Protein AF-A0A2N1SVG9-F1 (afdb_monomer_lite)

Radius of gyration: 37.89 Å; chains: 1; bounding box: 66×55×147 Å

pLDDT: mean 71.0, std 20.17, range [30.38, 98.25]

Secondary structure (DSSP, 8-state):
-HHHHHHHHHHHHHHHHHHTT--HHHHHHHHHHHHHHHHHHHHHGGG--HHHHHHHHHHHHHHHHHHHH-TTSHHHHHHHHHHHHHHHHHHHHHS----------------S-----TT-TTGGGB-------TT-SSTT-S--SSHHHHHHHHHHHHHH-HHHHHHHHHHTTSS-GGG--GGGGB-TTSSBB-HHHHHHHHHHHHHTTT-EEEEEEPPTTEEEEEE-SSSEEEESSSB--S--EEEEEEPTTS-EEEEETTT--EEEES--TTPPEE----PPPPPPPPPPPPPPPP-----S---------------------------PPP-------------HHHHHHHHHHHHHHHHHHHHHHHHHHHHHHHHTT-----TTS-S-------------

Structure (mmCIF, N/CA/C/O backbone):
data_AF-A0A2N1SVG9-F1
#
_entry.id   AF-A0A2N1SVG9-F1
#
loop_
_atom_site.group_PDB
_atom_site.id
_atom_site.type_symbol
_atom_site.label_atom_id
_atom_site.label_alt_id
_atom_site.label_comp_id
_atom_site.label_asym_id
_atom_site.label_entity_id
_atom_site.label_seq_id
_atom_site.pdbx_PDB_ins_code
_atom_site.Cartn_x
_atom_site.Cartn_y
_atom_site.Cartn_z
_atom_site.occupancy
_atom_site.B_iso_or_equiv
_atom_site.auth_seq_id
_atom_site.auth_comp_id
_atom_site.auth_asym_id
_atom_site.auth_atom_id
_atom_site.pdbx_PDB_model_num
ATOM 1 N N . MET A 1 1 ? 24.545 -10.355 -32.274 1.00 50.09 1 MET A N 1
ATOM 2 C CA . MET A 1 1 ? 24.677 -11.115 -33.544 1.00 50.09 1 MET A CA 1
ATOM 3 C C . MET A 1 1 ? 23.426 -11.058 -34.422 1.00 50.09 1 MET A C 1
ATOM 5 O O . MET A 1 1 ? 23.579 -10.793 -35.606 1.00 50.09 1 MET A O 1
ATOM 9 N N . LEU A 1 2 ? 22.213 -11.253 -33.885 1.00 56.06 2 LEU A N 1
ATOM 10 C CA . LEU A 1 2 ? 20.967 -11.294 -34.675 1.00 56.06 2 LEU A CA 1
ATOM 11 C C . LEU A 1 2 ? 20.727 -10.033 -35.535 1.00 56.06 2 LEU A C 1
ATOM 13 O O . LEU A 1 2 ? 20.449 -10.149 -36.726 1.00 56.06 2 LEU A O 1
ATOM 17 N N . ASN A 1 3 ? 20.948 -8.842 -34.971 1.00 55.19 3 ASN A N 1
ATOM 18 C CA . ASN A 1 3 ? 20.759 -7.570 -35.686 1.00 55.19 3 ASN A CA 1
ATOM 19 C C . ASN A 1 3 ? 21.708 -7.412 -36.886 1.00 55.19 3 ASN A C 1
ATOM 21 O O . ASN A 1 3 ? 21.317 -6.874 -37.913 1.00 55.19 3 ASN A O 1
ATOM 25 N N . ILE A 1 4 ? 22.935 -7.937 -36.797 1.00 57.28 4 ILE A N 1
ATOM 26 C CA . ILE A 1 4 ? 23.921 -7.859 -37.888 1.00 57.28 4 ILE A CA 1
ATOM 27 C C . ILE A 1 4 ? 23.495 -8.761 -39.055 1.00 57.28 4 ILE A C 1
ATOM 29 O O . ILE A 1 4 ? 23.554 -8.346 -40.210 1.00 57.28 4 ILE A O 1
ATOM 33 N N . ILE A 1 5 ? 23.008 -9.970 -38.758 1.00 65.44 5 ILE A N 1
ATOM 34 C CA . ILE A 1 5 ? 22.512 -10.914 -39.771 1.00 65.44 5 ILE A CA 1
ATOM 35 C C . ILE A 1 5 ? 21.288 -10.330 -40.496 1.00 65.44 5 ILE A C 1
ATOM 37 O O . ILE A 1 5 ? 21.213 -10.390 -41.722 1.00 65.44 5 ILE A O 1
ATOM 41 N N . LEU A 1 6 ? 20.366 -9.704 -39.759 1.00 59.59 6 LEU A N 1
ATOM 42 C CA . LEU A 1 6 ? 19.180 -9.050 -40.324 1.00 59.59 6 LEU A CA 1
ATOM 43 C C . LEU A 1 6 ? 19.531 -7.871 -41.239 1.00 59.59 6 LEU A C 1
ATOM 45 O O . LEU A 1 6 ? 18.981 -7.771 -42.335 1.00 59.59 6 LEU A O 1
ATOM 49 N N . THR A 1 7 ? 20.489 -7.027 -40.847 1.00 65.50 7 THR A N 1
ATOM 50 C CA . THR A 1 7 ? 20.957 -5.911 -41.683 1.00 65.50 7 THR A CA 1
ATOM 51 C C . THR A 1 7 ? 21.583 -6.400 -42.989 1.00 65.50 7 THR A C 1
ATOM 53 O O . THR A 1 7 ? 21.321 -5.836 -44.050 1.00 65.50 7 THR A O 1
ATOM 56 N N . ILE A 1 8 ? 22.360 -7.488 -42.950 1.00 69.31 8 ILE A N 1
ATOM 57 C CA . ILE A 1 8 ? 22.953 -8.082 -44.158 1.00 69.31 8 ILE A CA 1
ATOM 58 C C . ILE A 1 8 ? 21.861 -8.619 -45.095 1.00 69.31 8 ILE A C 1
ATOM 60 O O . ILE A 1 8 ? 21.910 -8.369 -46.300 1.00 69.31 8 ILE A O 1
ATOM 64 N N . ILE A 1 9 ? 20.842 -9.300 -44.558 1.00 73.94 9 ILE A N 1
ATOM 65 C CA . ILE A 1 9 ? 19.699 -9.785 -45.349 1.00 73.94 9 ILE A CA 1
ATOM 66 C C . ILE A 1 9 ? 18.954 -8.611 -46.000 1.00 73.94 9 ILE A C 1
ATOM 68 O O . ILE A 1 9 ? 18.627 -8.680 -47.186 1.00 73.94 9 ILE A O 1
ATOM 72 N N . LEU A 1 10 ? 18.740 -7.515 -45.266 1.00 68.88 10 LEU A N 1
ATOM 73 C CA . LEU A 1 10 ? 18.085 -6.313 -45.783 1.00 68.88 10 LEU A CA 1
ATOM 74 C C . LEU A 1 10 ? 18.841 -5.725 -46.984 1.00 68.88 10 LEU A C 1
ATOM 76 O O . LEU A 1 10 ? 18.243 -5.453 -48.026 1.00 68.88 10 LEU A O 1
ATOM 80 N N . LEU A 1 11 ? 20.163 -5.579 -46.860 1.00 71.75 11 LEU A N 1
ATOM 81 C CA . LEU A 1 11 ? 21.013 -5.035 -47.920 1.00 71.75 11 LEU A CA 1
ATOM 82 C C . LEU A 1 11 ? 21.014 -5.923 -49.171 1.00 71.75 11 LEU A C 1
ATOM 84 O O . LEU A 1 11 ? 20.956 -5.408 -50.288 1.00 71.75 11 LEU A O 1
ATOM 88 N N . LEU A 1 12 ? 21.004 -7.249 -49.002 1.00 73.56 12 LEU A N 1
ATOM 89 C CA . LEU A 1 12 ? 20.902 -8.191 -50.120 1.00 73.56 12 LEU A CA 1
ATOM 90 C C . LEU A 1 12 ? 19.552 -8.083 -50.840 1.00 73.56 12 LEU A C 1
ATOM 92 O O . LEU A 1 12 ? 19.512 -8.081 -52.071 1.00 73.56 12 LEU A O 1
ATOM 96 N N . VAL A 1 13 ? 18.450 -7.939 -50.099 1.00 72.00 13 VAL A N 1
ATOM 97 C CA . VAL A 1 13 ? 17.110 -7.762 -50.682 1.00 72.00 13 VAL A CA 1
ATOM 98 C C . VAL A 1 13 ? 17.028 -6.457 -51.476 1.00 72.00 13 VAL A C 1
ATOM 100 O O . VAL A 1 13 ? 16.569 -6.470 -52.620 1.00 72.00 13 VAL A O 1
ATOM 103 N N . VAL A 1 14 ? 17.535 -5.347 -50.928 1.00 67.44 14 VAL A N 1
ATOM 104 C CA . VAL A 1 14 ? 17.587 -4.055 -51.634 1.00 67.44 14 VAL A CA 1
ATOM 105 C C . VAL A 1 14 ? 18.453 -4.154 -52.894 1.00 67.44 14 VAL A C 1
ATOM 107 O O . VAL A 1 14 ? 18.024 -3.718 -53.963 1.00 67.44 14 VAL A O 1
ATOM 110 N N . GLY A 1 15 ? 19.620 -4.801 -52.812 1.00 71.19 15 GLY A N 1
ATOM 111 C CA . GLY A 1 15 ? 20.501 -5.027 -53.960 1.00 71.19 15 GLY A CA 1
ATOM 112 C C . GLY A 1 15 ? 19.828 -5.811 -55.093 1.00 71.19 15 GLY A C 1
ATOM 113 O O . GLY A 1 15 ? 19.923 -5.421 -56.256 1.00 71.19 15 GLY A O 1
ATOM 114 N N . VAL A 1 16 ? 19.072 -6.866 -54.767 1.00 71.00 16 VAL A N 1
ATOM 115 C CA . VAL A 1 16 ? 18.315 -7.660 -55.754 1.00 71.00 16 VAL A CA 1
ATOM 116 C C . VAL A 1 16 ? 17.193 -6.844 -56.404 1.00 71.00 16 VAL A C 1
ATOM 118 O O . VAL A 1 16 ? 16.948 -6.989 -57.605 1.00 71.00 16 VAL A O 1
ATOM 121 N N . ILE A 1 17 ? 16.520 -5.974 -55.645 1.00 61.50 17 ILE A N 1
ATOM 122 C CA . ILE A 1 17 ? 15.441 -5.114 -56.154 1.00 61.50 17 ILE A CA 1
ATOM 123 C C . ILE A 1 17 ? 15.992 -4.076 -57.140 1.00 61.50 17 ILE A C 1
ATOM 125 O O . ILE A 1 17 ? 15.436 -3.911 -58.230 1.00 61.50 17 ILE A O 1
ATOM 129 N N . VAL A 1 18 ? 17.105 -3.423 -56.796 1.00 66.75 18 VAL A N 1
ATOM 130 C CA . VAL A 1 18 ? 17.776 -2.459 -57.682 1.00 66.75 18 VAL A CA 1
ATOM 131 C C . VAL A 1 18 ? 18.296 -3.161 -58.940 1.00 66.75 18 VAL A C 1
ATOM 133 O O . VAL A 1 18 ? 18.052 -2.692 -60.050 1.00 66.75 18 VAL A O 1
ATOM 136 N N . TRP A 1 19 ? 18.926 -4.334 -58.795 1.00 71.62 19 TRP A N 1
ATOM 137 C CA . TRP A 1 19 ? 19.473 -5.094 -59.925 1.00 71.62 19 TRP A CA 1
ATOM 138 C C . TRP A 1 19 ? 18.402 -5.575 -60.917 1.00 71.62 19 TRP A C 1
ATOM 140 O O . TRP A 1 19 ? 18.635 -5.603 -62.124 1.00 71.62 19 TRP A O 1
ATOM 150 N N . ARG A 1 20 ? 17.197 -5.911 -60.439 1.00 68.44 20 ARG A N 1
ATOM 151 C CA . ARG A 1 20 ? 16.064 -6.349 -61.277 1.00 68.44 20 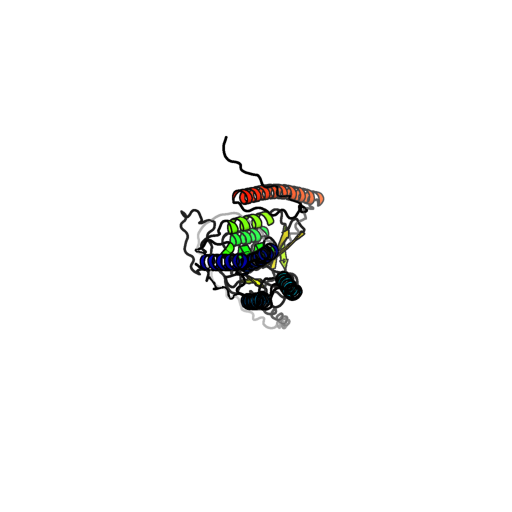ARG A CA 1
ATOM 152 C C . ARG A 1 20 ? 15.312 -5.201 -61.965 1.00 68.44 20 ARG A C 1
ATOM 154 O O . ARG A 1 20 ? 14.343 -5.476 -62.673 1.00 68.44 20 ARG A O 1
ATOM 161 N N . GLY A 1 21 ? 15.729 -3.945 -61.778 1.00 67.19 21 GLY A N 1
ATOM 162 C CA . GLY A 1 21 ? 15.119 -2.788 -62.440 1.00 67.19 21 GLY A CA 1
ATOM 163 C C . GLY A 1 21 ? 13.677 -2.527 -62.002 1.00 67.19 21 GLY A C 1
ATOM 164 O O . GLY A 1 21 ? 12.850 -2.081 -62.803 1.00 67.19 21 GLY A O 1
ATOM 165 N N . TYR A 1 22 ? 13.342 -2.844 -60.746 1.00 66.38 22 TYR A N 1
ATOM 166 C CA . TYR A 1 22 ? 12.038 -2.476 -60.208 1.00 66.38 22 TYR A CA 1
ATOM 167 C C . TYR A 1 22 ? 11.906 -0.945 -60.178 1.00 66.38 22 TYR A C 1
ATOM 169 O O . TYR A 1 22 ? 12.857 -0.259 -59.801 1.00 66.38 22 TYR A O 1
ATOM 177 N N . PRO A 1 23 ? 10.742 -0.385 -60.556 1.00 72.69 23 PRO A N 1
ATOM 178 C CA . PRO A 1 23 ? 10.506 1.046 -60.426 1.00 72.69 23 PRO A CA 1
ATOM 179 C C . PRO A 1 23 ? 10.728 1.474 -58.974 1.00 72.69 23 PRO A C 1
ATOM 181 O O . PRO A 1 23 ? 10.300 0.761 -58.064 1.00 72.69 23 PRO A O 1
ATOM 184 N N . LEU A 1 24 ? 11.346 2.642 -58.769 1.00 68.12 24 LEU A N 1
ATOM 185 C CA . LEU A 1 24 ? 11.726 3.165 -57.449 1.00 68.12 24 LEU A CA 1
ATOM 186 C C . LEU A 1 24 ? 10.577 3.091 -56.426 1.00 68.12 24 LEU A C 1
ATOM 188 O O . LEU A 1 24 ? 10.806 2.811 -55.257 1.00 68.12 24 LEU A O 1
ATOM 192 N N . ILE A 1 25 ? 9.338 3.258 -56.901 1.00 68.25 25 ILE A N 1
ATOM 193 C CA . ILE A 1 25 ? 8.122 3.196 -56.089 1.00 68.25 25 ILE A CA 1
ATOM 194 C C . ILE A 1 25 ? 7.903 1.823 -55.429 1.00 68.25 25 ILE A C 1
ATOM 196 O O . ILE A 1 25 ? 7.460 1.744 -54.292 1.00 68.25 25 ILE A O 1
ATOM 200 N N . TRP A 1 26 ? 8.251 0.720 -56.096 1.00 68.44 26 TRP A N 1
ATOM 201 C CA . TRP A 1 26 ? 8.123 -0.622 -55.519 1.00 68.44 26 TRP A CA 1
ATOM 202 C C . TRP A 1 26 ? 9.231 -0.907 -54.510 1.00 68.44 26 TRP A C 1
ATOM 204 O O . TRP A 1 26 ? 8.985 -1.560 -53.498 1.00 68.44 26 TRP A O 1
ATOM 214 N N . ALA A 1 27 ? 10.432 -0.381 -54.757 1.00 67.81 27 ALA A N 1
ATOM 215 C CA . ALA A 1 27 ? 11.532 -0.472 -53.808 1.00 67.81 27 ALA A CA 1
ATOM 216 C C . ALA A 1 27 ? 11.204 0.283 -52.511 1.00 67.81 27 ALA A C 1
ATOM 218 O O . ALA A 1 27 ? 11.371 -0.276 -51.430 1.00 67.81 27 ALA A O 1
ATOM 219 N N . THR A 1 28 ? 10.660 1.502 -52.604 1.00 68.31 28 THR A N 1
ATOM 220 C CA . THR A 1 28 ? 10.270 2.288 -51.425 1.00 68.31 28 THR A CA 1
ATOM 221 C C . THR A 1 28 ? 9.144 1.631 -50.632 1.00 68.31 28 THR A C 1
ATOM 223 O O . THR A 1 28 ? 9.233 1.585 -49.409 1.00 68.31 28 THR A O 1
ATOM 226 N N . PHE A 1 29 ? 8.135 1.046 -51.289 1.00 69.12 29 PHE A N 1
ATOM 227 C CA . PHE A 1 29 ? 7.073 0.311 -50.590 1.00 69.12 29 PHE A CA 1
ATOM 228 C C . PHE A 1 29 ? 7.585 -0.932 -49.852 1.00 69.12 29 PHE A C 1
ATOM 230 O O . PHE A 1 29 ? 7.168 -1.186 -48.722 1.00 69.12 29 PHE A O 1
ATOM 237 N N . ILE A 1 30 ? 8.500 -1.698 -50.454 1.00 70.44 30 ILE A N 1
ATOM 238 C CA . ILE A 1 30 ? 9.097 -2.868 -49.793 1.00 70.44 30 ILE A CA 1
ATOM 239 C C . ILE A 1 30 ? 9.938 -2.425 -48.591 1.00 70.44 30 ILE A C 1
ATOM 241 O O . ILE A 1 30 ? 9.802 -3.000 -47.514 1.00 70.44 30 ILE A O 1
ATOM 245 N N . ILE A 1 31 ? 10.750 -1.375 -48.748 1.00 72.75 31 ILE A N 1
ATOM 246 C CA . ILE A 1 31 ? 11.567 -0.826 -47.658 1.00 72.75 31 ILE A CA 1
ATOM 247 C C . ILE A 1 31 ? 10.675 -0.345 -46.507 1.00 72.75 31 ILE A C 1
ATOM 249 O O . ILE A 1 31 ? 10.897 -0.749 -45.369 1.00 72.75 31 ILE A O 1
ATOM 253 N N . LEU A 1 32 ? 9.628 0.435 -46.794 1.00 72.12 32 LEU A N 1
ATOM 254 C CA . LEU A 1 32 ? 8.673 0.905 -45.785 1.00 72.12 32 LEU A CA 1
ATOM 255 C C . LEU A 1 32 ? 7.988 -0.252 -45.055 1.00 72.12 32 LEU A C 1
ATOM 257 O O . LEU A 1 32 ? 7.873 -0.213 -43.835 1.00 72.12 32 LEU A O 1
ATOM 261 N N . SER A 1 33 ? 7.576 -1.303 -45.770 1.00 70.75 33 SER A N 1
ATOM 262 C CA . SER A 1 33 ? 6.946 -2.464 -45.138 1.00 70.75 33 SER A CA 1
ATOM 263 C C . SER A 1 33 ? 7.907 -3.235 -44.234 1.00 70.75 33 SER A C 1
ATOM 265 O O . SER A 1 33 ? 7.470 -3.748 -43.205 1.00 70.75 33 SER A O 1
ATOM 267 N N . ILE A 1 34 ? 9.191 -3.330 -44.595 1.00 72.06 34 ILE A N 1
ATOM 268 C CA . ILE A 1 34 ? 10.189 -3.994 -43.750 1.00 72.06 34 ILE A CA 1
ATOM 269 C C . ILE A 1 34 ? 10.497 -3.144 -42.515 1.00 72.06 34 ILE A C 1
ATOM 271 O O . ILE A 1 34 ? 10.565 -3.688 -41.417 1.00 72.06 34 ILE A O 1
ATOM 275 N N . VAL A 1 35 ? 10.632 -1.823 -42.670 1.00 74.25 35 VAL A N 1
ATOM 276 C CA . VAL A 1 35 ? 10.826 -0.901 -41.540 1.00 74.25 35 VAL A CA 1
ATOM 277 C C . VAL A 1 35 ? 9.635 -0.970 -40.586 1.00 74.25 35 VAL A C 1
ATOM 279 O O . VAL A 1 35 ? 9.836 -1.123 -39.387 1.00 74.25 35 VAL A O 1
ATOM 282 N N . LEU A 1 36 ? 8.402 -0.948 -41.104 1.00 69.50 36 LEU A N 1
ATOM 283 C CA . LEU A 1 36 ? 7.190 -1.069 -40.291 1.00 69.50 36 LEU A CA 1
ATOM 284 C C . LEU A 1 36 ? 7.153 -2.406 -39.537 1.00 69.50 36 LEU A C 1
ATOM 286 O O . LEU A 1 36 ? 6.907 -2.423 -38.334 1.00 69.50 36 LEU A O 1
ATOM 290 N N . TYR A 1 37 ? 7.444 -3.517 -40.224 1.00 73.62 37 TYR A N 1
ATOM 291 C CA . TYR A 1 37 ? 7.533 -4.832 -39.592 1.00 73.62 37 TYR A CA 1
ATOM 292 C C . TYR A 1 37 ? 8.602 -4.852 -38.498 1.00 73.62 37 TYR A C 1
ATOM 294 O O . TYR A 1 37 ? 8.344 -5.363 -37.416 1.00 73.62 37 TYR A O 1
ATOM 302 N N . TYR A 1 38 ? 9.778 -4.269 -38.742 1.00 71.00 38 TYR A N 1
ATOM 303 C CA . TYR A 1 38 ? 10.866 -4.240 -37.770 1.00 71.00 38 TYR A CA 1
ATOM 304 C C . TYR A 1 38 ? 10.521 -3.397 -36.541 1.00 71.00 38 TYR A C 1
ATOM 306 O O . TYR A 1 38 ? 10.749 -3.849 -35.424 1.00 71.00 38 TYR A O 1
ATOM 314 N N . SER A 1 39 ? 9.927 -2.216 -36.722 1.00 68.06 39 SER A N 1
ATOM 315 C CA . SER A 1 39 ? 9.485 -1.371 -35.608 1.00 68.06 39 SER A CA 1
ATOM 316 C C . SER A 1 39 ? 8.435 -2.084 -34.756 1.00 68.06 39 SER A C 1
ATOM 318 O O . SER A 1 39 ? 8.567 -2.139 -33.538 1.00 68.06 39 SER A O 1
ATOM 320 N N . VAL A 1 40 ? 7.443 -2.712 -35.396 1.00 68.88 40 VAL A N 1
ATOM 321 C CA . VAL A 1 40 ? 6.404 -3.484 -34.701 1.00 68.88 40 VAL A CA 1
ATOM 322 C C . VAL A 1 40 ? 7.004 -4.707 -34.000 1.00 68.88 40 VAL A C 1
ATOM 324 O O . VAL A 1 40 ? 6.721 -4.947 -32.833 1.00 68.88 40 VAL A O 1
ATOM 327 N N . PHE A 1 41 ? 7.876 -5.462 -34.668 1.00 68.31 41 PHE A N 1
ATOM 328 C CA . PHE A 1 41 ? 8.487 -6.666 -34.106 1.00 68.31 41 PHE A CA 1
ATOM 329 C C . PHE A 1 41 ? 9.435 -6.339 -32.947 1.00 68.31 41 PHE A C 1
ATOM 331 O O . PHE A 1 41 ? 9.401 -7.020 -31.931 1.00 68.31 41 PHE A O 1
ATOM 338 N N . ASN A 1 42 ? 10.234 -5.274 -33.046 1.00 65.19 42 ASN A N 1
ATOM 339 C CA . ASN A 1 42 ? 11.150 -4.860 -31.982 1.00 65.19 42 ASN A CA 1
ATOM 340 C C . ASN A 1 42 ? 10.401 -4.349 -30.740 1.00 65.19 42 ASN A C 1
ATOM 342 O O . ASN A 1 42 ? 10.803 -4.654 -29.622 1.00 65.19 42 ASN A O 1
ATOM 346 N N . SER A 1 43 ? 9.278 -3.646 -30.925 1.00 64.38 43 SER A N 1
ATOM 347 C CA . SER A 1 43 ? 8.404 -3.243 -29.816 1.00 64.38 43 SER A CA 1
ATOM 348 C C . SER A 1 43 ? 7.623 -4.416 -29.209 1.00 64.38 43 SER A C 1
ATOM 350 O O . SER A 1 43 ? 7.332 -4.397 -28.017 1.00 64.38 43 SER A O 1
ATOM 352 N N . LEU A 1 44 ? 7.298 -5.450 -29.995 1.00 60.47 44 LEU A N 1
ATOM 353 C CA . LEU A 1 44 ? 6.488 -6.592 -29.548 1.00 60.47 44 LEU A CA 1
ATOM 354 C C . LEU A 1 44 ? 7.299 -7.831 -29.130 1.00 60.47 44 LEU A C 1
ATOM 356 O O . LEU A 1 44 ? 6.722 -8.753 -28.559 1.00 60.47 44 LEU A O 1
ATOM 360 N N . ILE A 1 45 ? 8.620 -7.878 -29.349 1.00 57.78 45 ILE A N 1
ATOM 361 C CA . ILE A 1 45 ? 9.490 -8.998 -28.928 1.00 57.78 45 ILE A CA 1
ATOM 362 C C . ILE A 1 45 ? 9.390 -9.274 -27.418 1.00 57.78 45 ILE A C 1
ATOM 364 O O . ILE A 1 45 ? 9.546 -10.422 -27.001 1.00 57.78 45 ILE A O 1
ATOM 368 N N . GLN A 1 46 ? 9.062 -8.270 -26.599 1.00 54.22 46 GLN A N 1
ATOM 369 C CA . GLN A 1 46 ? 8.861 -8.478 -25.162 1.00 54.22 46 GLN A CA 1
ATOM 370 C C . GLN A 1 46 ? 7.646 -9.363 -24.827 1.00 54.22 46 GLN A C 1
ATOM 372 O O . GLN A 1 46 ? 7.576 -9.899 -23.728 1.00 54.22 46 GLN A O 1
ATOM 377 N N . LEU A 1 47 ? 6.721 -9.587 -25.768 1.00 55.16 47 LEU A N 1
ATOM 378 C CA . LEU A 1 47 ? 5.482 -10.340 -25.538 1.00 55.16 47 LEU A CA 1
ATOM 379 C C . LEU A 1 47 ? 5.574 -11.845 -25.856 1.00 55.16 47 LEU A C 1
ATOM 381 O O . LEU A 1 47 ? 4.533 -12.495 -25.879 1.00 55.16 47 LEU A O 1
ATOM 385 N N . GLN A 1 48 ? 6.767 -12.401 -26.136 1.00 55.56 48 GLN A N 1
ATOM 386 C CA . GLN A 1 48 ? 7.056 -13.842 -26.357 1.00 55.56 48 GLN A CA 1
ATOM 387 C C . GLN A 1 48 ? 5.915 -14.677 -26.972 1.00 55.56 48 GLN A C 1
ATOM 389 O O . GLN A 1 48 ? 5.595 -15.780 -26.523 1.00 55.56 48 GLN A O 1
ATOM 394 N N . THR A 1 49 ? 5.258 -14.163 -28.007 1.00 60.38 49 THR A N 1
ATOM 395 C CA . THR A 1 49 ? 3.991 -14.745 -28.438 1.00 60.38 49 THR A CA 1
ATOM 396 C C . THR A 1 49 ? 4.161 -15.529 -29.741 1.00 60.38 49 THR A C 1
ATOM 398 O O . THR A 1 49 ? 4.554 -14.959 -30.762 1.00 60.38 49 THR A O 1
ATOM 401 N N . PRO A 1 50 ? 3.834 -16.838 -29.771 1.00 68.25 50 PRO A N 1
ATOM 402 C CA . PRO A 1 50 ? 4.034 -17.697 -30.945 1.00 68.25 50 PRO A CA 1
ATOM 403 C C . PRO A 1 50 ? 3.242 -17.249 -32.187 1.00 68.25 50 PRO A C 1
ATOM 405 O O . PRO A 1 50 ? 3.597 -17.610 -33.311 1.00 68.25 50 PRO A O 1
ATOM 408 N N . TRP A 1 51 ? 2.211 -16.413 -32.022 1.00 67.69 51 TRP A N 1
ATOM 409 C CA . TRP A 1 51 ? 1.455 -15.847 -33.141 1.00 67.69 51 TRP A CA 1
ATOM 410 C C . TRP A 1 51 ? 2.261 -14.829 -33.966 1.00 67.69 51 TRP A C 1
ATOM 412 O O . TRP A 1 51 ? 2.045 -14.744 -35.175 1.00 67.69 51 TRP A O 1
ATOM 422 N N . LEU A 1 52 ? 3.246 -14.134 -33.376 1.00 66.19 52 LEU A N 1
ATOM 423 C CA . LEU A 1 52 ? 4.135 -13.216 -34.107 1.00 66.19 52 LEU A CA 1
ATOM 424 C C . LEU A 1 52 ? 5.042 -13.964 -35.092 1.00 66.19 52 LEU A C 1
ATOM 426 O O . LEU A 1 52 ? 5.268 -13.499 -36.209 1.00 66.19 52 LEU A O 1
ATOM 430 N N . ILE A 1 53 ? 5.506 -15.161 -34.717 1.00 70.12 53 ILE A N 1
ATOM 431 C CA . ILE A 1 53 ? 6.287 -16.035 -35.604 1.00 70.12 53 ILE A CA 1
ATOM 432 C C . ILE A 1 53 ? 5.412 -16.497 -36.776 1.00 70.12 53 ILE A C 1
ATOM 434 O O . ILE A 1 53 ? 5.834 -16.423 -37.931 1.00 70.12 53 ILE A O 1
ATOM 438 N N . GLY A 1 54 ? 4.170 -16.909 -36.497 1.00 74.94 54 GLY A N 1
ATOM 439 C CA . GLY A 1 54 ? 3.201 -17.286 -37.531 1.00 74.94 54 GLY A CA 1
ATOM 440 C C . GLY A 1 54 ? 2.896 -16.144 -38.508 1.00 74.94 54 GLY A C 1
ATOM 441 O O . GLY A 1 54 ? 2.901 -16.354 -39.724 1.00 74.94 54 GLY A O 1
ATOM 442 N N . ALA A 1 55 ? 2.705 -14.926 -37.994 1.00 72.69 55 ALA A N 1
ATOM 443 C CA . ALA A 1 55 ? 2.480 -13.731 -38.804 1.00 72.69 55 ALA A CA 1
ATOM 444 C C . ALA A 1 55 ? 3.691 -13.399 -39.694 1.00 72.69 55 ALA A C 1
ATOM 446 O O . ALA A 1 55 ? 3.521 -13.128 -40.885 1.00 72.69 55 ALA A O 1
ATOM 447 N N . GLY A 1 56 ? 4.913 -13.497 -39.159 1.00 74.06 56 GLY A N 1
ATOM 448 C CA . GLY A 1 56 ? 6.146 -13.294 -39.925 1.00 74.06 56 GLY A CA 1
ATOM 449 C C . GLY A 1 56 ? 6.311 -14.294 -41.076 1.00 74.06 56 GLY A C 1
ATOM 450 O O . GLY A 1 56 ? 6.624 -13.903 -42.202 1.00 74.06 56 GLY A O 1
ATOM 451 N N . VAL A 1 57 ? 6.031 -15.581 -40.835 1.00 76.31 57 VAL A N 1
ATOM 452 C CA . VAL A 1 57 ? 6.099 -16.627 -41.875 1.00 76.31 57 VAL A CA 1
ATOM 453 C C . VAL A 1 57 ? 5.058 -16.393 -42.974 1.00 76.31 57 VAL A C 1
ATOM 455 O O . VAL A 1 57 ? 5.385 -16.494 -44.159 1.00 76.31 57 VAL A O 1
ATOM 458 N N . LEU A 1 58 ? 3.822 -16.035 -42.609 1.00 75.88 58 LEU A N 1
ATOM 459 C CA . LEU A 1 58 ? 2.762 -15.720 -43.574 1.00 75.88 58 LEU A CA 1
ATOM 460 C C . LEU A 1 58 ? 3.098 -14.488 -44.422 1.00 75.88 58 LEU A C 1
ATOM 462 O O . LEU A 1 58 ? 2.876 -14.500 -45.636 1.00 75.88 58 LEU A O 1
ATOM 466 N N . TRP A 1 59 ? 3.686 -13.455 -43.814 1.00 75.69 59 TRP A N 1
ATOM 467 C CA . TRP A 1 59 ? 4.118 -12.254 -44.524 1.00 75.69 59 TRP A CA 1
ATOM 468 C C . TRP A 1 59 ? 5.213 -12.569 -45.555 1.00 75.69 59 TRP A C 1
ATOM 470 O O . TRP A 1 59 ? 5.091 -12.201 -46.727 1.00 75.69 59 TRP A O 1
ATOM 480 N N . LEU A 1 60 ? 6.235 -13.343 -45.167 1.00 73.94 60 LEU A N 1
ATOM 481 C CA . LEU A 1 60 ? 7.308 -13.778 -46.071 1.00 73.94 60 LEU A CA 1
ATOM 482 C C . LEU A 1 60 ? 6.791 -14.660 -47.218 1.00 73.94 60 LEU A C 1
ATOM 484 O O . LEU A 1 60 ? 7.206 -14.487 -48.368 1.00 73.94 60 LEU A O 1
ATOM 488 N N . ALA A 1 61 ? 5.859 -15.574 -46.937 1.00 77.81 61 ALA A N 1
ATOM 489 C CA . ALA A 1 61 ? 5.231 -16.407 -47.962 1.00 77.81 61 ALA A CA 1
ATOM 490 C C . ALA A 1 61 ? 4.439 -15.563 -48.975 1.00 77.81 61 ALA A C 1
ATOM 492 O O . ALA A 1 61 ? 4.525 -15.785 -50.188 1.00 77.81 61 ALA A O 1
ATOM 493 N N . GLY A 1 62 ? 3.712 -14.551 -48.496 1.00 74.75 62 GLY A N 1
ATOM 494 C CA . GLY A 1 62 ? 3.006 -13.605 -49.350 1.00 74.75 62 GLY A CA 1
ATOM 495 C C . GLY A 1 62 ? 3.958 -12.771 -50.218 1.00 74.75 62 GLY A C 1
ATOM 496 O O . GLY A 1 62 ? 3.726 -12.634 -51.422 1.00 74.75 62 GLY A O 1
ATOM 497 N N . LEU A 1 63 ? 5.077 -12.299 -49.656 1.00 71.25 63 LEU A N 1
ATOM 498 C CA . LEU A 1 63 ? 6.118 -11.583 -50.400 1.00 71.25 63 LEU A CA 1
ATOM 499 C C . LEU A 1 63 ? 6.705 -12.456 -51.525 1.00 71.25 63 LEU A C 1
ATOM 501 O O . LEU A 1 63 ? 6.820 -12.012 -52.670 1.00 71.25 63 LEU A O 1
ATOM 505 N N . ALA A 1 64 ? 7.004 -13.725 -51.235 1.00 74.44 64 ALA A N 1
ATOM 506 C CA . ALA A 1 64 ? 7.509 -14.675 -52.225 1.00 74.44 64 ALA A CA 1
ATOM 507 C C . ALA A 1 64 ? 6.508 -14.916 -53.374 1.00 74.44 64 ALA A C 1
ATOM 509 O O . ALA A 1 64 ? 6.902 -14.996 -54.542 1.00 74.44 64 ALA A O 1
ATOM 510 N N . LEU A 1 65 ? 5.205 -14.975 -53.074 1.00 74.19 65 LEU A N 1
ATOM 511 C CA . LEU A 1 65 ? 4.148 -15.102 -54.084 1.00 74.19 65 LEU A CA 1
ATOM 512 C C . LEU A 1 65 ? 4.032 -13.859 -54.977 1.00 74.19 65 LEU A C 1
ATOM 514 O O . LEU A 1 65 ? 3.833 -14.003 -56.187 1.00 74.19 65 LEU A O 1
ATOM 518 N N . VAL A 1 66 ? 4.195 -12.657 -54.412 1.00 69.88 66 VAL A N 1
ATOM 519 C CA . VAL A 1 66 ? 4.219 -11.392 -55.169 1.00 69.88 66 VAL A CA 1
ATOM 520 C C . VAL A 1 66 ? 5.411 -11.364 -56.128 1.00 69.88 66 VAL A C 1
ATOM 522 O O . VAL A 1 66 ? 5.236 -11.065 -57.309 1.00 69.88 66 VAL A O 1
ATOM 525 N N . ILE A 1 67 ? 6.599 -11.764 -55.662 1.00 70.25 67 ILE A N 1
ATOM 526 C CA . ILE A 1 67 ? 7.810 -11.838 -56.495 1.00 70.25 67 ILE A CA 1
ATOM 527 C C . ILE A 1 67 ? 7.635 -12.860 -57.633 1.00 70.25 67 ILE A C 1
ATOM 529 O O . ILE A 1 67 ? 8.051 -12.606 -58.764 1.00 70.25 67 ILE A O 1
ATOM 533 N N . LYS A 1 68 ? 6.980 -13.999 -57.370 1.00 73.75 68 LYS A N 1
ATOM 534 C CA . LYS A 1 68 ? 6.784 -15.075 -58.357 1.00 73.75 68 LYS A CA 1
ATOM 535 C C . LYS A 1 68 ? 5.757 -14.742 -59.449 1.00 73.75 68 LYS A C 1
ATOM 537 O O . LYS A 1 68 ? 5.899 -15.230 -60.567 1.00 73.75 68 LYS A O 1
ATOM 542 N N . ARG A 1 69 ? 4.715 -13.948 -59.161 1.00 70.56 69 ARG A N 1
ATOM 543 C CA . ARG A 1 69 ? 3.582 -13.731 -60.094 1.00 70.56 69 ARG A CA 1
ATOM 544 C C . ARG A 1 69 ? 3.812 -12.695 -61.202 1.00 70.56 69 ARG A C 1
ATOM 546 O O . ARG A 1 69 ? 3.008 -12.651 -62.131 1.00 70.56 69 ARG A O 1
ATOM 553 N N . GLY A 1 70 ? 4.900 -11.927 -61.160 1.00 62.50 70 GLY A N 1
ATOM 554 C CA . GLY A 1 70 ? 5.279 -11.000 -62.232 1.00 62.50 70 GLY A CA 1
ATOM 555 C C . GLY A 1 70 ? 4.379 -9.757 -62.372 1.00 62.50 70 GLY A C 1
ATOM 556 O O . GLY A 1 70 ? 3.232 -9.718 -61.929 1.00 62.50 70 GLY A O 1
ATOM 557 N N . ARG A 1 71 ? 4.930 -8.719 -63.021 1.00 59.69 71 ARG A N 1
ATOM 558 C CA . ARG A 1 71 ? 4.482 -7.305 -63.019 1.00 59.69 71 ARG A CA 1
ATOM 559 C C . ARG A 1 71 ? 3.006 -7.017 -63.334 1.00 59.69 71 ARG A C 1
ATOM 561 O O . ARG A 1 71 ? 2.533 -5.951 -62.957 1.00 59.69 71 ARG A O 1
ATOM 568 N N . ASN A 1 72 ? 2.282 -7.905 -64.016 1.00 62.59 72 ASN A N 1
ATOM 569 C CA . ASN A 1 72 ? 0.993 -7.549 -64.629 1.00 62.59 72 ASN A CA 1
ATOM 570 C C . ASN A 1 72 ? -0.247 -7.949 -63.804 1.00 62.59 72 ASN A C 1
ATOM 572 O O . ASN A 1 72 ? -1.355 -7.572 -64.169 1.00 62.59 72 ASN A O 1
ATOM 576 N N . LYS A 1 73 ? -0.095 -8.686 -62.691 1.00 60.56 73 LYS A N 1
ATOM 577 C CA . LYS A 1 73 ? -1.206 -9.029 -61.766 1.00 60.56 73 LYS A CA 1
ATOM 578 C C . LYS A 1 73 ? -0.895 -8.748 -60.288 1.00 60.56 73 LYS A C 1
ATOM 580 O O . LYS A 1 73 ? -1.671 -9.107 -59.402 1.00 60.56 73 LYS A O 1
ATOM 585 N N . THR A 1 74 ? 0.238 -8.109 -60.007 1.00 58.75 74 THR A N 1
ATOM 586 C CA . THR A 1 74 ? 0.767 -7.909 -58.651 1.00 58.75 74 THR A CA 1
ATOM 587 C C . THR A 1 74 ? 0.056 -6.819 -57.855 1.00 58.75 74 THR A C 1
ATOM 589 O O . THR A 1 74 ? 0.011 -6.936 -56.636 1.00 58.75 74 THR A O 1
ATOM 592 N N . GLY A 1 75 ? -0.567 -5.828 -58.504 1.00 62.44 75 GLY A N 1
ATOM 593 C CA . GLY A 1 75 ? -1.215 -4.699 -57.816 1.00 62.44 75 GLY A CA 1
ATOM 594 C C . GLY A 1 75 ? -2.261 -5.125 -56.779 1.00 62.44 75 GLY A C 1
ATOM 595 O O . GLY A 1 75 ? -2.138 -4.787 -55.605 1.00 62.44 75 GLY A O 1
ATOM 596 N N . ASN A 1 76 ? -3.231 -5.954 -57.178 1.00 65.00 76 ASN A N 1
ATOM 597 C CA . ASN A 1 76 ? -4.306 -6.383 -56.273 1.00 65.00 76 ASN A CA 1
ATOM 598 C C . ASN A 1 76 ? -3.821 -7.357 -55.191 1.00 65.00 76 ASN A C 1
ATOM 600 O O . ASN A 1 76 ? -4.302 -7.310 -54.064 1.00 65.00 76 ASN A O 1
ATOM 604 N N . THR A 1 77 ? -2.856 -8.225 -55.514 1.00 65.81 77 THR A N 1
ATOM 605 C CA . THR A 1 77 ? -2.321 -9.190 -54.534 1.00 65.81 77 THR A CA 1
ATOM 606 C C . THR A 1 77 ? -1.487 -8.473 -53.469 1.00 65.81 77 THR A C 1
ATOM 608 O O . THR A 1 77 ? -1.552 -8.824 -52.297 1.00 65.81 77 THR A O 1
ATOM 611 N N . PHE A 1 78 ? -0.738 -7.441 -53.865 1.00 67.19 78 PHE A N 1
ATOM 612 C CA . PHE A 1 78 ? 0.063 -6.634 -52.952 1.00 67.19 78 PHE A CA 1
ATOM 613 C C . PHE A 1 78 ? -0.806 -5.752 -52.049 1.00 67.19 78 PHE A C 1
ATOM 615 O O . PHE A 1 78 ? -0.598 -5.742 -50.841 1.00 67.19 78 PHE A O 1
ATOM 622 N N . MET A 1 79 ? -1.827 -5.086 -52.604 1.00 66.12 79 MET A N 1
ATOM 623 C CA . MET A 1 79 ? -2.787 -4.307 -51.809 1.00 66.12 79 MET A CA 1
ATOM 624 C C . MET A 1 79 ? -3.483 -5.160 -50.744 1.00 66.12 79 MET A C 1
ATOM 626 O O . MET A 1 79 ? -3.582 -4.741 -49.596 1.00 66.12 79 MET A O 1
ATOM 630 N N . LEU A 1 80 ? -3.901 -6.383 -51.088 1.00 71.81 80 LEU A N 1
ATOM 631 C CA . LEU A 1 80 ? -4.517 -7.302 -50.126 1.00 71.81 80 LEU A CA 1
ATOM 632 C C . LEU A 1 80 ? -3.568 -7.635 -48.959 1.00 71.81 80 LEU A C 1
ATOM 634 O O . LEU A 1 80 ? -3.990 -7.698 -47.807 1.00 71.81 80 LEU A O 1
ATOM 638 N N . LEU A 1 81 ? -2.280 -7.816 -49.258 1.00 70.38 81 LEU A N 1
ATOM 639 C CA . LEU A 1 81 ? -1.248 -8.159 -48.280 1.00 70.38 81 LEU A CA 1
ATOM 640 C C . LEU A 1 81 ? -0.951 -6.981 -47.340 1.00 70.38 81 LEU A C 1
ATOM 642 O O . LEU A 1 81 ? -0.858 -7.170 -46.128 1.00 70.38 81 LEU A O 1
ATOM 646 N N . VAL A 1 82 ? -0.893 -5.759 -47.875 1.00 70.25 82 VAL A N 1
ATOM 647 C CA . VAL A 1 82 ? -0.769 -4.528 -47.077 1.00 70.25 82 VAL A CA 1
ATOM 648 C C . VAL A 1 82 ? -1.982 -4.350 -46.162 1.00 70.25 82 VAL A C 1
ATOM 650 O O . VAL A 1 82 ? -1.807 -4.149 -44.963 1.00 70.25 82 VAL A O 1
ATOM 653 N N . VAL A 1 83 ? -3.204 -4.503 -46.684 1.00 72.44 83 VAL A N 1
ATOM 654 C CA . VAL A 1 83 ? -4.438 -4.370 -45.890 1.00 72.44 83 VAL A CA 1
ATOM 655 C C . VAL A 1 83 ? -4.509 -5.424 -44.782 1.00 72.44 83 VAL A C 1
ATOM 657 O O . VAL A 1 83 ? -4.822 -5.076 -43.646 1.00 72.44 83 VAL A O 1
ATOM 660 N N . MET A 1 84 ? -4.160 -6.687 -45.060 1.00 72.94 84 MET A N 1
ATOM 661 C CA . MET A 1 84 ? -4.107 -7.717 -44.014 1.00 72.94 84 MET A CA 1
ATOM 662 C C . MET A 1 84 ? -3.048 -7.418 -42.953 1.00 72.94 84 MET A C 1
ATOM 664 O O . MET A 1 84 ? -3.301 -7.654 -41.777 1.00 72.94 84 MET A O 1
ATOM 668 N N . THR A 1 85 ? -1.891 -6.877 -43.344 1.00 69.25 85 THR A N 1
ATOM 669 C CA . THR A 1 85 ? -0.826 -6.520 -42.394 1.00 69.25 85 THR A CA 1
ATOM 670 C C . THR A 1 85 ? -1.279 -5.377 -41.483 1.00 69.25 85 THR A C 1
ATOM 672 O O . THR A 1 85 ? -1.130 -5.475 -40.270 1.00 69.25 85 THR A O 1
ATOM 675 N N . ILE A 1 86 ? -1.909 -4.335 -42.040 1.00 71.25 86 ILE A N 1
ATOM 676 C CA . ILE A 1 86 ? -2.467 -3.219 -41.259 1.00 71.25 86 ILE A CA 1
ATOM 677 C C . ILE A 1 86 ? -3.569 -3.716 -40.315 1.00 71.25 86 ILE A C 1
ATOM 679 O O . ILE A 1 86 ? -3.581 -3.336 -39.148 1.00 71.25 86 ILE A O 1
ATOM 683 N N . ALA A 1 87 ? -4.463 -4.593 -40.782 1.00 70.88 87 ALA A N 1
ATOM 684 C CA . ALA A 1 87 ? -5.524 -5.158 -39.950 1.00 70.88 87 ALA A CA 1
ATOM 685 C C . ALA A 1 87 ? -4.968 -6.001 -38.788 1.00 70.88 87 ALA A C 1
ATOM 687 O O . ALA A 1 87 ? -5.451 -5.879 -37.667 1.00 70.88 87 ALA A O 1
ATOM 688 N N . LEU A 1 88 ? -3.927 -6.806 -39.030 1.00 67.19 88 LEU A N 1
ATOM 689 C CA . LEU A 1 88 ? -3.241 -7.581 -37.989 1.00 67.19 88 LEU A CA 1
ATOM 690 C C . LEU A 1 88 ? -2.576 -6.676 -36.947 1.00 67.19 88 LEU A C 1
ATOM 692 O O . LEU A 1 88 ? -2.720 -6.921 -35.752 1.00 67.19 88 LEU A O 1
ATOM 696 N N . VAL A 1 89 ? -1.906 -5.609 -37.394 1.00 66.88 89 VAL A N 1
ATOM 697 C CA . VAL A 1 89 ? -1.295 -4.614 -36.501 1.00 66.88 89 VAL A CA 1
ATOM 698 C C . VAL A 1 89 ? -2.367 -3.902 -35.674 1.00 66.88 89 VAL A C 1
ATOM 700 O O . VAL A 1 89 ? -2.237 -3.808 -34.456 1.00 66.88 89 VAL A O 1
ATOM 703 N N . ALA A 1 90 ? -3.465 -3.465 -36.294 1.00 67.19 90 ALA A N 1
ATOM 704 C CA . ALA A 1 90 ? -4.579 -2.852 -35.575 1.00 67.19 90 ALA A CA 1
ATOM 705 C C . ALA A 1 90 ? -5.173 -3.816 -34.534 1.00 67.19 90 ALA A C 1
ATOM 707 O O . ALA A 1 90 ? -5.356 -3.437 -33.382 1.00 67.19 90 ALA A O 1
ATOM 708 N N . MET A 1 91 ? -5.391 -5.087 -34.887 1.00 65.00 91 MET A N 1
ATOM 709 C CA . MET A 1 91 ? -5.886 -6.093 -33.943 1.00 65.00 91 MET A CA 1
ATOM 710 C C . MET A 1 91 ? -4.940 -6.316 -32.757 1.00 65.00 91 MET A C 1
ATOM 712 O O . MET A 1 91 ? -5.428 -6.556 -31.660 1.00 65.00 91 MET A O 1
ATOM 716 N N . SER A 1 92 ? -3.621 -6.175 -32.919 1.00 62.25 92 SER A N 1
ATOM 717 C CA . SER A 1 92 ? -2.692 -6.235 -31.779 1.00 62.25 92 SER A CA 1
ATOM 718 C C . SER A 1 92 ? -2.761 -5.027 -30.835 1.00 62.25 92 SER A C 1
ATOM 720 O O . SER A 1 92 ? -2.413 -5.176 -29.669 1.00 62.25 92 SER A O 1
ATOM 722 N N . PHE A 1 93 ? -3.253 -3.868 -31.289 1.00 57.53 93 PHE A N 1
ATOM 723 C CA . PHE A 1 93 ? -3.521 -2.715 -30.414 1.00 57.53 93 PHE A CA 1
ATOM 724 C C . PHE A 1 93 ? -4.885 -2.797 -29.715 1.00 57.53 93 PHE A C 1
ATOM 726 O O . PHE A 1 93 ? -5.045 -2.238 -28.634 1.00 57.53 93 PHE A O 1
ATOM 733 N N . PHE A 1 94 ? -5.861 -3.490 -30.314 1.00 52.34 94 PHE A N 1
ATOM 734 C CA . PHE A 1 94 ? -7.230 -3.593 -29.787 1.00 52.34 94 PHE A CA 1
ATOM 735 C C . PHE A 1 94 ? -7.562 -4.935 -29.124 1.00 52.34 94 PHE A C 1
ATOM 737 O O . PHE A 1 94 ? -8.645 -5.079 -28.558 1.00 52.34 94 PHE A O 1
ATOM 744 N N . ALA A 1 95 ? -6.668 -5.926 -29.173 1.00 50.84 95 ALA A N 1
ATOM 745 C CA . ALA A 1 95 ? -6.846 -7.145 -28.400 1.00 50.84 95 ALA A CA 1
ATOM 746 C C . ALA A 1 95 ? -6.760 -6.793 -26.904 1.00 50.84 95 ALA A C 1
ATOM 748 O O . ALA A 1 95 ? -5.750 -6.220 -26.482 1.00 50.84 95 ALA A O 1
ATOM 749 N N . PRO A 1 96 ? -7.780 -7.118 -26.086 1.00 46.53 96 PRO A N 1
ATOM 750 C CA . PRO A 1 96 ? -7.667 -6.959 -24.645 1.00 46.53 96 PRO A CA 1
ATOM 751 C C . PRO A 1 96 ? -6.437 -7.745 -24.197 1.00 46.53 96 PRO A C 1
ATOM 753 O O . PRO A 1 96 ? -6.302 -8.913 -24.567 1.00 46.53 96 PRO A O 1
ATOM 756 N N . LYS A 1 97 ? -5.525 -7.095 -23.457 1.00 43.19 97 LYS A N 1
ATOM 757 C CA . LYS A 1 97 ? -4.380 -7.750 -22.811 1.00 43.19 97 LYS A CA 1
ATOM 758 C C . LYS A 1 97 ? -4.931 -8.947 -22.038 1.00 43.19 97 LYS A C 1
ATOM 760 O O . LYS A 1 97 ? -5.454 -8.793 -20.938 1.00 43.19 97 LYS A O 1
ATOM 765 N N . ALA A 1 98 ? -4.859 -10.137 -22.627 1.00 47.22 98 ALA A N 1
ATOM 766 C CA . ALA A 1 98 ? -5.057 -11.362 -21.888 1.00 47.22 98 ALA A CA 1
ATOM 767 C C . ALA A 1 98 ? -3.916 -11.373 -20.878 1.00 47.22 98 ALA A C 1
ATOM 769 O O . ALA A 1 98 ? -2.750 -11.411 -21.272 1.00 47.22 98 ALA A O 1
ATOM 770 N N . ILE A 1 99 ? -4.269 -11.211 -19.605 1.00 46.59 99 ILE A N 1
ATOM 771 C CA . ILE A 1 99 ? -3.345 -11.227 -18.478 1.00 46.59 99 ILE A CA 1
ATOM 772 C C . ILE A 1 99 ? -2.633 -12.576 -18.551 1.00 46.59 99 ILE A C 1
ATOM 774 O O . ILE A 1 99 ? -3.177 -13.608 -18.164 1.00 46.59 99 ILE A O 1
ATOM 778 N N . GLN A 1 100 ? -1.438 -12.590 -19.139 1.00 37.84 100 GLN A N 1
ATOM 779 C CA . GLN A 1 100 ? -0.530 -13.703 -18.971 1.00 37.84 100 GLN A CA 1
ATOM 780 C C . GLN A 1 100 ? -0.166 -13.682 -17.494 1.00 37.84 100 GLN A C 1
ATOM 782 O O . GLN A 1 100 ? 0.573 -12.807 -17.053 1.00 37.84 100 GLN A O 1
ATOM 787 N N . SER A 1 101 ? -0.704 -14.634 -16.730 1.00 41.50 101 SER A N 1
ATOM 788 C CA . SER A 1 101 ? -0.092 -15.066 -15.479 1.00 41.50 101 SER A CA 1
ATOM 789 C C . SER A 1 101 ? 1.291 -15.610 -15.821 1.00 41.50 101 SER A C 1
ATOM 791 O O . SER A 1 101 ? 1.479 -16.807 -16.032 1.00 41.50 101 SER A O 1
ATOM 793 N N . SER A 1 102 ? 2.262 -14.715 -15.961 1.00 40.84 102 SER A N 1
ATOM 794 C CA . SER A 1 102 ? 3.665 -15.065 -15.904 1.00 40.84 102 SER A CA 1
ATOM 795 C C . SER A 1 102 ? 3.904 -15.638 -14.514 1.00 40.84 102 SER A C 1
ATOM 797 O O . SER A 1 102 ? 3.755 -14.964 -13.500 1.00 40.84 102 SER A O 1
ATOM 799 N N . SER A 1 103 ? 4.232 -16.925 -14.484 1.00 41.09 103 SER A N 1
ATOM 800 C CA . SER A 1 103 ? 4.865 -17.580 -13.349 1.00 41.09 103 SER A CA 1
ATOM 801 C C . SER A 1 103 ? 6.172 -16.840 -13.061 1.00 41.09 103 SER A C 1
ATOM 803 O O . SER A 1 103 ? 7.202 -17.160 -13.650 1.00 41.09 103 SER A O 1
ATOM 805 N N . SER A 1 104 ? 6.120 -15.807 -12.222 1.00 42.59 104 SER A N 1
ATOM 806 C CA . SER A 1 104 ? 7.304 -15.144 -11.692 1.00 42.59 104 SER A CA 1
ATOM 807 C C . SER A 1 104 ? 8.088 -16.163 -10.876 1.00 42.59 104 SER A C 1
ATOM 809 O O . SER A 1 104 ? 7.524 -16.780 -9.969 1.00 42.59 104 SER A O 1
ATOM 811 N N . GLU A 1 105 ? 9.374 -16.332 -11.178 1.00 43.19 105 GLU A N 1
ATOM 812 C CA . GLU A 1 105 ? 10.322 -16.863 -10.202 1.00 43.19 105 GLU A CA 1
ATOM 813 C C . GLU A 1 105 ? 10.132 -16.061 -8.910 1.00 43.19 105 GLU A C 1
ATOM 815 O O . GLU A 1 105 ? 10.342 -14.849 -8.872 1.00 43.19 105 GLU A O 1
ATOM 820 N N . GLN A 1 106 ? 9.600 -16.722 -7.883 1.00 47.31 106 GLN A N 1
ATOM 821 C CA . GLN A 1 106 ? 9.399 -16.124 -6.574 1.00 47.31 106 GLN A CA 1
ATOM 822 C C . GLN A 1 106 ? 10.777 -15.878 -5.969 1.00 47.31 106 GLN A C 1
ATOM 824 O O . GLN A 1 106 ? 11.417 -16.805 -5.473 1.00 47.31 106 GLN A O 1
ATOM 829 N N . THR A 1 107 ? 11.229 -14.627 -5.998 1.00 44.84 107 THR A N 1
ATOM 830 C CA . THR A 1 107 ? 12.309 -14.179 -5.125 1.00 44.84 107 THR A CA 1
ATOM 831 C C . THR A 1 107 ? 11.817 -14.340 -3.692 1.00 44.84 107 THR A C 1
ATOM 833 O O . THR A 1 107 ? 10.959 -13.594 -3.220 1.00 44.84 107 THR A O 1
ATOM 836 N N . THR A 1 108 ? 12.303 -15.369 -3.004 1.00 50.03 108 THR A N 1
ATOM 837 C CA . THR A 1 108 ? 12.076 -15.539 -1.572 1.00 50.03 108 THR A CA 1
ATOM 838 C C . THR A 1 108 ? 12.785 -14.405 -0.846 1.00 50.03 108 THR A C 1
ATOM 840 O O . THR A 1 108 ? 14.015 -14.367 -0.830 1.00 50.03 108 THR A O 1
ATOM 843 N N . VAL A 1 109 ? 12.014 -13.490 -0.256 1.00 53.06 109 VAL A N 1
ATOM 844 C CA . VAL A 1 109 ? 12.542 -12.482 0.669 1.00 53.06 109 VAL A CA 1
ATOM 845 C C . VAL A 1 109 ? 13.257 -13.231 1.804 1.00 53.06 109 VAL A C 1
ATOM 847 O O . VAL A 1 109 ? 12.643 -14.116 2.413 1.00 53.06 109 VAL A O 1
ATOM 850 N N . PRO A 1 110 ? 14.549 -12.964 2.065 1.00 47.28 110 PRO A N 1
ATOM 851 C CA . PRO A 1 110 ? 15.304 -13.691 3.076 1.00 47.28 110 PRO A CA 1
ATOM 852 C C . PRO A 1 110 ? 14.650 -13.533 4.455 1.00 47.28 110 PRO A C 1
ATOM 854 O O . PRO A 1 110 ? 14.461 -12.434 4.958 1.00 47.28 110 PRO A O 1
ATOM 857 N N . THR A 1 111 ? 14.309 -14.662 5.079 1.00 48.25 111 THR A N 1
ATOM 858 C CA . THR A 1 111 ? 13.602 -14.748 6.374 1.00 48.25 111 THR A CA 1
ATOM 859 C C . THR A 1 111 ? 14.517 -14.512 7.587 1.00 48.25 111 THR A C 1
ATOM 861 O O . THR A 1 111 ? 14.128 -14.766 8.721 1.00 48.25 111 THR A O 1
ATOM 864 N N . SER A 1 112 ? 15.751 -14.044 7.397 1.00 46.97 112 SER A N 1
ATOM 865 C CA . SER A 1 112 ? 16.685 -13.839 8.506 1.00 46.97 112 SER A CA 1
ATOM 866 C C . SER A 1 112 ? 16.865 -12.352 8.765 1.00 46.97 112 SER A C 1
ATOM 868 O O . SER A 1 112 ? 17.313 -11.629 7.879 1.00 46.97 112 SER A O 1
ATOM 870 N N . ALA A 1 113 ? 16.545 -11.923 9.988 1.00 53.25 113 ALA A N 1
ATOM 871 C CA . ALA A 1 113 ? 16.844 -10.601 10.526 1.00 53.25 113 ALA A CA 1
ATOM 872 C C . ALA A 1 113 ? 18.366 -10.404 10.601 1.00 53.25 113 ALA A C 1
ATOM 874 O O . ALA A 1 113 ? 18.990 -10.551 11.651 1.00 53.25 113 ALA A O 1
ATOM 875 N N . GLU A 1 114 ? 18.993 -10.149 9.459 1.00 60.56 114 GLU A N 1
ATOM 876 C CA . GLU A 1 114 ? 20.376 -9.718 9.411 1.00 60.56 114 GLU A CA 1
ATOM 877 C C . GLU A 1 114 ? 20.420 -8.314 10.019 1.00 60.56 114 GLU A C 1
ATOM 879 O O . GLU A 1 114 ? 19.816 -7.373 9.506 1.00 60.56 114 GLU A O 1
ATOM 884 N N . SER A 1 115 ? 21.060 -8.180 11.180 1.00 66.75 115 SER A N 1
ATOM 885 C CA . SER A 1 115 ? 21.208 -6.883 11.831 1.00 66.75 115 SER A CA 1
ATOM 886 C C . SER A 1 115 ? 22.061 -5.983 10.941 1.00 66.75 115 SER A C 1
ATOM 888 O O . SER A 1 115 ? 23.238 -6.276 10.718 1.00 66.75 115 SER A O 1
ATOM 890 N N . VAL A 1 116 ? 21.488 -4.893 10.438 1.00 78.19 116 VAL A N 1
ATOM 891 C CA . VAL A 1 116 ? 22.249 -3.889 9.691 1.00 78.19 116 VAL A CA 1
ATOM 892 C C . VAL A 1 116 ? 23.159 -3.115 10.635 1.00 78.19 116 VAL A C 1
ATOM 894 O O . VAL A 1 116 ? 22.778 -2.779 11.758 1.00 78.19 116 VAL A O 1
ATOM 897 N N . SER A 1 117 ? 24.391 -2.866 10.187 1.00 80.94 117 SER A N 1
ATOM 898 C CA . SER A 1 117 ? 25.338 -2.033 10.925 1.00 80.94 117 SER A CA 1
ATOM 899 C C . SER A 1 117 ? 24.763 -0.631 11.115 1.00 80.94 117 SER A C 1
ATOM 901 O O . SER A 1 117 ? 24.207 -0.061 10.182 1.00 80.94 117 SER A O 1
ATOM 903 N N . LYS A 1 118 ? 24.962 -0.033 12.293 1.00 77.50 118 LYS A N 1
ATOM 904 C CA . LYS A 1 118 ? 24.603 1.377 12.528 1.00 77.50 118 LYS A CA 1
ATOM 905 C C . LYS A 1 118 ? 25.360 2.346 11.614 1.00 77.50 118 LYS A C 1
ATOM 907 O O . LYS A 1 118 ? 24.895 3.460 11.418 1.00 77.50 118 LYS A O 1
ATOM 912 N N . ASP A 1 119 ? 26.496 1.912 11.071 1.00 86.25 119 ASP A N 1
ATOM 913 C CA . ASP A 1 119 ? 27.326 2.704 10.160 1.00 86.25 119 ASP A CA 1
ATOM 914 C C . ASP A 1 119 ? 26.893 2.572 8.689 1.00 86.25 119 ASP A C 1
ATOM 916 O O . ASP A 1 119 ? 27.507 3.171 7.807 1.00 86.25 119 ASP A O 1
ATOM 920 N N . ASP A 1 120 ? 25.872 1.762 8.396 1.00 84.44 120 ASP A N 1
ATOM 921 C CA . ASP A 1 120 ? 25.335 1.635 7.047 1.00 84.44 120 ASP A CA 1
ATOM 922 C C . ASP A 1 120 ? 24.518 2.890 6.689 1.00 84.44 120 ASP A C 1
ATOM 924 O O . ASP A 1 120 ? 23.508 3.165 7.346 1.00 84.44 120 ASP A O 1
ATOM 928 N N . PRO A 1 121 ? 24.903 3.647 5.644 1.00 83.00 121 PRO A N 1
ATOM 929 C CA . PRO A 1 121 ? 24.202 4.871 5.262 1.00 83.00 121 PRO A CA 1
ATOM 930 C C . PRO A 1 121 ? 22.746 4.632 4.832 1.00 83.00 121 PRO A C 1
ATOM 932 O O . PRO A 1 121 ? 21.967 5.578 4.804 1.00 83.00 121 PRO A O 1
ATOM 935 N N . ASN A 1 122 ? 22.361 3.389 4.519 1.00 85.25 122 ASN A N 1
ATOM 936 C CA . ASN A 1 122 ? 20.996 3.018 4.147 1.00 85.25 122 ASN A CA 1
ATOM 937 C C . ASN A 1 122 ? 20.240 2.288 5.269 1.00 85.25 122 ASN A C 1
ATOM 939 O O . ASN A 1 122 ? 19.144 1.785 5.023 1.00 85.25 122 ASN A O 1
ATOM 943 N N . ALA A 1 123 ? 20.776 2.227 6.496 1.00 85.88 123 ALA A N 1
ATOM 944 C CA . ALA A 1 123 ? 20.142 1.519 7.615 1.00 85.88 123 ALA A CA 1
ATOM 945 C C . ALA A 1 123 ? 18.692 1.964 7.879 1.00 85.88 123 ALA A C 1
ATOM 947 O O . ALA A 1 123 ? 17.850 1.155 8.265 1.00 85.88 123 ALA A O 1
ATOM 948 N N . GLU A 1 124 ? 18.386 3.237 7.627 1.00 89.44 124 GLU A N 1
ATOM 949 C CA . GLU A 1 124 ? 17.045 3.813 7.752 1.00 89.44 124 GLU A CA 1
ATOM 950 C C . GLU A 1 124 ? 16.027 3.255 6.742 1.00 89.44 124 GLU A C 1
ATOM 952 O O . GLU A 1 124 ? 14.827 3.292 6.993 1.00 89.44 124 GLU A O 1
ATOM 957 N N . TRP A 1 125 ? 16.486 2.713 5.618 1.00 90.69 125 TRP A N 1
ATOM 958 C CA . TRP A 1 125 ? 15.646 2.162 4.548 1.00 90.69 125 TRP A CA 1
ATOM 959 C C . TRP A 1 125 ? 15.757 0.645 4.448 1.00 90.69 125 TRP A C 1
ATOM 961 O O . TRP A 1 125 ? 15.345 0.041 3.454 1.00 90.69 125 TRP A O 1
ATOM 971 N N . PHE A 1 126 ? 16.358 0.030 5.465 1.00 87.94 126 PHE A N 1
ATOM 972 C CA . PHE A 1 126 ? 16.531 -1.405 5.534 1.00 87.94 126 PHE A CA 1
ATOM 973 C C . PHE A 1 126 ? 15.177 -2.112 5.553 1.00 87.94 126 PHE A C 1
ATOM 975 O O . PHE A 1 126 ? 14.278 -1.728 6.307 1.00 87.94 126 PHE A O 1
ATOM 982 N N . GLN A 1 127 ? 15.067 -3.156 4.732 1.00 83.62 127 GLN A N 1
ATOM 983 C CA . GLN A 1 127 ? 13.924 -4.048 4.709 1.00 83.62 127 GLN A CA 1
ATOM 984 C C . GLN A 1 127 ? 13.925 -4.913 5.960 1.00 83.62 127 GLN A C 1
ATOM 986 O O . GLN A 1 127 ? 14.738 -5.825 6.120 1.00 83.62 127 GLN A O 1
ATOM 991 N N . TRP A 1 128 ? 12.985 -4.648 6.852 1.00 80.94 128 TRP A N 1
ATOM 992 C CA . TRP A 1 128 ? 12.681 -5.567 7.927 1.00 80.94 128 TRP A CA 1
ATOM 993 C C . TRP A 1 128 ? 11.804 -6.653 7.333 1.00 80.94 128 TRP A C 1
ATOM 995 O O . TRP A 1 128 ? 10.782 -6.371 6.712 1.00 80.94 128 TRP A O 1
ATOM 1005 N N . SER A 1 129 ? 12.162 -7.916 7.560 1.00 68.31 129 SER A N 1
ATOM 1006 C CA . SER A 1 129 ? 11.138 -8.945 7.466 1.00 68.31 129 SER A CA 1
ATOM 1007 C C . SER A 1 129 ? 10.152 -8.645 8.585 1.00 68.31 129 SER A C 1
ATOM 1009 O O . SER A 1 129 ? 10.413 -8.992 9.738 1.00 68.31 129 SER A O 1
ATOM 1011 N N . ALA A 1 130 ? 9.045 -7.972 8.257 1.00 69.50 130 ALA A N 1
ATOM 1012 C CA . ALA A 1 130 ? 7.920 -7.868 9.167 1.00 69.50 130 ALA A CA 1
ATOM 1013 C C . ALA A 1 130 ? 7.621 -9.274 9.704 1.00 69.50 130 ALA A C 1
ATOM 1015 O O . ALA A 1 130 ? 7.755 -10.263 8.969 1.00 69.50 130 ALA A O 1
ATOM 1016 N N . ASP A 1 131 ? 7.278 -9.380 10.986 1.00 78.06 131 ASP A N 1
ATOM 1017 C CA . ASP A 1 131 ? 6.851 -10.654 11.551 1.00 78.06 131 ASP A CA 1
ATOM 1018 C C . ASP A 1 131 ? 5.523 -11.025 10.885 1.00 78.06 131 ASP A C 1
ATOM 1020 O O . ASP A 1 131 ? 4.454 -10.567 11.276 1.00 78.06 131 ASP A O 1
ATOM 1024 N N . ARG A 1 132 ? 5.601 -11.744 9.766 1.00 83.44 132 ARG A N 1
ATOM 1025 C CA . ARG A 1 132 ? 4.455 -12.135 8.952 1.00 83.44 132 ARG A CA 1
ATOM 1026 C C . ARG A 1 132 ? 4.073 -13.546 9.338 1.00 83.44 132 ARG A C 1
ATOM 1028 O O . ARG A 1 132 ? 4.799 -14.501 9.068 1.00 83.44 132 ARG A O 1
ATOM 1035 N N . SER A 1 133 ? 2.885 -13.681 9.899 1.00 85.69 133 SER A N 1
ATOM 1036 C CA . SER A 1 133 ? 2.244 -14.963 10.161 1.00 85.69 133 SER A CA 1
ATOM 1037 C C . SER A 1 133 ? 0.805 -14.920 9.663 1.00 85.69 133 SER A C 1
ATOM 1039 O O . SER A 1 133 ? 0.214 -13.850 9.534 1.00 85.69 133 SER A O 1
ATOM 1041 N N . ASP A 1 134 ? 0.254 -16.078 9.301 1.00 87.69 134 ASP A N 1
ATOM 1042 C CA . ASP A 1 134 ? -1.170 -16.241 8.975 1.00 87.69 134 ASP A CA 1
ATOM 1043 C C . ASP A 1 134 ? -1.728 -15.271 7.908 1.00 87.69 134 ASP A C 1
ATOM 1045 O O . ASP A 1 134 ? -2.894 -14.883 7.936 1.00 87.69 134 ASP A O 1
ATOM 1049 N N . ASN A 1 135 ? -0.906 -14.919 6.911 1.00 91.62 135 ASN A N 1
ATOM 1050 C CA . ASN A 1 135 ? -1.216 -13.966 5.832 1.00 91.62 135 ASN A CA 1
ATOM 1051 C C . ASN A 1 135 ? -1.471 -12.521 6.306 1.00 91.62 135 ASN A C 1
ATOM 1053 O O . ASN A 1 135 ? -2.193 -11.764 5.649 1.00 91.62 135 ASN A O 1
ATOM 1057 N N . ARG A 1 136 ? -0.884 -12.128 7.436 1.00 91.94 136 ARG A N 1
ATOM 1058 C CA . ARG A 1 136 ? -0.889 -10.758 7.963 1.00 91.94 136 ARG A CA 1
ATOM 1059 C C . ARG A 1 136 ? 0.289 -9.963 7.408 1.00 91.94 136 ARG A C 1
ATOM 1061 O O . ARG A 1 136 ? 1.378 -10.519 7.267 1.00 91.94 136 ARG A O 1
ATOM 1068 N N . LEU A 1 137 ? 0.094 -8.672 7.127 1.00 91.62 137 LEU A N 1
ATOM 1069 C CA . LEU A 1 137 ? 1.205 -7.758 6.829 1.00 91.62 137 LEU A CA 1
ATOM 1070 C C . LEU A 1 137 ? 2.115 -7.589 8.049 1.00 91.62 137 LEU A C 1
ATOM 1072 O O . LEU A 1 137 ? 3.331 -7.525 7.896 1.00 91.62 137 LEU A O 1
ATOM 1076 N N . ILE A 1 138 ? 1.526 -7.599 9.246 1.00 91.56 138 ILE A N 1
ATOM 1077 C CA . ILE A 1 138 ? 2.239 -7.614 10.520 1.00 91.56 138 ILE A CA 1
ATOM 1078 C C . ILE A 1 138 ? 1.467 -8.458 11.547 1.00 91.56 138 ILE A C 1
ATOM 1080 O O . ILE A 1 138 ? 0.269 -8.264 11.759 1.00 91.56 138 ILE A O 1
ATOM 1084 N N . SER A 1 139 ? 2.137 -9.422 12.178 1.00 87.25 139 SER A N 1
ATOM 1085 C CA . SER A 1 139 ? 1.550 -10.394 13.113 1.00 87.25 139 SER A CA 1
ATOM 1086 C C . SER A 1 139 ? 0.897 -9.717 14.317 1.00 87.25 139 SER A C 1
ATOM 1088 O O . SER A 1 139 ? -0.209 -10.095 14.712 1.00 87.25 139 SER A O 1
ATOM 1090 N N . THR A 1 140 ? 1.566 -8.690 14.850 1.00 89.50 140 THR A N 1
ATOM 1091 C CA . THR A 1 140 ? 1.151 -7.891 16.007 1.00 89.50 140 THR A CA 1
ATOM 1092 C C . THR A 1 140 ? 0.064 -6.878 15.674 1.00 89.50 140 THR A C 1
ATOM 1094 O O . THR A 1 140 ? -0.512 -6.285 16.580 1.00 89.50 140 THR A O 1
ATOM 1097 N N . GLY A 1 141 ? -0.217 -6.662 14.387 1.00 92.44 141 GLY A N 1
ATOM 1098 C CA . GLY A 1 141 ? -1.082 -5.581 13.946 1.00 92.44 141 GLY A CA 1
ATOM 1099 C C . GLY A 1 141 ? -0.426 -4.201 14.028 1.00 92.44 141 GLY A C 1
ATOM 1100 O O . GLY A 1 141 ? 0.753 -4.053 14.343 1.00 92.44 141 GLY A O 1
ATOM 1101 N N . ILE A 1 142 ? -1.238 -3.195 13.724 1.00 95.06 142 ILE A N 1
ATOM 1102 C CA . ILE A 1 142 ? -0.969 -1.765 13.915 1.00 95.06 142 ILE A CA 1
ATOM 1103 C C . ILE A 1 142 ? -1.794 -1.207 15.086 1.00 95.06 142 ILE A C 1
ATOM 1105 O O . ILE A 1 142 ? -2.028 -0.002 15.153 1.00 95.06 142 ILE A O 1
ATOM 1109 N N . ASP A 1 143 ? -2.304 -2.083 15.959 1.00 89.50 143 ASP A N 1
ATOM 1110 C CA . ASP A 1 143 ? -3.193 -1.685 17.046 1.00 89.50 143 ASP A CA 1
ATOM 1111 C C . ASP A 1 143 ? -2.497 -0.698 17.986 1.00 89.50 143 ASP A C 1
ATOM 1113 O O . ASP A 1 143 ? -1.308 -0.815 18.295 1.00 89.50 143 ASP A O 1
ATOM 1117 N N . ALA A 1 144 ? -3.250 0.319 18.380 1.00 93.56 144 ALA A N 1
ATOM 1118 C CA . ALA A 1 144 ? -2.788 1.406 19.219 1.00 93.56 144 ALA A CA 1
ATOM 1119 C C . ALA A 1 144 ? -3.979 2.033 19.947 1.00 93.56 144 ALA A C 1
ATOM 1121 O O . ALA A 1 144 ? -5.134 1.881 19.530 1.00 93.56 144 ALA A O 1
ATOM 1122 N N . ASP A 1 145 ? -3.681 2.776 21.011 1.00 93.94 145 ASP A N 1
ATOM 1123 C CA . ASP A 1 145 ? -4.697 3.449 21.823 1.00 93.94 145 ASP A CA 1
ATOM 1124 C C . ASP A 1 145 ? -5.372 4.605 21.068 1.00 93.94 145 ASP A C 1
ATOM 1126 O O . ASP A 1 145 ? -6.540 4.905 21.316 1.00 93.94 145 ASP A O 1
ATOM 1130 N N . THR A 1 146 ? -4.671 5.221 20.106 1.00 97.44 146 THR A N 1
ATOM 1131 C CA . THR A 1 146 ? -5.186 6.323 19.280 1.00 97.44 146 THR A CA 1
ATOM 1132 C C . THR A 1 146 ? -5.067 6.032 17.778 1.00 97.44 146 THR A C 1
ATOM 1134 O O . THR A 1 146 ? -4.136 5.331 17.356 1.00 97.44 146 THR A O 1
ATOM 1137 N N . PRO A 1 147 ? -5.984 6.559 16.940 1.00 97.56 147 PRO A N 1
ATOM 1138 C CA . PRO A 1 147 ? -5.900 6.431 15.484 1.00 97.56 147 PRO A CA 1
ATOM 1139 C C . PRO A 1 147 ? -4.602 6.994 14.896 1.00 97.56 147 PRO A C 1
ATOM 1141 O O . PRO A 1 147 ? -4.034 6.403 13.980 1.00 97.56 147 PRO A O 1
ATOM 1144 N N . GLU A 1 148 ? -4.097 8.095 15.451 1.00 96.81 148 GLU A N 1
ATOM 1145 C CA . GLU A 1 148 ? -2.860 8.752 15.021 1.00 96.81 148 GLU A CA 1
ATOM 1146 C C . GLU A 1 148 ? -1.666 7.827 15.248 1.00 96.81 148 GLU A C 1
ATOM 1148 O O . GLU A 1 148 ? -0.845 7.630 14.353 1.00 96.81 148 GLU A O 1
ATOM 1153 N N . LYS A 1 149 ? -1.615 7.155 16.406 1.00 97.06 149 LYS A N 1
ATOM 1154 C CA . LYS A 1 149 ? -0.545 6.202 16.698 1.00 97.06 149 LYS A CA 1
ATOM 1155 C C . LYS A 1 149 ? -0.626 4.956 15.818 1.00 97.06 149 LYS A C 1
ATOM 1157 O O . LYS A 1 149 ? 0.405 4.433 15.397 1.00 97.06 149 LYS A O 1
ATOM 1162 N N . ALA A 1 150 ? -1.833 4.496 15.491 1.00 97.38 150 ALA A N 1
ATOM 1163 C CA . ALA A 1 150 ? -2.015 3.409 14.532 1.00 97.38 150 ALA A CA 1
ATOM 1164 C C . ALA A 1 150 ? -1.536 3.808 13.122 1.00 97.38 150 ALA A C 1
ATOM 1166 O O . ALA A 1 150 ? -0.910 2.996 12.438 1.00 97.38 150 ALA A O 1
ATOM 1167 N N . LEU A 1 151 ? -1.773 5.056 12.699 1.00 97.50 151 LEU A N 1
ATOM 1168 C CA . LEU A 1 151 ? -1.252 5.592 11.440 1.00 97.50 151 LEU A CA 1
ATOM 1169 C C . LEU A 1 151 ? 0.281 5.704 11.456 1.00 97.50 151 LEU A C 1
ATOM 1171 O O . LEU A 1 151 ? 0.928 5.308 10.487 1.00 97.50 151 LEU A O 1
ATOM 1175 N N . GLU A 1 152 ? 0.879 6.171 12.553 1.00 96.56 152 GLU A N 1
ATOM 1176 C CA . GLU A 1 152 ? 2.338 6.179 12.719 1.00 96.56 152 GLU A CA 1
ATOM 1177 C C . GLU A 1 152 ? 2.924 4.768 12.598 1.00 96.56 152 GLU A C 1
ATOM 1179 O O . GLU A 1 152 ? 3.877 4.560 11.848 1.00 96.56 152 GLU A O 1
ATOM 1184 N N . ASN A 1 153 ? 2.328 3.781 13.276 1.00 95.50 153 ASN A N 1
ATOM 1185 C CA . ASN A 1 153 ? 2.749 2.381 13.190 1.00 95.50 153 ASN A CA 1
ATOM 1186 C C . ASN A 1 153 ? 2.630 1.850 11.750 1.00 95.50 153 ASN A C 1
ATOM 1188 O O . ASN A 1 153 ? 3.525 1.157 11.262 1.00 95.50 153 ASN A O 1
ATOM 1192 N N . LYS A 1 154 ? 1.550 2.213 11.045 1.00 96.19 154 LYS A N 1
ATOM 1193 C CA . LYS A 1 154 ? 1.328 1.880 9.631 1.00 96.19 154 LYS A CA 1
ATOM 1194 C C . LYS A 1 154 ? 2.423 2.467 8.728 1.00 96.19 154 LYS A C 1
ATOM 1196 O O . LYS A 1 154 ? 2.957 1.750 7.882 1.00 96.19 154 LYS A O 1
ATOM 1201 N N . LEU A 1 155 ? 2.782 3.739 8.912 1.00 96.50 155 LEU A N 1
ATOM 1202 C CA . LEU A 1 155 ? 3.824 4.423 8.135 1.00 96.50 155 LEU A CA 1
ATOM 1203 C C . LEU A 1 155 ? 5.235 3.924 8.454 1.00 96.50 155 LEU A C 1
ATOM 1205 O O . LEU A 1 155 ? 6.050 3.775 7.539 1.00 96.50 155 LEU A O 1
ATOM 1209 N N . ALA A 1 156 ? 5.513 3.633 9.725 1.00 94.50 156 ALA A N 1
ATOM 1210 C CA . ALA A 1 156 ? 6.769 3.035 10.157 1.00 94.50 156 ALA A CA 1
ATOM 1211 C C . ALA A 1 156 ? 6.963 1.658 9.512 1.00 94.50 156 ALA A C 1
ATOM 1213 O O . ALA A 1 156 ? 8.027 1.381 8.964 1.00 94.50 156 ALA A O 1
ATOM 1214 N N . LEU A 1 157 ? 5.915 0.829 9.483 1.00 93.56 157 LEU A N 1
ATOM 1215 C CA . LEU A 1 157 ? 5.949 -0.450 8.782 1.00 93.56 157 LEU A CA 1
ATOM 1216 C C . LEU A 1 157 ? 6.210 -0.262 7.279 1.00 93.56 157 LEU A C 1
ATOM 1218 O O . LEU A 1 157 ? 7.101 -0.901 6.732 1.00 93.56 157 LEU A O 1
ATOM 1222 N N . ALA A 1 158 ? 5.491 0.649 6.618 1.00 95.62 158 ALA A N 1
ATOM 1223 C CA . ALA A 1 158 ? 5.665 0.926 5.189 1.00 95.62 158 ALA A CA 1
ATOM 1224 C C . ALA A 1 158 ? 7.088 1.384 4.822 1.00 95.62 158 ALA A C 1
ATOM 1226 O O . ALA A 1 158 ? 7.558 1.111 3.724 1.00 95.62 158 ALA A O 1
ATOM 1227 N N . LYS A 1 159 ? 7.783 2.074 5.732 1.00 95.44 159 LYS A N 1
ATOM 1228 C CA . LYS A 1 159 ? 9.158 2.542 5.512 1.00 95.44 159 LYS A CA 1
ATOM 1229 C C . LYS A 1 159 ? 10.154 1.395 5.367 1.00 95.44 159 LYS A C 1
ATOM 1231 O O . LYS A 1 159 ? 11.109 1.486 4.601 1.00 95.44 159 LYS A O 1
ATOM 1236 N N . HIS A 1 160 ? 9.914 0.324 6.113 1.00 92.69 160 HIS A N 1
ATOM 1237 C CA . HIS A 1 160 ? 10.832 -0.797 6.256 1.00 92.69 160 HIS A CA 1
ATOM 1238 C C . HIS A 1 160 ? 10.319 -2.077 5.598 1.00 92.69 160 HIS A C 1
ATOM 1240 O O . HIS A 1 160 ? 10.966 -3.108 5.708 1.00 92.69 160 HIS A O 1
ATOM 1246 N N . ASP A 1 161 ? 9.169 -2.044 4.926 1.00 92.69 161 ASP A N 1
ATOM 1247 C CA . ASP A 1 161 ? 8.549 -3.240 4.370 1.00 92.69 161 ASP A CA 1
ATOM 1248 C C . ASP A 1 161 ? 7.902 -2.955 3.013 1.00 92.69 161 ASP A C 1
ATOM 1250 O O . ASP A 1 161 ? 6.815 -2.381 2.931 1.00 92.69 161 ASP A O 1
ATOM 1254 N N . ALA A 1 162 ? 8.551 -3.377 1.924 1.00 93.62 162 ALA A N 1
ATOM 1255 C CA . ALA A 1 162 ? 8.112 -3.063 0.562 1.00 93.62 162 ALA A CA 1
ATOM 1256 C C . ALA A 1 162 ? 6.731 -3.650 0.219 1.00 93.62 162 ALA A C 1
ATOM 1258 O O . ALA A 1 162 ? 5.981 -3.069 -0.570 1.00 93.62 162 ALA A O 1
ATOM 1259 N N . VAL A 1 163 ? 6.346 -4.776 0.829 1.00 93.75 163 VAL A N 1
ATOM 1260 C CA . VAL A 1 163 ? 4.989 -5.321 0.661 1.00 93.75 163 VAL A CA 1
ATOM 1261 C C . VAL A 1 163 ? 3.964 -4.409 1.326 1.00 93.75 163 VAL A C 1
ATOM 1263 O O . VAL A 1 163 ? 2.960 -4.076 0.705 1.00 93.75 163 VAL A O 1
ATOM 1266 N N . SER A 1 164 ? 4.208 -3.973 2.562 1.00 95.12 164 SER A N 1
ATOM 1267 C CA . SER A 1 164 ? 3.315 -3.038 3.252 1.00 95.12 164 SER A CA 1
ATOM 1268 C C . SER A 1 164 ? 3.252 -1.693 2.528 1.00 95.12 164 SER A C 1
ATOM 1270 O O . SER A 1 164 ? 2.161 -1.163 2.330 1.00 95.12 164 SER A O 1
ATOM 1272 N N . LEU A 1 165 ? 4.394 -1.182 2.049 1.00 95.88 165 LEU A N 1
ATOM 1273 C CA . LEU A 1 165 ? 4.467 0.031 1.235 1.00 95.88 165 LEU A CA 1
ATOM 1274 C C . LEU A 1 165 ? 3.564 -0.061 0.005 1.00 95.88 165 LEU A C 1
ATOM 1276 O O . LEU A 1 165 ? 2.688 0.780 -0.178 1.00 95.88 165 LEU A O 1
ATOM 1280 N N . THR A 1 166 ? 3.742 -1.098 -0.814 1.00 95.12 166 THR A N 1
ATOM 1281 C CA . THR A 1 166 ? 2.957 -1.282 -2.043 1.00 95.12 166 THR A CA 1
ATOM 1282 C C . THR A 1 166 ? 1.481 -1.544 -1.753 1.00 95.12 166 THR A C 1
ATOM 1284 O O . THR A 1 166 ? 0.626 -1.008 -2.454 1.00 95.12 166 THR A O 1
ATOM 1287 N N . ALA A 1 167 ? 1.152 -2.291 -0.696 1.00 95.19 167 ALA A N 1
ATOM 1288 C CA . ALA A 1 167 ? -0.230 -2.538 -0.294 1.00 95.19 167 ALA A CA 1
ATOM 1289 C C . ALA A 1 167 ? -0.949 -1.242 0.127 1.00 95.19 167 ALA A C 1
ATOM 1291 O O . ALA A 1 167 ? -2.073 -0.983 -0.312 1.00 95.19 167 ALA A O 1
ATOM 1292 N N . TYR A 1 168 ? -0.300 -0.397 0.935 1.00 96.69 168 TYR A N 1
ATOM 1293 C CA . TYR A 1 168 ? -0.871 0.879 1.371 1.00 96.69 168 TYR A CA 1
ATOM 1294 C C . TYR A 1 168 ? -0.889 1.929 0.262 1.00 96.69 168 TYR A C 1
ATOM 1296 O O . TYR A 1 168 ? -1.878 2.648 0.142 1.00 96.69 168 TYR A O 1
ATOM 1304 N N . ALA A 1 169 ? 0.151 2.000 -0.569 1.00 96.44 169 ALA A N 1
ATOM 1305 C CA . ALA A 1 169 ? 0.193 2.896 -1.721 1.00 96.44 169 ALA A CA 1
ATOM 1306 C C . ALA A 1 169 ? -0.884 2.549 -2.754 1.00 96.44 169 ALA A C 1
ATOM 1308 O O . ALA A 1 169 ? -1.571 3.439 -3.253 1.00 96.44 169 ALA A O 1
ATOM 1309 N N . TYR A 1 170 ? -1.088 1.258 -3.028 1.00 95.38 170 TYR A N 1
ATOM 1310 C CA . TYR A 1 170 ? -2.168 0.801 -3.894 1.00 95.38 170 TYR A CA 1
ATOM 1311 C C . TYR A 1 170 ? -3.541 1.154 -3.311 1.00 95.38 170 TYR A C 1
ATOM 1313 O O . TYR A 1 170 ? -4.401 1.682 -4.014 1.00 95.38 170 TYR A O 1
ATOM 1321 N N . GLN A 1 171 ? -3.749 0.923 -2.009 1.00 95.25 171 GLN A N 1
ATOM 1322 C CA . GLN A 1 171 ? -4.996 1.294 -1.336 1.00 95.25 171 GLN A CA 1
ATOM 1323 C C . GLN A 1 171 ? -5.264 2.806 -1.400 1.00 95.25 171 GLN A C 1
ATOM 1325 O O . GLN A 1 171 ? -6.402 3.225 -1.612 1.00 95.25 171 GLN A O 1
ATOM 1330 N N . ALA A 1 172 ? -4.214 3.613 -1.257 1.00 94.62 172 ALA A N 1
ATOM 1331 C CA . ALA A 1 172 ? -4.248 5.062 -1.403 1.00 94.62 172 ALA A CA 1
ATOM 1332 C C . ALA A 1 172 ? -4.369 5.532 -2.868 1.00 94.62 172 ALA A C 1
ATOM 1334 O O . ALA A 1 172 ? -4.463 6.731 -3.107 1.00 94.62 172 ALA A O 1
ATOM 1335 N N . LYS A 1 173 ? -4.395 4.605 -3.840 1.00 93.31 173 LYS A N 1
ATOM 1336 C CA . LYS A 1 173 ? -4.432 4.860 -5.291 1.00 93.31 173 LYS A CA 1
ATOM 1337 C C . LYS A 1 173 ? -3.235 5.652 -5.827 1.00 93.31 173 LYS A C 1
ATOM 1339 O O . LYS A 1 173 ? -3.343 6.285 -6.870 1.00 93.31 173 LYS A O 1
ATOM 1344 N N . LEU A 1 174 ? -2.094 5.584 -5.144 1.00 93.94 174 LEU A N 1
ATOM 1345 C CA . LEU A 1 174 ? -0.846 6.215 -5.588 1.00 93.94 174 LEU A CA 1
ATOM 1346 C C . LEU A 1 174 ? -0.145 5.400 -6.677 1.00 93.94 174 LEU A C 1
ATOM 1348 O O . LEU A 1 174 ? 0.601 5.947 -7.481 1.00 93.94 174 LEU A O 1
ATOM 1352 N N . ILE A 1 175 ? -0.397 4.089 -6.712 1.00 94.50 175 ILE A N 1
ATOM 1353 C CA . ILE A 1 175 ? 0.131 3.187 -7.735 1.00 94.50 175 ILE A CA 1
ATOM 1354 C C . ILE A 1 175 ? -0.990 2.332 -8.339 1.00 94.50 175 ILE A C 1
ATOM 1356 O O . ILE A 1 175 ? -1.926 1.943 -7.630 1.00 94.50 175 ILE A O 1
ATOM 1360 N N . PRO A 1 176 ? -0.912 2.007 -9.639 1.00 91.94 176 PRO A N 1
ATOM 1361 C CA . PRO A 1 176 ? -1.825 1.067 -10.276 1.00 91.94 176 PRO A CA 1
ATOM 1362 C C . PRO A 1 176 ? -1.519 -0.389 -9.881 1.00 91.94 176 PRO A C 1
ATOM 1364 O O . PRO A 1 176 ? -0.471 -0.709 -9.321 1.00 91.94 176 PRO A O 1
ATOM 1367 N N . ALA A 1 177 ? -2.444 -1.301 -10.196 1.00 87.00 177 ALA A N 1
ATOM 1368 C CA . ALA A 1 177 ? -2.337 -2.713 -9.814 1.00 87.00 177 ALA A CA 1
ATOM 1369 C C . ALA A 1 177 ? -1.131 -3.438 -10.439 1.00 87.00 177 ALA A C 1
ATOM 1371 O O . ALA A 1 177 ? -0.572 -4.345 -9.837 1.00 87.00 177 ALA A O 1
ATOM 1372 N N . ASP A 1 178 ? -0.704 -3.048 -11.640 1.00 84.25 178 ASP A N 1
ATOM 1373 C CA . ASP A 1 178 ? 0.466 -3.625 -12.311 1.00 84.25 178 ASP A CA 1
ATOM 1374 C C . ASP A 1 178 ? 1.803 -3.162 -11.707 1.00 84.25 178 ASP A C 1
ATOM 1376 O O . ASP A 1 178 ? 2.849 -3.725 -12.030 1.00 84.25 178 ASP A O 1
ATOM 1380 N N . GLN A 1 179 ? 1.765 -2.194 -10.788 1.00 87.25 179 GLN A N 1
ATOM 1381 C CA . GLN A 1 179 ? 2.918 -1.711 -10.033 1.00 87.25 179 GLN A CA 1
ATOM 1382 C C . GLN A 1 179 ? 2.983 -2.265 -8.604 1.00 87.25 179 GLN A C 1
ATOM 1384 O O . GLN A 1 179 ? 3.825 -1.847 -7.825 1.00 87.25 179 GLN A O 1
ATOM 1389 N N . THR A 1 180 ? 2.179 -3.264 -8.230 1.00 85.94 180 THR A N 1
ATOM 1390 C CA . THR A 1 180 ? 2.274 -3.881 -6.889 1.00 85.94 180 THR A CA 1
ATOM 1391 C C . THR A 1 180 ? 3.455 -4.854 -6.739 1.00 85.94 180 THR A C 1
ATOM 1393 O O . THR A 1 180 ? 3.570 -5.538 -5.724 1.00 85.94 180 THR A O 1
ATOM 1396 N N . ASN A 1 181 ? 4.321 -4.971 -7.751 1.00 88.00 181 ASN A N 1
ATOM 1397 C CA . ASN A 1 181 ? 5.517 -5.807 -7.698 1.00 88.00 181 ASN A CA 1
ATOM 1398 C C . ASN A 1 181 ? 6.599 -5.141 -6.836 1.00 88.00 181 ASN A C 1
ATOM 1400 O O . ASN A 1 181 ? 7.234 -4.177 -7.261 1.00 88.00 181 ASN A O 1
ATOM 1404 N N . ILE A 1 182 ? 6.854 -5.705 -5.655 1.00 90.69 182 ILE A N 1
ATOM 1405 C CA . ILE A 1 182 ? 7.791 -5.144 -4.674 1.00 90.69 182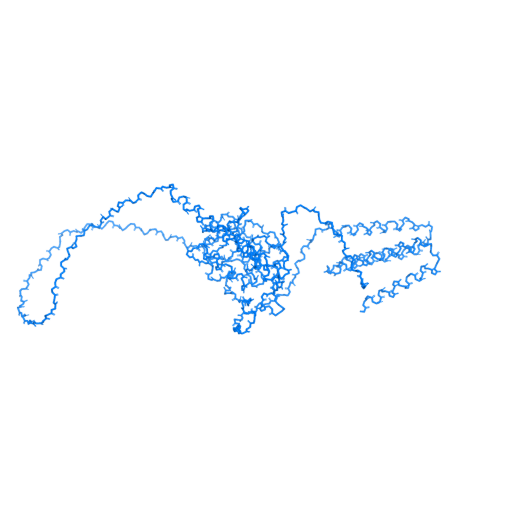 ILE A CA 1
ATOM 1406 C C . ILE A 1 182 ? 9.222 -4.994 -5.200 1.00 90.69 182 ILE A C 1
ATOM 1408 O O . ILE A 1 182 ? 9.922 -4.078 -4.781 1.00 90.69 182 ILE A O 1
ATOM 1412 N N . ASN A 1 183 ? 9.649 -5.833 -6.151 1.00 91.12 183 ASN A N 1
ATOM 1413 C CA . ASN A 1 183 ? 11.016 -5.802 -6.678 1.00 91.12 183 ASN A CA 1
ATOM 1414 C C . ASN A 1 183 ? 11.337 -4.483 -7.399 1.00 91.12 183 ASN A C 1
ATOM 1416 O O . ASN A 1 183 ? 12.501 -4.114 -7.494 1.00 91.12 183 ASN A O 1
ATOM 1420 N N . ALA A 1 184 ? 10.324 -3.752 -7.879 1.00 92.12 184 ALA A N 1
ATOM 1421 C CA . ALA A 1 184 ? 10.515 -2.433 -8.480 1.00 92.12 184 ALA A CA 1
ATOM 1422 C C . ALA A 1 184 ? 10.973 -1.370 -7.462 1.00 92.12 184 ALA A C 1
ATOM 1424 O O . ALA A 1 184 ? 11.554 -0.359 -7.852 1.00 92.12 184 ALA A O 1
ATOM 1425 N N . TYR A 1 185 ? 10.746 -1.609 -6.168 1.00 94.25 185 TYR A N 1
ATOM 1426 C CA . TYR A 1 185 ? 10.996 -0.664 -5.075 1.00 94.25 185 TYR A CA 1
ATOM 1427 C C . TYR A 1 185 ? 12.161 -1.075 -4.175 1.00 94.25 185 TYR A C 1
ATOM 1429 O O . TYR A 1 185 ? 12.446 -0.411 -3.180 1.00 94.25 185 TYR A O 1
ATOM 1437 N N . LEU A 1 186 ? 12.837 -2.170 -4.515 1.00 93.19 186 LEU A N 1
ATOM 1438 C CA . LEU A 1 186 ? 13.944 -2.730 -3.757 1.00 93.19 186 LEU A CA 1
ATOM 1439 C C . LEU A 1 186 ? 15.267 -2.574 -4.508 1.00 93.19 186 LEU A C 1
ATOM 1441 O O . LEU A 1 186 ? 15.305 -2.469 -5.736 1.00 93.19 186 LEU A O 1
ATOM 1445 N N . THR A 1 187 ? 16.368 -2.549 -3.764 1.00 93.75 187 THR A N 1
ATOM 1446 C CA . THR A 1 187 ? 17.714 -2.735 -4.320 1.00 93.75 187 THR A CA 1
ATOM 1447 C C . THR A 1 187 ? 17.862 -4.139 -4.925 1.00 93.75 187 THR A C 1
ATOM 1449 O O . THR A 1 187 ? 17.075 -5.036 -4.627 1.00 93.75 187 THR A O 1
ATOM 1452 N N . GLU A 1 188 ? 18.867 -4.359 -5.782 1.00 90.56 188 GLU A N 1
ATOM 1453 C CA . GLU A 1 188 ? 19.070 -5.661 -6.453 1.00 90.56 188 GLU A CA 1
ATOM 1454 C C . GLU A 1 188 ? 19.261 -6.832 -5.471 1.00 90.56 188 GLU A C 1
ATOM 1456 O O . GLU A 1 188 ? 18.882 -7.963 -5.768 1.00 90.56 188 GLU A O 1
ATOM 1461 N N . ASP A 1 189 ? 19.815 -6.561 -4.287 1.00 89.88 189 ASP A N 1
ATOM 1462 C CA . ASP A 1 189 ? 19.993 -7.520 -3.190 1.00 89.88 189 ASP A CA 1
ATOM 1463 C C . ASP A 1 189 ? 18.755 -7.661 -2.280 1.00 89.88 189 ASP A C 1
ATOM 1465 O O . ASP A 1 189 ? 18.795 -8.396 -1.295 1.00 89.88 189 ASP A O 1
ATOM 1469 N N . ALA A 1 190 ? 17.659 -6.963 -2.604 1.00 90.00 190 ALA A N 1
ATOM 1470 C CA . ALA A 1 190 ? 16.409 -6.897 -1.848 1.00 90.00 190 ALA A CA 1
ATOM 1471 C C . ALA A 1 190 ? 16.553 -6.421 -0.389 1.00 90.00 190 ALA A C 1
ATOM 1473 O O . ALA A 1 190 ? 15.658 -6.644 0.428 1.00 90.00 190 ALA A O 1
ATOM 1474 N N . LYS A 1 191 ? 17.670 -5.766 -0.052 1.00 90.19 191 LYS A N 1
ATOM 1475 C CA . LYS A 1 191 ? 18.017 -5.417 1.327 1.00 90.19 191 LYS A CA 1
ATOM 1476 C C . LYS A 1 191 ? 17.478 -4.055 1.767 1.00 90.19 191 LYS A C 1
ATOM 1478 O O . LYS A 1 191 ? 17.168 -3.875 2.943 1.00 90.19 191 LYS A O 1
ATOM 1483 N N . TYR A 1 192 ? 17.333 -3.106 0.847 1.00 93.12 192 TYR A N 1
ATOM 1484 C CA . TYR A 1 192 ? 16.866 -1.748 1.139 1.00 93.12 192 TYR A CA 1
ATOM 1485 C C . TYR A 1 192 ? 15.779 -1.323 0.153 1.00 93.12 192 TYR A C 1
ATOM 1487 O O . TYR A 1 192 ? 15.672 -1.881 -0.943 1.00 93.12 192 TYR A O 1
ATOM 1495 N N . LEU A 1 193 ? 15.002 -0.297 0.509 1.00 94.19 193 LEU A N 1
ATOM 1496 C CA . LEU A 1 193 ? 14.256 0.449 -0.506 1.00 94.19 193 LEU A CA 1
ATOM 1497 C C . LEU A 1 193 ? 15.236 1.156 -1.453 1.00 94.19 193 LEU A C 1
ATOM 1499 O O . LEU A 1 193 ? 16.186 1.809 -1.014 1.00 94.19 193 LEU A O 1
ATOM 1503 N N . ASN A 1 194 ? 14.993 1.036 -2.757 1.00 94.88 194 ASN A N 1
ATOM 1504 C CA . ASN A 1 194 ? 15.683 1.840 -3.766 1.00 94.88 194 ASN A CA 1
ATOM 1505 C C . ASN A 1 194 ? 15.070 3.256 -3.841 1.00 94.88 194 ASN A C 1
ATOM 1507 O O . ASN A 1 194 ? 14.109 3.558 -3.135 1.00 94.88 194 ASN A O 1
ATOM 1511 N N . GLU A 1 195 ? 15.588 4.126 -4.712 1.00 95.88 195 GLU A N 1
ATOM 1512 C CA . GLU A 1 195 ? 15.079 5.504 -4.852 1.00 95.88 195 GLU A CA 1
ATOM 1513 C C . GLU A 1 195 ? 13.585 5.569 -5.209 1.00 95.88 195 GLU A C 1
ATOM 1515 O O . GLU A 1 195 ? 12.858 6.391 -4.657 1.00 95.88 195 GLU A O 1
ATOM 1520 N N . ALA A 1 196 ? 13.083 4.654 -6.048 1.00 95.88 196 ALA A N 1
ATOM 1521 C CA . ALA A 1 196 ? 11.654 4.586 -6.359 1.00 95.88 196 ALA A CA 1
ATOM 1522 C C . ALA A 1 196 ? 10.818 4.182 -5.131 1.00 95.88 196 ALA A C 1
ATOM 1524 O O . ALA A 1 196 ? 9.728 4.710 -4.922 1.00 95.88 196 ALA A O 1
ATOM 1525 N N . GLY A 1 197 ? 11.327 3.267 -4.301 1.00 96.38 197 GLY A N 1
ATOM 1526 C CA . GLY A 1 197 ? 10.700 2.880 -3.037 1.00 96.38 197 GLY A CA 1
ATOM 1527 C C . GLY A 1 197 ? 10.670 4.022 -2.023 1.00 96.38 197 GLY A C 1
ATOM 1528 O O . GLY A 1 197 ? 9.632 4.269 -1.412 1.00 96.38 197 GLY A O 1
ATOM 1529 N N . LYS A 1 198 ? 11.776 4.762 -1.886 1.00 97.31 198 LYS A N 1
ATOM 1530 C CA . LYS A 1 198 ? 11.855 5.953 -1.026 1.00 97.31 198 LYS A CA 1
ATOM 1531 C C . LYS A 1 198 ? 10.868 7.024 -1.482 1.00 97.31 198 LYS A C 1
ATOM 1533 O O . LYS A 1 198 ? 10.056 7.478 -0.680 1.00 97.31 198 LYS A O 1
ATOM 1538 N N . ALA A 1 199 ? 10.873 7.358 -2.774 1.00 97.00 199 ALA A N 1
ATOM 1539 C CA . ALA A 1 199 ? 9.947 8.326 -3.355 1.00 97.00 199 ALA A CA 1
ATOM 1540 C C . ALA A 1 199 ? 8.484 7.920 -3.120 1.00 97.00 199 ALA A C 1
ATOM 1542 O O . ALA A 1 199 ? 7.678 8.740 -2.682 1.00 97.00 199 ALA A O 1
ATOM 1543 N N . LEU A 1 200 ? 8.147 6.640 -3.319 1.00 97.38 200 LEU A N 1
ATOM 1544 C CA . LEU A 1 200 ? 6.803 6.132 -3.048 1.00 97.38 200 LEU A CA 1
ATOM 1545 C C . LEU A 1 200 ? 6.424 6.252 -1.566 1.00 97.38 200 LEU A C 1
ATOM 1547 O O . LEU A 1 200 ? 5.279 6.572 -1.248 1.00 97.38 200 LEU A O 1
ATOM 1551 N N . TRP A 1 201 ? 7.362 6.014 -0.648 1.00 97.62 201 TRP A N 1
ATOM 1552 C CA . TRP A 1 201 ? 7.113 6.196 0.780 1.00 97.62 201 TRP A CA 1
ATOM 1553 C C . TRP A 1 201 ? 6.854 7.663 1.139 1.00 97.62 201 TRP A C 1
ATOM 1555 O O . TRP A 1 201 ? 5.912 7.937 1.882 1.00 97.62 201 TRP A O 1
ATOM 1565 N N . TYR A 1 202 ? 7.617 8.607 0.580 1.00 97.19 202 TYR A N 1
ATOM 1566 C CA . TYR A 1 202 ? 7.372 10.038 0.784 1.00 97.19 202 TYR A CA 1
ATOM 1567 C C . TYR A 1 202 ? 6.027 10.481 0.211 1.00 97.19 202 TYR A C 1
ATOM 1569 O O . TYR A 1 202 ? 5.284 11.180 0.896 1.00 97.19 202 TYR A O 1
ATOM 1577 N N . GLN A 1 203 ? 5.658 10.009 -0.983 1.00 96.25 203 GLN A N 1
ATOM 1578 C CA . GLN A 1 203 ? 4.326 10.243 -1.549 1.00 96.25 203 GLN A CA 1
ATOM 1579 C C . GLN A 1 203 ? 3.229 9.677 -0.646 1.00 96.25 203 GLN A C 1
ATOM 1581 O O . GLN A 1 203 ? 2.240 10.352 -0.373 1.00 96.25 203 GLN A O 1
ATOM 1586 N N . LEU A 1 204 ? 3.411 8.455 -0.136 1.00 96.69 204 LEU A N 1
ATOM 1587 C CA . LEU A 1 204 ? 2.469 7.836 0.788 1.00 96.69 204 LEU A CA 1
ATOM 1588 C C . LEU A 1 204 ? 2.327 8.660 2.071 1.00 96.69 204 LEU A C 1
ATOM 1590 O O . LEU A 1 204 ? 1.203 8.960 2.465 1.00 96.69 204 LEU A O 1
ATOM 1594 N N . LYS A 1 205 ? 3.441 9.054 2.697 1.00 96.62 205 LYS A N 1
ATOM 1595 C CA . LYS A 1 205 ? 3.467 9.907 3.892 1.00 96.62 205 LYS A CA 1
ATOM 1596 C C . LYS A 1 205 ? 2.778 11.249 3.632 1.00 96.62 205 LYS A C 1
ATOM 1598 O O . LYS A 1 205 ? 1.905 11.629 4.405 1.00 96.62 205 LYS A O 1
ATOM 1603 N N . GLY A 1 206 ? 3.118 11.921 2.533 1.00 95.00 206 GLY A N 1
ATOM 1604 C CA . GLY A 1 206 ? 2.522 13.195 2.130 1.00 95.00 206 GLY A CA 1
ATOM 1605 C C . GLY A 1 206 ? 1.026 13.086 1.836 1.00 95.00 206 GLY A C 1
ATOM 1606 O O . GLY A 1 206 ? 0.273 13.985 2.183 1.00 95.00 206 GLY A O 1
ATOM 1607 N N . ASN A 1 207 ? 0.565 11.960 1.286 1.00 94.44 207 ASN A N 1
ATOM 1608 C CA . ASN A 1 207 ? -0.858 11.696 1.068 1.00 94.44 207 ASN A CA 1
ATOM 1609 C C . ASN A 1 207 ? -1.633 11.460 2.380 1.00 94.44 207 ASN A C 1
ATOM 1611 O O . ASN A 1 207 ? -2.857 11.571 2.397 1.00 94.44 207 ASN A O 1
ATOM 1615 N N . TYR A 1 208 ? -0.947 11.136 3.483 1.00 94.75 208 TYR A N 1
ATOM 1616 C CA . TYR A 1 208 ? -1.559 11.104 4.813 1.00 94.75 208 TYR A CA 1
ATOM 1617 C C . TYR A 1 208 ? -1.557 12.463 5.529 1.00 94.75 208 TYR A C 1
ATOM 1619 O O . TYR A 1 208 ? -2.244 12.598 6.548 1.00 94.75 208 TYR A O 1
ATOM 1627 N N . ALA A 1 209 ? -0.849 13.470 5.005 1.00 93.56 209 ALA A N 1
ATOM 1628 C CA . ALA A 1 209 ? -0.895 14.823 5.547 1.00 93.56 209 ALA A CA 1
ATOM 1629 C C . ALA A 1 209 ? -2.321 15.386 5.425 1.00 93.56 209 ALA A C 1
ATOM 1631 O O . ALA A 1 209 ? -2.976 15.256 4.389 1.00 93.56 209 ALA A O 1
ATOM 1632 N N . GLY A 1 210 ? -2.836 15.952 6.517 1.00 88.88 210 GLY A N 1
ATOM 1633 C CA . GLY A 1 210 ? -4.201 16.487 6.565 1.00 88.88 210 GLY A CA 1
ATOM 1634 C C . GLY A 1 210 ? -5.312 15.427 6.540 1.00 88.88 210 GLY A C 1
ATOM 1635 O O . GLY A 1 210 ? -6.479 15.764 6.336 1.00 88.88 210 GLY A O 1
ATOM 1636 N N . THR A 1 211 ? -4.988 14.145 6.738 1.00 96.25 211 THR A N 1
ATOM 1637 C CA . THR A 1 211 ? -6.015 13.105 6.888 1.00 96.25 211 THR A CA 1
ATOM 1638 C C . THR A 1 211 ? -6.690 13.158 8.253 1.00 96.25 211 THR A C 1
ATOM 1640 O O . THR A 1 211 ? -6.069 13.460 9.268 1.00 96.25 211 THR A O 1
ATOM 1643 N N . THR A 1 212 ? -7.969 12.789 8.299 1.00 97.50 212 THR A N 1
ATOM 1644 C CA . THR A 1 212 ? -8.661 12.498 9.562 1.00 97.50 212 THR A CA 1
ATOM 1645 C C . THR A 1 212 ? -8.681 10.995 9.795 1.00 97.50 212 THR A C 1
ATOM 1647 O O . THR A 1 212 ? -9.097 10.234 8.916 1.00 97.50 212 THR A O 1
ATOM 1650 N N . ASN A 1 213 ? -8.268 10.564 10.986 1.00 97.88 213 ASN A N 1
ATOM 1651 C CA . ASN A 1 213 ? -8.133 9.155 11.332 1.00 97.88 213 ASN A CA 1
ATOM 1652 C C . ASN A 1 213 ? -9.098 8.787 12.458 1.00 97.88 213 ASN A C 1
ATOM 1654 O O . ASN A 1 213 ? -9.215 9.489 13.454 1.00 97.88 213 ASN A O 1
ATOM 1658 N N . THR A 1 214 ? -9.818 7.680 12.297 1.00 98.19 214 THR A N 1
ATOM 1659 C CA . THR A 1 214 ? -10.752 7.181 13.316 1.00 98.19 214 THR A CA 1
ATOM 1660 C C . THR A 1 214 ? -10.689 5.666 13.399 1.00 98.19 214 THR A C 1
ATOM 1662 O O . THR A 1 214 ? -10.313 4.997 12.435 1.00 98.19 214 THR A O 1
ATOM 1665 N N . PHE A 1 215 ? -11.081 5.107 14.541 1.00 98.06 215 PHE A N 1
ATOM 1666 C CA . PHE A 1 215 ? -11.359 3.679 14.631 1.00 98.06 215 PHE A CA 1
ATOM 1667 C C . PHE A 1 215 ? -12.834 3.412 14.349 1.00 98.06 215 PHE A C 1
ATOM 1669 O O . PHE A 1 215 ? -13.714 4.046 14.927 1.00 98.06 215 PHE A O 1
ATOM 1676 N N . ALA A 1 216 ? -13.098 2.436 13.490 1.00 97.38 216 ALA A N 1
ATOM 1677 C CA . ALA A 1 216 ? -14.439 1.936 13.217 1.00 97.38 216 ALA A CA 1
ATOM 1678 C C . ALA A 1 216 ? -14.397 0.425 12.976 1.00 97.38 216 ALA A C 1
ATOM 1680 O O . ALA A 1 216 ? -13.324 -0.158 12.849 1.00 97.38 216 ALA A O 1
ATOM 1681 N N . ALA A 1 217 ? -15.559 -0.218 12.911 1.00 95.88 217 ALA A N 1
ATOM 1682 C CA . ALA A 1 217 ? -15.644 -1.572 12.381 1.00 95.88 217 ALA A CA 1
ATOM 1683 C C . ALA A 1 217 ? -15.622 -1.531 10.846 1.00 95.88 217 ALA A C 1
ATOM 1685 O O . ALA A 1 217 ? -16.274 -0.670 10.250 1.00 95.88 217 ALA A O 1
ATOM 1686 N N . ALA A 1 218 ? -14.935 -2.488 10.222 1.00 93.31 218 ALA A N 1
ATOM 1687 C CA . ALA A 1 218 ? -14.957 -2.665 8.778 1.00 93.31 218 ALA A CA 1
ATOM 1688 C C . ALA A 1 218 ? -16.410 -2.803 8.272 1.00 93.31 218 ALA A C 1
ATOM 1690 O O . ALA A 1 218 ? -17.180 -3.591 8.837 1.00 93.31 218 ALA A O 1
ATOM 1691 N N . PRO A 1 219 ? -16.810 -2.083 7.210 1.00 90.06 219 PRO A N 1
ATOM 1692 C CA . PRO A 1 219 ? -18.142 -2.183 6.640 1.00 90.06 219 PRO A CA 1
ATOM 1693 C C . PRO A 1 219 ? -18.477 -3.603 6.181 1.00 90.06 219 PRO A C 1
ATOM 1695 O O . PRO A 1 219 ? -17.636 -4.342 5.659 1.00 90.06 219 PRO A O 1
ATOM 1698 N N . ASN A 1 220 ? -19.753 -3.963 6.301 1.00 87.25 220 ASN A N 1
ATOM 1699 C CA . ASN A 1 220 ? -20.261 -5.224 5.773 1.00 87.25 220 ASN A CA 1
ATOM 1700 C C . ASN A 1 220 ? -20.011 -5.326 4.260 1.00 87.25 220 ASN A C 1
ATOM 1702 O O . ASN A 1 220 ? -20.251 -4.379 3.514 1.00 87.25 220 ASN A O 1
ATOM 1706 N N . GLY A 1 221 ? -19.582 -6.504 3.803 1.00 85.75 221 GLY A N 1
ATOM 1707 C CA . GLY A 1 221 ? -19.320 -6.764 2.383 1.00 85.75 221 GLY A CA 1
ATOM 1708 C C . GLY A 1 221 ? -17.946 -6.304 1.888 1.00 85.75 221 GLY A C 1
ATOM 1709 O O . GLY A 1 221 ? -17.648 -6.472 0.706 1.00 85.75 221 GLY A O 1
ATOM 1710 N N . THR A 1 222 ? -17.099 -5.769 2.767 1.00 92.12 222 THR A N 1
ATOM 1711 C CA . THR A 1 222 ? -15.683 -5.558 2.456 1.00 92.12 222 THR A CA 1
ATOM 1712 C C . THR A 1 222 ? -14.912 -6.876 2.384 1.00 92.12 222 THR A C 1
ATOM 1714 O O . THR A 1 222 ? -15.325 -7.897 2.942 1.00 92.12 222 THR A O 1
ATOM 1717 N N . VAL A 1 223 ? -13.798 -6.868 1.654 1.00 92.31 223 VAL A N 1
ATOM 1718 C CA . VAL A 1 223 ? -12.861 -7.990 1.551 1.00 92.31 223 VAL A CA 1
ATOM 1719 C C . VAL A 1 223 ? -11.606 -7.677 2.360 1.00 92.31 223 VAL A C 1
ATOM 1721 O O . VAL A 1 223 ? -11.069 -6.568 2.287 1.00 92.31 223 VAL A O 1
ATOM 1724 N N . ASN A 1 224 ? -11.129 -8.665 3.119 1.00 93.00 224 ASN A N 1
ATOM 1725 C CA . ASN A 1 224 ? -9.804 -8.603 3.729 1.00 93.00 224 ASN A CA 1
ATOM 1726 C C . ASN A 1 224 ? -8.729 -8.743 2.640 1.00 93.00 224 ASN A C 1
ATOM 1728 O O . ASN A 1 224 ? -8.947 -9.422 1.630 1.00 93.00 224 ASN A O 1
ATOM 1732 N N . SER A 1 225 ? -7.556 -8.161 2.866 1.00 93.56 225 SER A N 1
ATOM 1733 C CA . SER A 1 225 ? -6.347 -8.523 2.138 1.00 93.56 225 SER A CA 1
ATOM 1734 C C . SER A 1 225 ? -5.504 -9.534 2.920 1.00 93.56 225 SER A C 1
ATOM 1736 O O . SER A 1 225 ? -5.811 -9.912 4.050 1.00 93.56 225 SER A O 1
ATOM 1738 N N . GLY A 1 226 ? -4.426 -10.006 2.310 1.00 92.00 226 GLY A N 1
ATOM 1739 C CA . GLY A 1 226 ? -3.388 -10.784 2.973 1.00 92.00 226 GLY A CA 1
ATOM 1740 C C . GLY A 1 226 ? -2.080 -10.721 2.203 1.00 92.00 226 GLY A C 1
ATOM 1741 O O . GLY A 1 226 ? -2.027 -10.135 1.126 1.00 92.00 226 GLY A O 1
ATOM 1742 N N . THR A 1 227 ? -1.021 -11.321 2.733 1.00 90.38 227 THR A N 1
ATOM 1743 C CA . THR A 1 227 ? 0.277 -11.409 2.051 1.00 90.38 227 THR A CA 1
ATOM 1744 C C . THR A 1 227 ? 0.865 -12.812 2.137 1.00 90.38 227 THR A C 1
ATOM 1746 O O . THR A 1 227 ? 0.641 -13.526 3.108 1.00 90.38 227 THR A O 1
ATOM 1749 N N . ASN A 1 228 ? 1.656 -13.194 1.133 1.00 84.25 228 ASN A N 1
ATOM 1750 C CA . ASN A 1 228 ? 2.522 -14.376 1.177 1.00 84.25 228 ASN A CA 1
ATOM 1751 C C . ASN A 1 228 ? 4.022 -14.015 1.213 1.00 84.25 228 ASN A C 1
ATOM 1753 O O . ASN A 1 228 ? 4.861 -14.856 0.903 1.00 84.25 228 ASN A O 1
ATOM 1757 N N . GLY A 1 229 ? 4.355 -12.755 1.509 1.00 79.12 229 GLY A N 1
ATOM 1758 C CA . GLY A 1 229 ? 5.721 -12.228 1.530 1.00 79.12 229 GLY A CA 1
ATOM 1759 C C . GLY A 1 229 ? 6.248 -11.705 0.188 1.00 79.12 229 GLY A C 1
ATOM 1760 O O . GLY A 1 229 ? 7.159 -10.887 0.200 1.00 79.12 229 GLY A O 1
ATOM 1761 N N . SER A 1 230 ? 5.670 -12.109 -0.950 1.00 79.56 230 SER A N 1
ATOM 1762 C CA . SER A 1 230 ? 6.065 -11.609 -2.287 1.00 79.56 230 SER A CA 1
ATOM 1763 C C . SER A 1 230 ? 5.165 -10.490 -2.827 1.00 79.56 230 SER A C 1
ATOM 1765 O O . SER A 1 230 ? 5.525 -9.786 -3.766 1.00 79.56 230 SER A O 1
ATOM 1767 N N . GLY A 1 231 ? 3.992 -10.318 -2.225 1.00 83.75 231 GLY A N 1
ATOM 1768 C CA . GLY A 1 231 ? 2.991 -9.325 -2.598 1.00 83.75 231 GLY A CA 1
ATOM 1769 C C . GLY A 1 231 ? 1.761 -9.447 -1.706 1.00 83.75 231 GLY A C 1
ATOM 1770 O O . GLY A 1 231 ? 1.772 -10.205 -0.726 1.00 83.75 231 GLY A O 1
ATOM 1771 N N . PHE A 1 232 ? 0.699 -8.715 -2.039 1.00 87.81 232 PHE A N 1
ATOM 1772 C CA . PHE A 1 232 ? -0.584 -8.819 -1.348 1.00 87.81 232 PHE A CA 1
ATOM 1773 C C . PHE A 1 232 ? -1.680 -9.406 -2.245 1.00 87.81 232 PHE A C 1
ATOM 1775 O O . PHE A 1 232 ? -1.607 -9.376 -3.472 1.00 87.81 232 PHE A O 1
ATOM 1782 N N . TYR A 1 233 ? -2.690 -9.965 -1.589 1.00 89.88 233 TYR A N 1
ATOM 1783 C CA . TYR A 1 233 ? -3.834 -10.649 -2.176 1.00 89.88 233 TYR A CA 1
ATOM 1784 C C . TYR A 1 233 ? -5.112 -10.132 -1.538 1.00 89.88 233 TYR A C 1
ATOM 1786 O O . TYR A 1 233 ? -5.077 -9.606 -0.427 1.00 89.88 233 TYR A O 1
ATOM 1794 N N . THR A 1 234 ? -6.243 -10.345 -2.193 1.00 91.69 234 THR A N 1
ATOM 1795 C CA . THR A 1 234 ? -7.575 -10.114 -1.620 1.00 91.69 234 THR A CA 1
ATOM 1796 C C . THR A 1 234 ? -8.286 -11.437 -1.360 1.00 91.69 234 THR A C 1
ATOM 1798 O O . THR A 1 234 ? -8.014 -12.446 -2.012 1.00 91.69 234 THR A O 1
ATOM 1801 N N . ALA A 1 235 ? -9.184 -11.470 -0.379 1.00 89.44 235 ALA A N 1
ATOM 1802 C CA . ALA A 1 235 ? -10.019 -12.643 -0.153 1.00 89.44 235 ALA A CA 1
ATOM 1803 C C . ALA A 1 235 ? -10.882 -12.932 -1.394 1.00 89.44 235 ALA A C 1
ATOM 1805 O O . ALA A 1 235 ? -11.446 -12.020 -1.997 1.00 89.44 235 ALA A O 1
ATOM 1806 N N . GLU A 1 236 ? -11.013 -14.211 -1.755 1.00 83.69 236 GLU A N 1
ATOM 1807 C CA . GLU A 1 236 ? -11.884 -14.646 -2.860 1.00 83.69 236 GLU A CA 1
ATOM 1808 C C . GLU A 1 236 ? -13.364 -14.333 -2.580 1.00 83.69 236 GLU A C 1
ATOM 1810 O O . GLU A 1 236 ? -14.134 -14.028 -3.490 1.00 83.69 236 GLU A O 1
ATOM 1815 N N . THR A 1 237 ? -13.760 -14.372 -1.307 1.00 81.31 237 THR A N 1
ATOM 1816 C CA . THR A 1 237 ? -15.119 -14.082 -0.849 1.00 81.31 237 THR A CA 1
ATOM 1817 C C . THR A 1 237 ? -15.141 -12.865 0.066 1.00 81.31 237 THR A C 1
ATOM 1819 O O . THR A 1 237 ? -14.266 -12.710 0.916 1.00 81.31 237 THR A O 1
ATOM 1822 N N . GLY A 1 238 ? -16.183 -12.040 -0.063 1.00 81.12 238 GLY A N 1
ATOM 1823 C CA . GLY A 1 238 ? -16.453 -10.933 0.858 1.00 81.12 238 GLY A CA 1
ATOM 1824 C C . GLY A 1 238 ? -16.691 -11.395 2.295 1.00 81.12 238 GLY A C 1
ATOM 1825 O O . GLY A 1 238 ? -17.208 -12.488 2.531 1.00 81.12 238 GLY A O 1
ATOM 1826 N N . GLY A 1 239 ? -16.354 -10.524 3.243 1.00 83.75 239 GLY A N 1
ATOM 1827 C CA . GLY A 1 239 ? -16.491 -10.750 4.675 1.00 83.75 239 GLY A CA 1
ATOM 1828 C C . GLY A 1 239 ? -15.148 -10.749 5.402 1.00 83.75 239 GLY A C 1
ATOM 1829 O O . GLY A 1 239 ? -14.139 -11.240 4.902 1.00 83.75 239 GLY A O 1
ATOM 1830 N N . ILE A 1 240 ? -15.161 -10.211 6.620 1.00 89.25 240 ILE A N 1
ATOM 1831 C CA . ILE A 1 240 ? -14.022 -10.206 7.537 1.00 89.25 240 ILE A CA 1
ATOM 1832 C C . ILE A 1 240 ? -14.467 -10.927 8.809 1.00 89.25 240 ILE A C 1
ATOM 1834 O O . ILE A 1 240 ? -15.462 -10.545 9.421 1.00 89.25 240 ILE A O 1
ATOM 1838 N N . THR A 1 241 ? -13.755 -11.985 9.202 1.00 86.69 241 THR A N 1
ATOM 1839 C CA . THR A 1 241 ? -14.016 -12.708 10.458 1.00 86.69 241 THR A CA 1
ATOM 1840 C C . THR A 1 241 ? -13.173 -12.149 11.606 1.00 86.69 241 THR A C 1
ATOM 1842 O O . THR A 1 241 ? -12.157 -11.489 11.377 1.00 86.69 241 THR A O 1
ATOM 1845 N N . GLY A 1 242 ? -13.580 -12.424 12.851 1.00 88.12 242 GLY A N 1
ATOM 1846 C CA . GLY A 1 242 ? -12.870 -11.995 14.062 1.00 88.12 242 GLY A CA 1
ATOM 1847 C C . GLY A 1 242 ? -13.064 -10.517 14.398 1.00 88.12 242 GLY A C 1
ATOM 1848 O O . GLY A 1 242 ? -14.159 -9.988 14.241 1.00 88.12 242 GLY A O 1
ATOM 1849 N N . ASP A 1 243 ? -12.005 -9.873 14.893 1.00 90.44 243 ASP A N 1
ATOM 1850 C CA . ASP A 1 243 ? -12.023 -8.460 15.291 1.00 90.44 243 ASP A CA 1
ATOM 1851 C C . ASP A 1 243 ? -12.002 -7.523 14.077 1.00 90.44 243 ASP A C 1
ATOM 1853 O O . ASP A 1 243 ? -10.960 -7.296 13.466 1.00 90.44 243 ASP A O 1
ATOM 1857 N N . THR A 1 244 ? -13.148 -6.960 13.721 1.00 93.94 244 THR A N 1
ATOM 1858 C CA . THR A 1 244 ? -13.296 -6.094 12.548 1.00 93.94 244 THR A CA 1
ATOM 1859 C C . THR A 1 244 ? -12.818 -4.656 12.767 1.00 93.94 244 THR A C 1
ATOM 1861 O O . THR A 1 244 ? -13.119 -3.817 11.923 1.00 93.94 244 THR A O 1
ATOM 1864 N N . LYS A 1 245 ? -12.127 -4.324 13.868 1.00 96.06 245 LYS A N 1
ATOM 1865 C CA . LYS A 1 245 ? -11.604 -2.970 14.100 1.00 96.06 245 LYS A CA 1
ATOM 1866 C C . LYS A 1 245 ? -10.634 -2.563 12.982 1.00 96.06 245 LYS A C 1
ATOM 1868 O O . LYS A 1 245 ? -9.654 -3.247 12.680 1.00 96.06 245 LYS A O 1
ATOM 1873 N N . THR A 1 246 ? -10.912 -1.422 12.366 1.00 97.56 246 THR A N 1
ATOM 1874 C CA . THR A 1 246 ? -10.114 -0.796 11.312 1.00 97.56 246 THR A CA 1
ATOM 1875 C C . THR A 1 246 ? -9.709 0.612 11.709 1.00 97.56 246 THR A C 1
ATOM 1877 O O . THR A 1 246 ? -10.513 1.360 12.267 1.00 97.56 246 THR A O 1
ATOM 1880 N N . LEU A 1 247 ? -8.491 0.992 11.339 1.00 98.25 247 LEU A N 1
ATOM 1881 C CA . LEU A 1 247 ? -8.110 2.382 11.149 1.00 98.25 247 LEU A CA 1
ATOM 1882 C C . LEU A 1 247 ? -8.755 2.877 9.850 1.00 98.25 247 LEU A C 1
ATOM 1884 O O . LEU A 1 247 ? -8.424 2.378 8.775 1.00 98.25 247 LEU A O 1
ATOM 1888 N N . VAL A 1 248 ? -9.679 3.827 9.961 1.00 98.00 248 VAL A N 1
ATOM 1889 C CA . VAL A 1 248 ? -10.299 4.520 8.830 1.00 98.00 248 VAL A CA 1
ATOM 1890 C C . VAL A 1 248 ? -9.588 5.849 8.643 1.00 98.00 248 VAL A C 1
ATOM 1892 O O . VAL A 1 248 ? -9.703 6.739 9.487 1.00 98.00 248 VAL A O 1
ATOM 1895 N N . THR A 1 249 ? -8.896 5.992 7.521 1.00 97.69 249 THR A N 1
ATOM 1896 C CA . THR A 1 249 ? -8.277 7.247 7.102 1.00 97.69 249 THR A CA 1
ATOM 1897 C C . THR A 1 249 ? -9.177 7.905 6.066 1.00 97.69 249 THR A C 1
ATOM 1899 O O . THR A 1 249 ? -9.445 7.329 5.013 1.00 97.69 249 THR A O 1
ATOM 1902 N N . THR A 1 250 ? -9.634 9.121 6.355 1.00 97.19 250 THR A N 1
ATOM 1903 C CA . THR A 1 250 ? -10.334 9.977 5.392 1.00 97.19 250 THR A CA 1
ATOM 1904 C C . THR A 1 250 ? -9.351 10.991 4.822 1.00 97.19 250 THR A C 1
ATOM 1906 O O . THR A 1 250 ? -8.767 11.777 5.568 1.00 97.19 250 THR A O 1
ATOM 1909 N N . TYR A 1 251 ? -9.162 10.949 3.507 1.00 94.69 251 TYR A N 1
ATOM 1910 C CA . TYR A 1 251 ? -8.287 11.853 2.766 1.00 94.69 251 TYR A CA 1
ATOM 1911 C C . TYR A 1 251 ? -8.935 13.225 2.553 1.00 94.69 251 TYR A C 1
ATOM 1913 O O . TYR A 1 251 ? -10.167 13.311 2.554 1.00 94.69 251 TYR A O 1
ATOM 1921 N N . PRO A 1 252 ? -8.145 14.290 2.303 1.00 90.75 252 PRO A N 1
ATOM 1922 C CA . PRO A 1 252 ? -8.681 15.628 2.029 1.00 90.75 252 PRO A CA 1
ATOM 1923 C C . PRO A 1 252 ? -9.698 15.670 0.876 1.00 90.75 252 PRO A C 1
ATOM 1925 O O . PRO A 1 252 ? -10.653 16.439 0.903 1.00 90.75 252 PRO A O 1
ATOM 1928 N N . ASN A 1 253 ? -9.551 14.784 -0.115 1.00 88.50 253 ASN A N 1
ATOM 1929 C CA . ASN A 1 253 ? -10.492 14.633 -1.231 1.00 88.50 253 ASN A CA 1
ATOM 1930 C C . ASN A 1 253 ? -11.770 13.830 -0.881 1.00 88.50 253 ASN A C 1
ATOM 1932 O O . ASN A 1 253 ? -12.569 13.519 -1.763 1.00 88.50 253 ASN A O 1
ATOM 1936 N N . GLY A 1 254 ? -11.954 13.445 0.385 1.00 93.44 254 GLY A N 1
ATOM 1937 C CA . GLY A 1 254 ? -13.084 12.659 0.882 1.00 93.44 254 GLY A CA 1
ATOM 1938 C C . GLY A 1 254 ? -12.997 11.153 0.614 1.00 93.44 254 GLY A C 1
ATOM 1939 O O . GLY A 1 254 ? -13.869 10.405 1.070 1.00 93.44 254 GLY A O 1
ATOM 1940 N N . ALA A 1 255 ? -11.969 10.675 -0.095 1.00 92.44 255 ALA A N 1
ATOM 1941 C CA . ALA A 1 255 ? -11.728 9.245 -0.247 1.00 92.44 255 ALA A CA 1
ATOM 1942 C C . ALA A 1 255 ? -11.409 8.607 1.113 1.00 92.44 255 ALA A C 1
ATOM 1944 O O . ALA A 1 255 ? -10.930 9.269 2.033 1.00 92.44 255 ALA A O 1
ATOM 1945 N N . LYS A 1 256 ? -11.654 7.300 1.236 1.00 94.75 256 LYS A N 1
ATOM 1946 C CA . LYS A 1 256 ? -11.374 6.547 2.460 1.00 94.75 256 LYS A CA 1
ATOM 1947 C C . LYS A 1 256 ? -10.481 5.353 2.177 1.00 94.75 256 LYS A C 1
ATOM 1949 O O . LYS A 1 256 ? -10.687 4.655 1.185 1.00 94.75 256 LYS A O 1
ATOM 1954 N N . SER A 1 257 ? -9.531 5.112 3.070 1.00 95.69 257 SER A N 1
ATOM 1955 C CA . SER A 1 257 ? -8.826 3.840 3.184 1.00 95.69 257 SER A CA 1
ATOM 1956 C C . SER A 1 257 ? -9.081 3.232 4.557 1.00 95.69 257 SER A C 1
ATOM 1958 O O . SER A 1 257 ? -9.308 3.935 5.541 1.00 95.69 257 SER A O 1
ATOM 1960 N N . GLU A 1 258 ? -9.090 1.906 4.611 1.00 97.06 258 GLU A N 1
ATOM 1961 C CA . GLU A 1 258 ? -9.432 1.157 5.816 1.00 97.06 258 GLU A CA 1
ATOM 1962 C C . GLU A 1 258 ? -8.391 0.066 6.047 1.00 97.06 258 GLU A C 1
ATOM 1964 O O . GLU A 1 258 ? -8.082 -0.718 5.153 1.00 97.06 258 GLU A O 1
ATOM 1969 N N . THR A 1 259 ? -7.800 0.001 7.230 1.00 97.69 259 THR A N 1
ATOM 1970 C CA . THR A 1 259 ? -6.743 -0.972 7.533 1.00 97.69 259 THR A CA 1
ATOM 1971 C C . THR A 1 259 ? -7.079 -1.702 8.819 1.00 97.69 259 THR A C 1
ATOM 1973 O O . THR A 1 259 ? -7.289 -1.056 9.841 1.00 97.69 259 THR A O 1
ATOM 1976 N N . LEU A 1 260 ? -7.141 -3.035 8.793 1.00 96.81 260 LEU A N 1
ATOM 1977 C CA . LEU A 1 260 ? -7.441 -3.823 9.992 1.00 96.81 260 LEU A CA 1
ATOM 1978 C C . LEU A 1 260 ? -6.356 -3.621 11.049 1.00 96.81 260 LEU A C 1
ATOM 1980 O O . LEU A 1 260 ? -5.181 -3.897 10.797 1.00 96.81 260 LEU A O 1
ATOM 1984 N N . THR A 1 261 ? -6.744 -3.208 12.255 1.00 96.88 261 THR A N 1
ATOM 1985 C CA . THR A 1 261 ? -5.775 -2.900 13.317 1.00 96.88 261 THR A CA 1
ATOM 1986 C C . THR A 1 261 ? -5.034 -4.148 13.778 1.00 96.88 261 THR A C 1
ATOM 1988 O O . THR A 1 261 ? -3.832 -4.096 13.989 1.00 96.88 261 THR A O 1
ATOM 1991 N N . ARG A 1 262 ? -5.703 -5.303 13.833 1.00 94.69 262 ARG A N 1
ATOM 1992 C CA . ARG A 1 262 ? -5.124 -6.573 14.310 1.00 94.69 262 ARG A CA 1
ATOM 1993 C C . ARG A 1 262 ? -4.027 -7.190 13.429 1.00 94.69 262 ARG A C 1
ATOM 1995 O O . ARG A 1 262 ? -3.357 -8.117 13.871 1.00 94.69 262 ARG A O 1
ATOM 2002 N N . CYS A 1 263 ? -3.910 -6.780 12.164 1.00 94.00 263 CYS A N 1
ATOM 2003 C CA . CYS A 1 263 ? -3.000 -7.422 11.201 1.00 94.00 263 CYS A CA 1
ATOM 2004 C C . CYS A 1 263 ? -2.351 -6.473 10.183 1.00 94.00 263 CYS A C 1
ATOM 2006 O O . CYS A 1 263 ? -1.526 -6.910 9.381 1.00 94.00 263 CYS A O 1
ATOM 2008 N N . GLY A 1 264 ? -2.733 -5.193 10.182 1.00 95.75 264 GLY A N 1
ATOM 2009 C CA . GLY A 1 264 ? -2.263 -4.203 9.217 1.00 95.75 264 GLY A CA 1
ATOM 2010 C C . GLY A 1 264 ? -2.817 -4.394 7.804 1.00 95.75 264 GLY A C 1
ATOM 2011 O O . GLY A 1 264 ? -2.465 -3.628 6.923 1.00 95.75 264 GLY A O 1
ATOM 2012 N N . ASN A 1 265 ? -3.679 -5.379 7.546 1.00 96.06 265 ASN A N 1
ATOM 2013 C CA . ASN A 1 265 ? -4.149 -5.670 6.192 1.00 96.06 265 ASN A CA 1
ATOM 2014 C C . ASN A 1 265 ? -5.106 -4.574 5.674 1.00 96.06 265 ASN A C 1
ATOM 2016 O O . ASN A 1 265 ? -6.076 -4.240 6.368 1.00 96.06 265 ASN A O 1
ATOM 2020 N N . PRO A 1 266 ? -4.879 -4.025 4.464 1.00 96.19 266 PRO A N 1
ATOM 2021 C CA . PRO A 1 266 ? -5.871 -3.232 3.755 1.00 96.19 266 PRO A CA 1
ATOM 2022 C C . PRO A 1 266 ? -7.217 -3.939 3.608 1.00 96.19 266 PRO A C 1
ATOM 2024 O O . PRO A 1 266 ? -7.306 -5.130 3.316 1.00 96.19 266 PRO A O 1
ATOM 2027 N N . VAL A 1 267 ? -8.277 -3.160 3.751 1.00 95.62 267 VAL A N 1
ATOM 2028 C CA . VAL A 1 267 ? -9.650 -3.562 3.480 1.00 95.62 267 VAL A CA 1
ATOM 2029 C C . VAL A 1 267 ? -10.099 -2.898 2.183 1.00 95.62 267 VAL A C 1
ATOM 2031 O O . VAL A 1 267 ? -9.818 -1.718 1.947 1.00 95.62 267 VAL A O 1
ATOM 2034 N N . PHE A 1 268 ? -10.785 -3.659 1.330 1.00 93.31 268 PHE A N 1
ATOM 2035 C CA . PHE A 1 268 ? -11.307 -3.164 0.056 1.00 93.31 268 PHE A CA 1
ATOM 2036 C C . PHE A 1 268 ? -12.815 -3.378 -0.054 1.00 93.31 268 PHE A C 1
ATOM 2038 O O . PHE A 1 268 ? -13.384 -4.323 0.496 1.00 93.31 268 PHE A O 1
ATOM 2045 N N . THR A 1 269 ? -13.479 -2.506 -0.805 1.00 88.06 269 THR A N 1
ATOM 2046 C CA . THR A 1 269 ? -14.898 -2.631 -1.135 1.00 88.06 269 THR A CA 1
ATOM 2047 C C . THR A 1 269 ? -15.067 -3.467 -2.406 1.00 88.06 269 THR A C 1
ATOM 2049 O O . THR A 1 269 ? -14.936 -2.977 -3.524 1.00 88.06 269 THR A O 1
ATOM 2052 N N . GLY A 1 270 ? -15.386 -4.752 -2.236 1.00 81.62 270 GLY A N 1
ATOM 2053 C CA . GLY A 1 270 ? -15.628 -5.671 -3.350 1.00 81.62 270 GLY A CA 1
ATOM 2054 C C . GLY A 1 270 ? -14.356 -6.155 -4.054 1.00 81.62 270 GLY A C 1
ATOM 2055 O O . GLY A 1 270 ? -13.278 -6.197 -3.469 1.00 81.62 270 GLY A O 1
ATOM 2056 N N . ALA A 1 271 ? -14.505 -6.588 -5.309 1.00 78.56 271 ALA A N 1
ATOM 2057 C CA . ALA A 1 271 ? -13.396 -7.122 -6.092 1.00 78.56 271 ALA A CA 1
ATOM 2058 C C . ALA A 1 271 ? -12.407 -6.013 -6.473 1.00 78.56 271 ALA A C 1
ATOM 2060 O O . ALA A 1 271 ? -12.785 -5.012 -7.080 1.00 78.56 271 ALA A O 1
ATOM 2061 N N . THR A 1 272 ? -11.136 -6.234 -6.158 1.00 84.12 272 THR A N 1
ATOM 2062 C CA . THR A 1 272 ? -10.050 -5.280 -6.384 1.00 84.12 272 THR A CA 1
ATOM 2063 C C . THR A 1 272 ? -9.396 -5.532 -7.750 1.00 84.12 272 THR A C 1
ATOM 2065 O O . THR A 1 272 ? -8.755 -6.572 -7.929 1.00 84.12 272 THR A O 1
ATOM 2068 N N . PRO A 1 273 ? -9.544 -4.634 -8.745 1.00 83.94 273 PRO A N 1
ATOM 2069 C CA . PRO A 1 273 ? -9.032 -4.877 -10.091 1.00 83.94 273 PRO A CA 1
ATOM 2070 C C . PRO A 1 273 ? -7.512 -5.060 -10.112 1.00 83.94 273 PRO A C 1
ATOM 2072 O O . PRO A 1 273 ? -6.770 -4.225 -9.598 1.00 83.94 273 PRO A O 1
ATOM 2075 N N . GLY A 1 274 ? -7.056 -6.144 -10.741 1.00 84.75 274 GLY A N 1
ATOM 2076 C CA . GLY A 1 274 ? -5.632 -6.436 -10.932 1.00 84.75 274 GLY A CA 1
ATOM 2077 C C . GLY A 1 274 ? -4.903 -6.986 -9.702 1.00 84.75 274 GLY A C 1
ATOM 2078 O O . GLY A 1 274 ? -3.745 -7.368 -9.835 1.00 84.75 274 GLY A O 1
ATOM 2079 N N . VAL A 1 275 ? -5.563 -7.095 -8.545 1.00 86.06 275 VAL A N 1
ATOM 2080 C CA . VAL A 1 275 ? -4.996 -7.753 -7.360 1.00 86.06 275 VAL A CA 1
ATOM 2081 C C . VAL A 1 275 ? -5.426 -9.224 -7.344 1.00 86.06 275 VAL A C 1
ATOM 2083 O O . VAL A 1 275 ? -6.620 -9.508 -7.463 1.00 86.06 275 VAL A O 1
ATOM 2086 N N . PRO A 1 276 ? -4.488 -10.180 -7.220 1.00 89.62 276 PRO A N 1
ATOM 2087 C CA . PRO A 1 276 ? -4.819 -11.599 -7.188 1.00 89.62 276 PRO A CA 1
ATOM 2088 C C . PRO A 1 276 ? -5.597 -11.975 -5.921 1.00 89.62 276 PRO A C 1
ATOM 2090 O O . PRO A 1 276 ? -5.373 -11.427 -4.842 1.00 89.62 276 PRO A O 1
ATOM 2093 N N . THR A 1 277 ? -6.472 -12.973 -6.031 1.00 90.94 277 THR A N 1
ATOM 2094 C CA . THR A 1 277 ? -7.158 -13.547 -4.869 1.00 90.94 277 THR A CA 1
ATOM 2095 C C . THR A 1 277 ? -6.264 -14.548 -4.138 1.00 90.94 277 THR A C 1
ATOM 2097 O O . THR A 1 277 ? -5.474 -15.258 -4.764 1.00 90.94 277 THR A O 1
ATOM 2100 N N . GLY A 1 278 ? -6.398 -14.655 -2.818 1.00 89.56 278 GLY A N 1
ATOM 2101 C CA . GLY A 1 278 ? -5.578 -15.548 -2.004 1.00 89.56 278 GLY A CA 1
ATOM 2102 C C . GLY A 1 278 ? -6.122 -15.770 -0.596 1.00 89.56 278 GLY A C 1
ATOM 2103 O O . GLY A 1 278 ? -7.228 -15.351 -0.255 1.00 89.56 278 GLY A O 1
ATOM 2104 N N . LYS A 1 279 ? -5.331 -16.464 0.232 1.00 89.50 279 LYS A N 1
ATOM 2105 C CA . LYS A 1 279 ? -5.647 -16.643 1.653 1.00 89.50 279 LYS A CA 1
ATOM 2106 C C . LYS A 1 279 ? -5.375 -15.349 2.414 1.00 89.50 279 LYS A C 1
ATOM 2108 O O . LYS A 1 279 ? -4.359 -14.695 2.198 1.00 89.50 279 LYS A O 1
ATOM 2113 N N . THR A 1 280 ? -6.269 -15.031 3.336 1.00 88.69 280 THR A N 1
ATOM 2114 C CA . THR A 1 280 ? -6.185 -13.862 4.213 1.00 88.69 280 THR A CA 1
ATOM 2115 C C . THR A 1 280 ? -6.114 -14.294 5.671 1.00 88.69 280 THR A C 1
ATOM 2117 O O . THR A 1 280 ? -6.323 -15.469 5.990 1.00 88.69 280 THR A O 1
ATOM 2120 N N . ASP A 1 281 ? -5.839 -13.340 6.560 1.00 82.31 281 ASP A N 1
ATOM 2121 C CA . ASP A 1 281 ? -6.022 -13.533 7.998 1.00 82.31 281 ASP A CA 1
ATOM 2122 C C . ASP A 1 281 ? -7.505 -13.810 8.278 1.00 82.31 281 ASP A C 1
ATOM 2124 O O . ASP A 1 281 ? -8.352 -12.920 8.177 1.00 82.31 281 ASP A O 1
ATOM 2128 N N . ASN A 1 282 ? -7.811 -15.068 8.585 1.00 76.38 282 ASN A N 1
ATOM 2129 C CA . ASN A 1 282 ? -9.146 -15.539 8.931 1.00 76.38 282 ASN A CA 1
ATOM 2130 C C . ASN A 1 282 ? -9.089 -16.135 10.337 1.00 76.38 282 ASN A C 1
ATOM 2132 O O . ASN A 1 282 ? -9.060 -17.363 10.485 1.00 76.38 282 ASN A O 1
ATOM 2136 N N . PRO A 1 283 ? -9.042 -15.286 11.381 1.00 77.31 283 PRO A N 1
ATOM 2137 C CA . PRO A 1 283 ? -9.125 -15.774 12.743 1.00 77.31 283 PRO A CA 1
ATOM 2138 C C . PRO A 1 283 ? -10.440 -16.549 12.913 1.00 77.31 283 PRO A C 1
ATOM 2140 O O . PRO A 1 283 ? -11.447 -16.205 12.268 1.00 77.31 283 PRO A O 1
ATOM 2143 N N . PRO A 1 284 ? -10.456 -17.588 13.770 1.00 70.88 284 PRO A N 1
ATOM 2144 C CA . PRO A 1 284 ? -11.682 -18.295 14.098 1.00 70.88 284 PRO A CA 1
ATOM 2145 C C . PRO A 1 284 ? -12.755 -17.289 14.501 1.00 70.88 284 PRO A C 1
ATOM 2147 O O . PRO A 1 284 ? -12.469 -16.331 15.225 1.00 70.88 284 PRO A O 1
ATOM 2150 N N . ALA A 1 285 ? -13.989 -17.504 14.040 1.00 67.00 285 ALA A N 1
ATOM 2151 C CA . ALA A 1 285 ? -15.106 -16.706 14.520 1.00 67.00 285 ALA A CA 1
ATOM 2152 C C . ALA A 1 285 ? -15.106 -16.734 16.062 1.00 67.00 285 ALA A C 1
ATOM 2154 O O . ALA A 1 285 ? -14.854 -17.804 16.637 1.00 67.00 285 ALA A O 1
ATOM 2155 N N . PRO A 1 286 ? -15.363 -15.595 16.735 1.00 63.09 286 PRO A N 1
ATOM 2156 C CA . PRO A 1 286 ? -15.508 -15.581 18.181 1.00 63.09 286 PRO A CA 1
ATOM 2157 C C . PRO A 1 286 ? -16.467 -16.697 18.585 1.00 63.09 286 PRO A C 1
ATOM 2159 O O . PRO A 1 286 ? -17.526 -16.861 17.967 1.00 63.09 286 PRO A O 1
ATOM 2162 N N . LYS A 1 287 ? -16.091 -17.505 19.584 1.00 69.44 287 LYS A N 1
ATOM 2163 C CA . LYS A 1 287 ? -17.032 -18.496 20.111 1.00 69.44 287 LYS A CA 1
ATOM 2164 C C . LYS A 1 287 ? -18.296 -17.743 20.540 1.00 69.44 287 LYS A C 1
ATOM 2166 O O . LYS A 1 287 ? -18.158 -16.683 21.156 1.00 69.44 287 LYS A O 1
ATOM 2171 N N . PRO A 1 288 ? -19.500 -18.260 20.232 1.00 72.12 288 PRO A N 1
ATOM 2172 C CA . PRO A 1 288 ? -20.727 -17.680 20.749 1.00 72.12 288 PRO A CA 1
ATOM 2173 C C . PRO A 1 288 ? -20.581 -17.485 22.261 1.00 72.12 288 PRO A C 1
ATOM 2175 O O . PRO A 1 288 ? -20.005 -18.371 22.907 1.00 72.12 288 PRO A O 1
ATOM 2178 N N . PRO A 1 289 ? -21.056 -16.361 22.828 1.00 73.81 289 PRO A N 1
ATOM 2179 C CA . PRO A 1 289 ? -21.064 -16.205 24.271 1.00 73.81 289 PRO A CA 1
ATOM 2180 C C . PRO A 1 289 ? -21.737 -17.436 24.874 1.00 73.81 289 PRO A C 1
ATOM 2182 O O . PRO A 1 289 ? -22.782 -17.880 24.386 1.00 73.81 289 PRO A O 1
ATOM 2185 N N . SER A 1 290 ? -21.103 -18.022 25.893 1.00 78.25 290 SER A N 1
ATOM 2186 C CA . SER A 1 290 ? -21.727 -19.101 26.650 1.00 78.25 290 SER A CA 1
ATOM 2187 C C . SER A 1 290 ? -23.126 -18.636 27.059 1.00 78.25 290 SER A C 1
ATOM 2189 O O . SER A 1 290 ? -23.267 -17.473 27.458 1.00 78.25 290 SER A O 1
ATOM 2191 N N . PRO A 1 291 ? -24.157 -19.492 26.948 1.00 80.38 291 PRO A N 1
ATOM 2192 C CA . PRO A 1 291 ? -25.476 -19.156 27.457 1.00 80.38 291 PRO A CA 1
ATOM 2193 C C . PRO A 1 291 ? -25.331 -18.611 28.881 1.00 80.38 291 PRO A C 1
ATOM 2195 O O . PRO A 1 291 ? -24.525 -19.170 29.636 1.00 80.38 291 PRO A O 1
ATOM 2198 N N . PRO A 1 292 ? -26.046 -17.532 29.250 1.00 79.25 292 PRO A N 1
ATOM 2199 C CA . PRO A 1 292 ? -26.026 -17.061 30.625 1.00 79.25 292 PRO A CA 1
ATOM 2200 C C . PRO A 1 292 ? -26.329 -18.248 31.536 1.00 79.25 292 PRO A C 1
ATOM 2202 O O . PRO A 1 292 ? -27.244 -19.030 31.251 1.00 79.25 292 PRO A O 1
ATOM 2205 N N . SER A 1 293 ? -25.526 -18.411 32.591 1.00 73.56 293 SER A N 1
ATOM 2206 C CA . SER A 1 293 ? -25.802 -19.413 33.615 1.00 73.56 293 SER A CA 1
ATOM 2207 C C . SER A 1 293 ? -27.268 -19.274 34.034 1.00 73.56 293 SER A C 1
ATOM 2209 O O . SER A 1 293 ? -27.747 -18.138 34.149 1.00 73.56 293 SER A O 1
ATOM 2211 N N . PRO A 1 294 ? -28.001 -20.387 34.221 1.00 78.00 294 PRO A N 1
ATOM 2212 C CA . PRO A 1 294 ? -29.346 -20.309 34.761 1.00 78.00 294 PRO A CA 1
ATOM 2213 C C . PRO A 1 294 ? -29.305 -19.442 36.025 1.00 78.00 294 PRO A C 1
ATOM 2215 O O . PRO A 1 294 ? -28.340 -19.573 36.784 1.00 78.00 294 PRO A O 1
ATOM 2218 N N . PRO A 1 295 ? -30.286 -18.545 36.237 1.00 76.88 295 PRO A N 1
ATOM 2219 C CA . PRO A 1 295 ? -30.346 -17.768 37.465 1.00 76.88 295 PRO A CA 1
ATOM 2220 C C . PRO A 1 295 ? -30.216 -18.733 38.639 1.00 76.88 295 PRO A C 1
ATOM 2222 O O . PRO A 1 295 ? -30.879 -19.776 38.636 1.00 76.88 295 PRO A O 1
ATOM 2225 N N . ASP A 1 296 ? -29.332 -18.409 39.587 1.00 72.19 296 ASP A N 1
ATOM 2226 C CA . ASP A 1 296 ? -29.196 -19.183 40.814 1.00 72.19 296 ASP A CA 1
ATOM 2227 C C . ASP A 1 296 ? -30.602 -19.423 41.352 1.00 72.19 296 ASP A C 1
ATOM 2229 O O . ASP A 1 296 ? -31.380 -18.477 41.533 1.00 72.19 296 ASP A O 1
ATOM 2233 N N . ASN A 1 297 ? -30.958 -20.702 41.511 1.00 65.00 297 ASN A N 1
ATOM 2234 C CA . ASN A 1 297 ? -32.230 -21.067 42.111 1.00 65.00 297 ASN A CA 1
ATOM 2235 C C . ASN A 1 297 ? -32.388 -20.223 43.381 1.00 65.00 297 ASN A C 1
ATOM 2237 O O . ASN A 1 297 ? -31.423 -20.145 44.151 1.00 65.00 297 ASN A O 1
ATOM 2241 N N . PRO A 1 298 ? -33.555 -19.585 43.601 1.00 69.06 298 PRO A N 1
ATOM 2242 C CA . PRO A 1 298 ? -33.807 -18.837 44.819 1.00 69.06 298 PRO A CA 1
ATOM 2243 C C . PRO A 1 298 ? -33.378 -19.711 45.987 1.00 69.06 298 PRO A C 1
ATOM 2245 O O . PRO A 1 298 ? -33.873 -20.835 46.101 1.00 69.06 298 PRO A O 1
ATOM 2248 N N . LEU A 1 299 ? -32.401 -19.229 46.765 1.00 60.09 299 LEU A N 1
ATOM 2249 C CA . LEU A 1 299 ? -31.894 -19.936 47.932 1.00 60.09 299 LEU A CA 1
ATOM 2250 C C . LEU A 1 299 ? -33.100 -20.457 48.702 1.00 60.09 299 LEU A C 1
ATOM 2252 O O . LEU A 1 299 ? -33.948 -19.675 49.142 1.00 60.09 299 LEU A O 1
ATOM 2256 N N . GLU A 1 300 ? -33.196 -21.781 48.784 1.00 60.66 300 GLU A N 1
ATOM 2257 C CA . GLU A 1 300 ? -34.236 -22.445 49.544 1.00 60.66 300 GLU A CA 1
ATOM 2258 C C . GLU A 1 300 ? -34.211 -21.824 50.952 1.00 60.66 300 GLU A C 1
ATOM 2260 O O . GLU A 1 300 ? -33.123 -21.706 51.533 1.00 60.66 300 GLU A O 1
ATOM 2265 N N . PRO A 1 301 ? -35.345 -21.317 51.472 1.00 61.25 301 PRO A N 1
ATOM 2266 C CA . PRO A 1 301 ? -35.365 -20.598 52.735 1.00 61.25 301 PRO A CA 1
ATOM 2267 C C . PRO A 1 301 ? -34.677 -21.435 53.809 1.00 61.25 301 PRO A C 1
ATOM 2269 O O . PRO A 1 301 ? -35.141 -22.526 54.141 1.00 61.25 301 PRO A O 1
ATOM 2272 N N . LYS A 1 302 ? -33.555 -20.933 54.342 1.00 50.06 302 LYS A N 1
ATOM 2273 C CA . LYS A 1 302 ? -32.886 -21.550 55.488 1.00 50.06 302 LYS A CA 1
ATOM 2274 C C . LYS A 1 302 ? -33.918 -21.698 56.600 1.00 50.06 302 LYS A C 1
ATOM 2276 O O . LYS A 1 302 ? -34.431 -20.709 57.123 1.00 50.06 302 LYS A O 1
ATOM 2281 N N . ASN A 1 303 ? -34.232 -22.947 56.918 1.00 51.66 303 ASN A N 1
ATOM 2282 C CA . ASN A 1 303 ? -35.139 -23.313 57.989 1.00 51.66 303 ASN A CA 1
ATOM 2283 C C . ASN A 1 303 ? -34.609 -22.707 59.311 1.00 51.66 303 ASN A C 1
ATOM 2285 O O . ASN A 1 303 ? -33.459 -22.984 59.656 1.00 51.66 303 ASN A O 1
ATOM 2289 N N . PRO A 1 304 ? -35.377 -21.894 60.064 1.00 52.25 304 PRO A N 1
ATOM 2290 C CA . PRO A 1 304 ? -34.891 -21.204 61.270 1.00 52.25 304 PRO A CA 1
ATOM 2291 C C . PRO A 1 304 ? -34.605 -22.109 62.485 1.00 52.25 304 PRO A C 1
ATOM 2293 O O . PRO A 1 304 ? -34.497 -21.617 63.605 1.00 52.25 304 PRO A O 1
ATOM 2296 N N . ALA A 1 305 ? -34.526 -23.425 62.308 1.00 55.16 305 ALA A N 1
ATOM 2297 C CA . ALA A 1 305 ? -34.526 -24.395 63.395 1.00 55.16 305 ALA A CA 1
ATOM 2298 C C . ALA A 1 305 ? -33.164 -25.080 63.576 1.00 55.16 305 ALA A C 1
ATOM 2300 O O . ALA A 1 305 ? -33.092 -26.301 63.598 1.00 55.16 305 ALA A O 1
ATOM 2301 N N . GLU A 1 306 ? -32.086 -24.309 63.723 1.00 51.03 306 GLU A N 1
ATOM 2302 C CA . GLU A 1 306 ? -30.843 -24.835 64.304 1.00 51.03 306 GLU A CA 1
ATOM 2303 C C . GLU A 1 306 ? -30.061 -23.713 65.000 1.00 51.03 306 GLU A C 1
ATOM 2305 O O . GLU A 1 306 ? -29.014 -23.245 64.563 1.00 51.03 306 GLU A O 1
ATOM 2310 N N . SER A 1 307 ? -30.645 -23.220 66.096 1.00 43.16 307 SER A N 1
ATOM 2311 C CA . SER A 1 307 ? -29.927 -22.459 67.118 1.00 43.16 307 SER A CA 1
ATOM 2312 C C . SER A 1 307 ? -29.345 -23.462 68.108 1.00 43.16 307 SER A C 1
ATOM 2314 O O . SER A 1 307 ? -29.984 -23.835 69.095 1.00 43.16 307 SER A O 1
ATOM 2316 N N . THR A 1 308 ? -28.146 -23.953 67.807 1.00 45.94 308 THR A N 1
ATOM 2317 C CA . THR A 1 308 ? -27.336 -24.685 68.778 1.00 45.94 308 THR A CA 1
ATOM 2318 C C . THR A 1 308 ? -26.604 -23.646 69.616 1.00 45.94 308 THR A C 1
ATOM 2320 O O . THR A 1 308 ? -25.645 -23.018 69.178 1.00 45.94 308 THR A O 1
ATOM 2323 N N . LEU A 1 309 ? -27.137 -23.425 70.815 1.00 48.22 309 LEU A N 1
ATOM 2324 C CA . LEU A 1 309 ? -26.524 -22.680 71.909 1.00 48.22 309 LEU A CA 1
ATOM 2325 C C . LEU A 1 309 ? -25.171 -23.326 72.254 1.00 48.22 309 LEU A C 1
ATOM 2327 O O . LEU A 1 309 ? -25.129 -24.322 72.976 1.00 48.22 309 LEU A O 1
ATOM 2331 N N . GLU A 1 310 ? -24.072 -22.763 71.754 1.00 45.94 310 GLU A N 1
ATOM 2332 C CA . GLU A 1 310 ? -22.746 -23.017 72.316 1.00 45.94 310 GLU A CA 1
ATOM 2333 C C . GLU A 1 310 ? -22.443 -21.985 73.407 1.00 45.94 310 GLU A C 1
ATOM 2335 O O . GLU A 1 310 ? -22.498 -20.769 73.226 1.00 45.94 310 GLU A O 1
ATOM 2340 N N . ASN A 1 311 ? -22.218 -22.542 74.588 1.00 44.69 311 ASN A N 1
ATOM 2341 C CA . ASN A 1 311 ? -22.019 -21.911 75.880 1.00 44.69 311 ASN A CA 1
ATOM 2342 C C . ASN A 1 311 ? -20.631 -21.231 75.944 1.00 44.69 311 ASN A C 1
ATOM 2344 O O . ASN A 1 311 ? -19.653 -21.860 75.535 1.00 44.69 311 ASN A O 1
ATOM 2348 N N . PRO A 1 312 ? -20.488 -20.003 76.479 1.00 50.06 312 PRO A N 1
ATOM 2349 C CA . PRO A 1 312 ? -19.188 -19.347 76.567 1.00 50.06 312 PRO A CA 1
ATOM 2350 C C . PRO A 1 312 ? -18.378 -19.921 77.736 1.00 50.06 312 PRO A C 1
ATOM 2352 O O . PRO A 1 312 ? -18.748 -19.769 78.902 1.00 50.06 312 PRO A O 1
ATOM 2355 N N . ALA A 1 313 ? -17.258 -20.577 77.427 1.00 49.06 313 ALA A N 1
ATOM 2356 C CA . ALA A 1 313 ? -16.242 -20.891 78.420 1.00 49.06 313 ALA A CA 1
ATOM 2357 C C . ALA A 1 313 ? -15.401 -19.636 78.688 1.00 49.06 313 ALA A C 1
ATOM 2359 O O . ALA A 1 313 ? -14.741 -19.091 77.805 1.00 49.06 313 ALA A O 1
ATOM 2360 N N . VAL A 1 314 ? -15.504 -19.184 79.930 1.00 51.09 314 VAL A N 1
ATOM 2361 C CA . VAL A 1 314 ? -14.641 -18.217 80.601 1.00 51.09 314 VAL A CA 1
ATOM 2362 C C . VAL A 1 314 ? -13.293 -18.890 80.855 1.00 51.09 314 VAL A C 1
ATOM 2364 O O . VAL A 1 314 ? -13.305 -20.011 81.346 1.00 51.09 314 VAL A O 1
ATOM 2367 N N . ASP A 1 315 ? -12.193 -18.226 80.499 1.00 42.78 315 ASP A N 1
ATOM 2368 C CA . ASP A 1 315 ? -10.812 -18.378 81.004 1.00 42.78 315 ASP A CA 1
ATOM 2369 C C . ASP A 1 315 ? -9.906 -17.611 80.019 1.00 42.78 315 ASP A C 1
ATOM 2371 O O . ASP A 1 315 ? -10.153 -17.605 78.818 1.00 42.78 315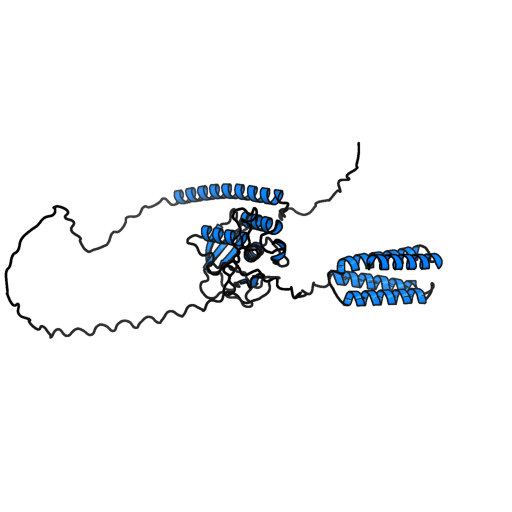 ASP A O 1
ATOM 2375 N N . ASP A 1 316 ? -8.844 -16.905 80.368 1.00 46.41 316 ASP A N 1
ATOM 2376 C CA . ASP A 1 316 ? -8.196 -16.569 81.625 1.00 46.41 316 ASP A CA 1
ATOM 2377 C C . ASP A 1 316 ? -7.296 -15.369 81.274 1.00 46.41 316 ASP A C 1
ATOM 2379 O O . ASP A 1 316 ? -6.954 -15.114 80.113 1.00 46.41 316 ASP A O 1
ATOM 2383 N N . TRP A 1 317 ? -6.946 -14.592 82.282 1.00 47.06 317 TRP A N 1
ATOM 2384 C CA . TRP A 1 317 ? -6.151 -13.389 82.159 1.00 47.06 317 TRP A CA 1
ATOM 2385 C C . TRP A 1 317 ? -4.655 -13.710 81.957 1.00 47.06 317 TRP A C 1
ATOM 2387 O O . TRP A 1 317 ? -4.167 -14.745 82.404 1.00 47.06 317 TRP A O 1
ATOM 2397 N N . LYS A 1 318 ? -3.932 -12.795 81.297 1.00 51.06 318 LYS A N 1
ATOM 2398 C CA . LYS A 1 318 ? -2.473 -12.497 81.331 1.00 51.06 318 LYS A CA 1
ATOM 2399 C C . LYS A 1 318 ? -2.209 -11.636 80.088 1.00 51.06 318 LYS A C 1
ATOM 2401 O O . LYS A 1 318 ? -2.368 -12.115 78.977 1.00 51.06 318 LYS A O 1
ATOM 2406 N N . LYS A 1 319 ? -2.072 -10.309 80.157 1.00 45.78 319 LYS A N 1
ATOM 2407 C CA . LYS A 1 319 ? -1.065 -9.476 80.837 1.00 45.78 319 LYS A CA 1
ATOM 2408 C C . LYS A 1 319 ? 0.363 -9.879 80.466 1.00 45.78 319 LYS A C 1
ATOM 2410 O O . LYS A 1 319 ? 0.851 -10.844 81.031 1.00 45.78 319 LYS A O 1
ATOM 2415 N N . ASP A 1 320 ? 0.918 -9.130 79.510 1.00 47.09 320 ASP A N 1
ATOM 2416 C CA . ASP A 1 320 ? 2.306 -8.657 79.341 1.00 47.09 320 ASP A CA 1
ATOM 2417 C C . ASP A 1 320 ? 2.222 -7.600 78.202 1.00 47.09 320 ASP A C 1
ATOM 2419 O O . ASP A 1 320 ? 1.798 -7.918 77.096 1.00 47.09 320 ASP A O 1
ATOM 2423 N N . ASP A 1 321 ? 2.132 -6.300 78.491 1.00 41.97 321 ASP A N 1
ATOM 2424 C CA . ASP A 1 321 ? 3.217 -5.322 78.682 1.00 41.97 321 ASP A CA 1
ATOM 2425 C C . ASP A 1 321 ? 4.075 -5.011 77.426 1.00 41.97 321 ASP A C 1
ATOM 2427 O O . ASP A 1 321 ? 4.846 -5.846 76.967 1.00 41.97 321 ASP A O 1
ATOM 2431 N N . ILE A 1 322 ? 4.013 -3.723 77.012 1.00 41.53 322 ILE A N 1
ATOM 2432 C CA . ILE A 1 322 ? 5.082 -2.906 76.372 1.00 41.53 322 ILE A CA 1
ATOM 2433 C C . ILE A 1 322 ? 5.269 -3.164 74.844 1.00 41.53 322 ILE A C 1
ATOM 2435 O O . ILE A 1 322 ? 5.413 -4.295 74.421 1.00 41.53 322 ILE A O 1
ATOM 2439 N N . SER A 1 323 ? 5.308 -2.212 73.895 1.00 37.72 323 SER A N 1
ATOM 2440 C CA . SER A 1 323 ? 5.641 -0.782 73.894 1.00 37.72 323 SER A CA 1
ATOM 2441 C C . SER A 1 323 ? 5.241 -0.101 72.572 1.00 37.72 323 SER A C 1
ATOM 2443 O O . SER A 1 323 ? 5.485 -0.655 71.509 1.00 37.72 323 SER A O 1
ATOM 2445 N N . SER A 1 324 ? 4.793 1.147 72.706 1.00 41.97 324 SER A N 1
ATOM 2446 C CA . SER A 1 324 ? 5.134 2.354 71.928 1.00 41.97 324 SER A CA 1
ATOM 2447 C C . SER A 1 324 ? 4.870 2.497 70.416 1.00 41.97 324 SER A C 1
ATOM 2449 O O . SER A 1 324 ? 5.383 1.768 69.575 1.00 41.97 324 SER A O 1
ATOM 2451 N N . GLY A 1 325 ? 4.189 3.605 70.089 1.00 37.41 325 GLY A N 1
ATOM 2452 C CA . GLY A 1 325 ? 4.320 4.311 68.811 1.00 37.41 325 GLY A CA 1
ATOM 2453 C C . GLY A 1 325 ? 3.071 5.088 68.385 1.00 37.41 325 GLY A C 1
ATOM 2454 O O . GLY A 1 325 ? 2.264 4.520 67.669 1.00 37.41 325 GLY A O 1
ATOM 2455 N N . ASN A 1 326 ? 2.981 6.359 68.813 1.00 38.88 326 ASN A N 1
ATOM 2456 C CA . ASN A 1 326 ? 2.226 7.509 68.263 1.00 38.88 326 ASN A CA 1
ATOM 2457 C C . ASN A 1 326 ? 0.771 7.298 67.798 1.00 38.88 326 ASN A C 1
ATOM 2459 O O . ASN A 1 326 ? 0.493 6.568 66.857 1.00 38.88 326 ASN A O 1
ATOM 2463 N N . GLU A 1 327 ? -0.219 7.883 68.470 1.00 44.44 327 GLU A N 1
ATOM 2464 C CA . GLU A 1 327 ? -0.651 9.295 68.349 1.00 44.44 327 GLU A CA 1
ATOM 2465 C C . GLU A 1 327 ? -1.097 9.704 66.928 1.00 44.44 327 GLU A C 1
ATOM 2467 O O . GLU A 1 327 ? -0.297 9.879 66.013 1.00 44.44 327 GLU A O 1
ATOM 2472 N N . ASP A 1 328 ? -2.418 9.903 66.862 1.00 43.72 328 ASP A N 1
ATOM 2473 C CA . ASP A 1 328 ? -3.173 10.897 66.098 1.00 43.72 328 ASP A CA 1
ATOM 2474 C C . ASP A 1 328 ? -3.534 10.636 64.629 1.00 43.72 328 ASP A C 1
ATOM 2476 O O . ASP A 1 328 ? -2.749 10.806 63.700 1.00 43.72 328 ASP A O 1
ATOM 2480 N N . GLY A 1 329 ? -4.826 10.351 64.417 1.00 36.59 329 GLY A N 1
ATOM 2481 C CA . GLY A 1 329 ? -5.455 10.436 63.101 1.00 36.59 329 GLY A CA 1
ATOM 2482 C C . GLY A 1 329 ? -6.823 9.766 62.996 1.00 36.59 329 GLY A C 1
ATOM 2483 O O . GLY A 1 329 ? -6.991 8.828 62.225 1.00 36.59 329 GLY A O 1
ATOM 2484 N N . HIS A 1 330 ? -7.819 10.237 63.751 1.00 36.81 330 HIS A N 1
ATOM 2485 C CA . HIS A 1 330 ? -9.218 9.860 63.532 1.00 36.81 330 HIS A CA 1
ATOM 2486 C C . HIS A 1 330 ? -9.671 10.204 62.101 1.00 36.81 330 HIS A C 1
ATOM 2488 O O . HIS A 1 330 ? -9.715 11.376 61.739 1.00 36.81 330 HIS A O 1
ATOM 2494 N N . THR A 1 331 ? -10.128 9.211 61.335 1.00 36.31 331 THR A N 1
ATOM 2495 C CA . THR A 1 331 ? -11.181 9.400 60.324 1.00 36.31 331 THR A CA 1
ATOM 2496 C C . THR A 1 331 ? -12.186 8.259 60.423 1.00 36.31 331 THR A C 1
ATOM 2498 O O . THR A 1 331 ? -11.848 7.080 60.387 1.00 36.31 331 THR A O 1
ATOM 2501 N N . VAL A 1 332 ? -13.440 8.651 60.631 1.00 37.59 332 VAL A N 1
ATOM 2502 C CA . VAL A 1 332 ? -14.622 7.794 60.639 1.00 37.59 332 VAL A CA 1
ATOM 2503 C C . VAL A 1 332 ? -14.990 7.527 59.185 1.00 37.59 332 VAL A C 1
ATOM 2505 O O . VAL A 1 332 ? -15.315 8.459 58.455 1.00 37.59 332 VAL A O 1
ATOM 2508 N N . SER A 1 333 ? -14.938 6.270 58.761 1.00 40.09 333 SER A N 1
ATOM 2509 C CA . SER A 1 333 ? -15.499 5.823 57.487 1.00 40.09 333 SER A CA 1
ATOM 2510 C C . SER A 1 333 ? -16.993 5.570 57.691 1.00 40.09 333 SER A C 1
ATOM 2512 O O . SER A 1 333 ? -17.358 4.734 58.517 1.00 40.09 333 SER A O 1
ATOM 2514 N N . ASN A 1 334 ? -17.864 6.284 56.974 1.00 41.53 334 ASN A N 1
ATOM 2515 C CA . ASN A 1 334 ? -19.245 5.850 56.792 1.00 41.53 334 ASN A CA 1
ATOM 2516 C C . ASN A 1 334 ? -19.394 5.194 55.415 1.00 41.53 334 ASN A C 1
ATOM 2518 O O . ASN A 1 334 ? -19.088 5.751 54.365 1.00 41.53 334 ASN A O 1
ATOM 2522 N N . GLU A 1 335 ? -19.859 3.956 55.447 1.00 43.00 335 GLU A N 1
ATOM 2523 C CA . GLU A 1 335 ? -20.242 3.171 54.289 1.00 43.00 335 GLU A CA 1
ATOM 2524 C C . GLU A 1 335 ? -21.567 3.733 53.764 1.00 43.00 335 GLU A C 1
ATOM 2526 O O . GLU A 1 335 ? -22.611 3.499 54.361 1.00 43.00 335 GLU A O 1
ATOM 2531 N N . ASN A 1 336 ? -21.509 4.573 52.726 1.00 39.91 336 ASN A N 1
ATOM 2532 C CA . ASN A 1 336 ? -22.572 4.799 51.736 1.00 39.91 336 ASN A CA 1
ATOM 2533 C C . ASN A 1 336 ? -22.027 5.716 50.629 1.00 39.91 336 ASN A C 1
ATOM 2535 O O . ASN A 1 336 ? -22.186 6.936 50.656 1.00 39.91 336 ASN A O 1
ATOM 2539 N N . GLY A 1 337 ? -21.344 5.102 49.661 1.00 44.22 337 GLY A N 1
ATOM 2540 C CA . GLY A 1 337 ? -20.792 5.768 48.486 1.00 44.22 337 GLY A CA 1
ATOM 2541 C C . GLY A 1 337 ? -21.882 6.252 47.533 1.00 44.22 337 GLY A C 1
ATOM 2542 O O . GLY A 1 337 ? -22.378 5.491 46.706 1.00 44.22 337 GLY A O 1
ATOM 2543 N N . ALA A 1 338 ? -22.215 7.535 47.633 1.00 37.25 338 ALA A N 1
ATOM 2544 C CA . ALA A 1 338 ? -22.920 8.285 46.603 1.00 37.25 338 ALA A CA 1
ATOM 2545 C C . ALA A 1 338 ? -22.364 9.716 46.562 1.00 37.25 338 ALA A C 1
ATOM 2547 O O . ALA A 1 338 ? -22.968 10.650 47.087 1.00 37.25 338 ALA A O 1
ATOM 2548 N N . GLU A 1 339 ? -21.196 9.892 45.941 1.00 33.25 339 GLU A N 1
ATOM 2549 C CA . GLU A 1 339 ? -20.769 11.214 45.484 1.00 33.25 339 GLU A CA 1
ATOM 2550 C C . GLU A 1 339 ? -21.423 11.495 44.130 1.00 33.25 339 GLU A C 1
ATOM 2552 O O . GLU A 1 339 ? -21.043 10.960 43.090 1.00 33.25 339 GLU A O 1
ATOM 2557 N N . VAL A 1 340 ? -22.452 12.339 44.159 1.00 37.06 340 VAL A N 1
ATOM 2558 C CA . VAL A 1 340 ? -22.975 13.012 42.972 1.00 37.06 340 VAL A CA 1
ATOM 2559 C C . VAL A 1 340 ? -22.049 14.199 42.710 1.00 37.06 340 VAL A C 1
ATOM 2561 O O . VAL A 1 340 ? -22.136 15.219 43.392 1.00 37.06 340 VAL A O 1
ATOM 2564 N N . SER A 1 341 ? -21.134 14.051 41.752 1.00 34.28 341 SER A N 1
ATOM 2565 C CA . SER A 1 341 ? -20.337 15.171 41.246 1.00 34.28 341 SER A CA 1
ATOM 2566 C C . SER A 1 341 ? -21.257 16.125 40.482 1.00 34.28 341 SER A C 1
ATOM 2568 O O . SER A 1 341 ? -21.857 15.761 39.468 1.00 34.28 341 SER A O 1
ATOM 2570 N N . ASN A 1 342 ? -21.414 17.335 41.016 1.00 34.91 342 ASN A N 1
ATOM 2571 C CA . ASN A 1 342 ? -22.150 18.420 40.384 1.00 34.91 342 ASN A CA 1
ATOM 2572 C C . ASN A 1 342 ? -21.385 18.891 39.140 1.00 34.91 342 ASN A C 1
ATOM 2574 O O . ASN A 1 342 ? -20.203 19.224 39.212 1.00 34.91 342 ASN A O 1
ATOM 2578 N N . GLY A 1 343 ? -22.083 18.899 38.006 1.00 31.97 343 GLY A N 1
ATOM 2579 C CA . GLY A 1 343 ? -21.529 19.162 36.687 1.00 31.97 343 GLY A CA 1
ATOM 2580 C C . GLY A 1 343 ? -20.900 20.545 36.525 1.00 31.97 343 GLY A C 1
ATOM 2581 O O . GLY A 1 343 ? -21.492 21.570 36.861 1.00 31.97 343 GLY A O 1
ATOM 2582 N N . TYR A 1 344 ? -19.728 20.552 35.895 1.00 34.53 344 TYR A N 1
ATOM 2583 C CA . TYR A 1 344 ? -19.287 21.662 35.064 1.00 34.53 344 TYR A CA 1
ATOM 2584 C C . TYR A 1 344 ? -20.187 21.697 33.820 1.00 34.53 344 TYR A C 1
ATOM 2586 O O . TYR A 1 344 ? -20.104 20.821 32.961 1.00 34.53 344 TYR A O 1
ATOM 2594 N N . GLN A 1 345 ? -21.073 22.688 33.729 1.00 37.50 345 GLN A N 1
ATOM 2595 C CA . GLN A 1 345 ? -21.658 23.082 32.448 1.00 37.50 345 GLN A CA 1
ATOM 2596 C C . GLN A 1 345 ? -20.583 23.862 31.686 1.00 37.50 345 GLN A C 1
ATOM 2598 O O . GLN A 1 345 ? -20.408 25.056 31.917 1.00 37.50 345 GLN A O 1
ATOM 2603 N N . ALA A 1 346 ? -19.826 23.164 30.839 1.00 41.75 346 ALA A N 1
ATOM 2604 C CA . ALA A 1 346 ? -19.013 23.804 29.814 1.00 41.75 346 ALA A CA 1
ATOM 2605 C C . ALA A 1 346 ? -19.947 24.435 28.771 1.00 41.75 346 ALA A C 1
ATOM 2607 O O . ALA A 1 346 ? -20.953 23.836 28.377 1.00 41.75 346 ALA A O 1
ATOM 2608 N N . ASP A 1 347 ? -19.645 25.672 28.396 1.00 42.22 347 ASP A N 1
ATOM 2609 C CA . ASP A 1 347 ? -20.399 26.452 27.424 1.00 42.22 347 ASP A CA 1
ATOM 2610 C C . ASP A 1 347 ? -20.059 25.911 26.016 1.00 42.22 347 ASP A C 1
ATOM 2612 O O . ASP A 1 347 ? -18.925 26.072 25.560 1.00 42.22 347 ASP A O 1
ATOM 2616 N N . PRO A 1 348 ? -20.984 25.231 25.310 1.00 48.91 348 PRO A N 1
ATOM 2617 C CA . PRO A 1 348 ? -20.670 24.435 24.113 1.00 48.91 348 PRO A CA 1
ATOM 2618 C C . PRO A 1 348 ? -20.193 25.264 22.912 1.00 48.91 348 PRO A C 1
ATOM 2620 O O . PRO A 1 348 ? -19.790 24.710 21.891 1.00 48.91 348 PRO A O 1
ATOM 2623 N N . VAL A 1 349 ? -20.259 26.591 23.006 1.00 46.88 349 VAL A N 1
ATOM 2624 C CA . VAL A 1 349 ? -19.806 27.511 21.959 1.00 46.88 349 VAL A CA 1
ATOM 2625 C C . VAL A 1 349 ? -18.291 27.733 22.027 1.00 46.88 349 VAL A C 1
ATOM 2627 O O . VAL A 1 349 ? -17.676 28.005 21.000 1.00 46.88 349 VAL A O 1
ATOM 2630 N N . GLN A 1 350 ? -17.684 27.584 23.208 1.00 43.09 350 GLN A N 1
ATOM 2631 C CA . GLN A 1 350 ? -16.263 27.861 23.416 1.00 43.09 350 GLN A CA 1
ATOM 2632 C C . GLN A 1 350 ? -15.397 26.644 23.053 1.00 43.09 350 GLN A C 1
ATOM 2634 O O . GLN A 1 350 ? -14.448 26.785 22.288 1.00 43.09 350 GLN A O 1
ATOM 2639 N N . ASP A 1 351 ? -15.835 25.435 23.424 1.00 48.16 351 ASP A N 1
ATOM 2640 C CA . ASP A 1 351 ? -15.169 24.179 23.034 1.00 48.16 351 ASP A CA 1
ATOM 2641 C C . ASP A 1 351 ? -15.164 23.957 21.507 1.00 48.16 351 ASP A C 1
ATOM 2643 O O . ASP A 1 351 ? -14.242 23.359 20.957 1.00 48.16 351 ASP A O 1
ATOM 2647 N N . ALA A 1 352 ? -16.183 24.454 20.795 1.00 45.25 352 ALA A N 1
ATOM 2648 C CA . ALA A 1 352 ? -16.256 24.353 19.338 1.00 45.25 352 ALA A CA 1
ATOM 2649 C C . ALA A 1 352 ? -15.302 25.324 18.619 1.00 45.25 352 ALA A C 1
ATOM 2651 O O . ALA A 1 352 ? -14.828 25.011 17.528 1.00 45.25 352 ALA A O 1
ATOM 2652 N N . ALA A 1 353 ? -15.026 26.488 19.214 1.00 47.12 353 ALA A N 1
ATOM 2653 C CA . ALA A 1 353 ? -14.078 27.459 18.674 1.00 47.12 353 ALA A CA 1
ATOM 2654 C C . ALA A 1 353 ? -12.632 27.005 18.918 1.00 47.12 353 ALA A C 1
ATOM 2656 O O . ALA A 1 353 ? -11.835 26.997 17.983 1.00 47.12 353 ALA A O 1
ATOM 2657 N N . ASP A 1 354 ? -12.333 26.516 20.124 1.00 49.09 354 ASP A N 1
ATOM 2658 C CA . ASP A 1 354 ? -11.003 26.008 20.474 1.00 49.09 354 ASP A CA 1
ATOM 2659 C C . ASP A 1 354 ? -10.645 24.745 19.661 1.00 49.09 354 ASP A C 1
ATOM 2661 O O . ASP A 1 354 ? -9.501 24.568 19.241 1.00 49.09 354 ASP A O 1
ATOM 2665 N N . ALA A 1 355 ? -11.631 23.892 19.349 1.00 49.03 355 ALA A N 1
ATOM 2666 C CA . ALA A 1 355 ? -11.438 22.749 18.452 1.00 49.03 355 ALA A CA 1
ATOM 2667 C C . ALA A 1 355 ? -11.220 23.157 16.981 1.00 49.03 355 ALA A C 1
ATOM 2669 O O . ALA A 1 355 ? -10.517 22.456 16.251 1.00 49.03 355 ALA A O 1
ATOM 2670 N N . ALA A 1 356 ? -11.814 24.268 16.533 1.00 49.53 356 ALA A N 1
ATOM 2671 C CA . ALA A 1 356 ? -11.638 24.773 15.173 1.00 49.53 356 ALA A CA 1
ATOM 2672 C C . ALA A 1 356 ? -10.265 25.435 14.980 1.00 49.53 356 ALA A C 1
ATOM 2674 O O . ALA A 1 356 ? -9.623 25.184 13.961 1.00 49.53 356 ALA A O 1
ATOM 2675 N N . ASP A 1 357 ? -9.791 26.205 15.964 1.00 53.94 357 ASP A N 1
ATOM 2676 C CA . ASP A 1 357 ? -8.444 26.794 15.942 1.00 53.94 357 ASP A CA 1
ATOM 2677 C C . ASP A 1 357 ? -7.364 25.703 16.008 1.00 53.94 357 ASP A C 1
ATOM 2679 O O . ASP A 1 357 ? -6.440 25.705 15.197 1.00 53.94 357 ASP A O 1
ATOM 2683 N N . ALA A 1 358 ? -7.529 24.684 16.862 1.00 52.66 358 ALA A N 1
ATOM 2684 C CA . ALA A 1 358 ? -6.609 23.543 16.899 1.00 52.66 358 ALA A CA 1
ATOM 2685 C C . ALA A 1 358 ? -6.580 22.754 15.573 1.00 52.66 358 ALA A C 1
ATOM 2687 O O . ALA A 1 358 ? -5.529 22.261 15.161 1.00 52.66 358 ALA A O 1
ATOM 2688 N N . ALA A 1 359 ? -7.719 22.645 14.880 1.00 50.97 359 ALA A N 1
ATOM 2689 C CA . ALA A 1 359 ? -7.784 22.017 13.562 1.00 50.97 359 ALA A CA 1
ATOM 2690 C C . ALA A 1 359 ? -7.118 22.873 12.470 1.00 50.97 359 ALA A C 1
ATOM 2692 O O . ALA A 1 359 ? -6.518 22.316 11.551 1.00 50.97 359 ALA A O 1
ATOM 2693 N N . ALA A 1 360 ? -7.201 24.203 12.566 1.00 49.16 360 ALA A N 1
ATOM 2694 C CA . ALA A 1 360 ? -6.548 25.122 11.639 1.00 49.16 360 ALA A CA 1
ATOM 2695 C C . ALA A 1 360 ? -5.019 25.120 11.810 1.00 49.16 360 ALA A C 1
ATOM 2697 O O . ALA A 1 360 ? -4.302 25.027 10.813 1.00 49.16 360 ALA A O 1
ATOM 2698 N N . ASP A 1 361 ? -4.522 25.130 13.049 1.00 60.94 361 ASP A N 1
ATOM 2699 C CA . ASP A 1 361 ? -3.086 25.033 13.338 1.00 60.94 361 ASP A CA 1
ATOM 2700 C C . ASP A 1 361 ? -2.516 23.682 12.876 1.00 60.94 361 ASP A C 1
ATOM 2702 O O . ASP A 1 361 ? -1.480 23.632 12.210 1.00 60.94 361 ASP A O 1
ATOM 2706 N N . ALA A 1 362 ? -3.240 22.584 13.124 1.00 51.94 362 ALA A N 1
ATOM 2707 C CA . ALA A 1 362 ? -2.864 21.266 12.618 1.00 51.94 362 ALA A CA 1
ATOM 2708 C C . ALA A 1 362 ? -2.906 21.192 11.080 1.00 51.94 362 ALA A C 1
ATOM 2710 O O . ALA A 1 362 ? -2.099 20.487 10.475 1.00 51.94 362 ALA A O 1
ATOM 2711 N N . ALA A 1 363 ? -3.828 21.899 10.420 1.00 52.56 363 ALA A N 1
ATOM 2712 C CA . ALA A 1 363 ? -3.871 21.971 8.960 1.00 52.56 363 ALA A CA 1
ATOM 2713 C C . ALA A 1 363 ? -2.662 22.735 8.392 1.00 52.56 363 ALA A C 1
ATOM 2715 O O . ALA A 1 363 ? -2.067 22.270 7.423 1.00 52.56 363 ALA A O 1
ATOM 2716 N N . ALA A 1 364 ? -2.253 23.839 9.026 1.00 58.31 364 ALA A N 1
ATOM 2717 C CA . ALA A 1 364 ? -1.081 24.615 8.622 1.00 58.31 364 ALA A CA 1
ATOM 2718 C C . ALA A 1 364 ? 0.237 23.840 8.818 1.00 58.31 364 ALA A C 1
ATOM 2720 O O . ALA A 1 364 ? 1.102 23.856 7.943 1.00 58.31 364 ALA A O 1
ATOM 2721 N N . GLU A 1 365 ? 0.382 23.108 9.929 1.00 65.31 365 GLU A N 1
ATOM 2722 C CA . GLU A 1 365 ? 1.543 22.235 10.159 1.00 65.31 365 GLU A CA 1
ATOM 2723 C C . GLU A 1 365 ? 1.590 21.075 9.144 1.00 65.31 365 GLU A C 1
ATOM 2725 O O . GLU A 1 365 ? 2.658 20.708 8.652 1.00 65.31 365 GLU A O 1
ATOM 2730 N N . ASN A 1 366 ? 0.424 20.545 8.754 1.00 58.72 366 ASN A N 1
ATOM 2731 C CA . ASN A 1 366 ? 0.316 19.520 7.714 1.00 58.72 366 ASN A CA 1
ATOM 2732 C C . ASN A 1 366 ? 0.634 20.044 6.305 1.00 58.72 366 ASN A C 1
ATOM 2734 O O . ASN A 1 366 ? 1.212 19.302 5.513 1.00 58.72 366 ASN A O 1
ATOM 2738 N N . GLU A 1 367 ? 0.270 21.286 5.978 1.00 63.81 367 GLU A N 1
ATOM 2739 C CA . GLU A 1 367 ? 0.585 21.903 4.683 1.00 63.81 367 GLU A CA 1
ATOM 2740 C C . GLU A 1 367 ? 2.095 22.129 4.532 1.00 63.81 367 GLU A C 1
ATOM 2742 O O . GLU A 1 367 ? 2.670 21.745 3.515 1.00 63.81 367 GLU A O 1
ATOM 2747 N N . ALA A 1 368 ? 2.767 22.607 5.585 1.00 62.44 368 ALA A N 1
ATOM 2748 C CA . ALA A 1 368 ? 4.226 22.717 5.606 1.00 62.44 368 ALA A CA 1
ATOM 2749 C C . ALA A 1 368 ? 4.914 21.344 5.459 1.00 62.44 368 ALA A C 1
ATOM 2751 O O . ALA A 1 368 ? 5.835 21.186 4.660 1.00 62.44 368 ALA A O 1
ATOM 2752 N N . ALA A 1 369 ? 4.426 20.317 6.165 1.00 63.88 369 ALA A N 1
ATOM 2753 C CA . ALA A 1 369 ? 4.952 18.956 6.038 1.00 63.88 369 ALA A CA 1
ATOM 2754 C C . ALA A 1 369 ? 4.708 18.344 4.644 1.00 63.88 369 ALA A C 1
ATOM 2756 O O . ALA A 1 369 ? 5.497 17.511 4.186 1.00 63.88 369 ALA A O 1
ATOM 2757 N N . HIS A 1 370 ? 3.620 18.734 3.972 1.00 61.81 370 HIS A N 1
ATOM 2758 C CA . HIS A 1 370 ? 3.339 18.338 2.597 1.00 61.81 370 HIS A CA 1
ATOM 2759 C C . HIS A 1 370 ? 4.307 19.008 1.617 1.00 61.81 370 HIS A C 1
ATOM 2761 O O . HIS A 1 370 ? 4.890 18.308 0.792 1.00 61.81 370 HIS A O 1
ATOM 2767 N N . GLU A 1 371 ? 4.532 20.320 1.733 1.00 69.25 371 GLU A N 1
ATOM 2768 C CA . GLU A 1 371 ? 5.516 21.033 0.909 1.00 69.25 371 GLU A CA 1
ATOM 2769 C C . GLU A 1 371 ? 6.928 20.465 1.089 1.00 69.25 371 GLU A C 1
ATOM 2771 O O . GLU A 1 371 ? 7.604 20.198 0.096 1.00 69.25 371 GLU A O 1
ATOM 2776 N N . ASP A 1 372 ? 7.353 20.185 2.323 1.00 69.94 372 ASP A N 1
ATOM 2777 C CA . ASP A 1 372 ? 8.652 19.560 2.594 1.00 69.94 372 ASP A CA 1
ATOM 2778 C C . ASP A 1 372 ? 8.767 18.175 1.937 1.00 69.94 372 ASP A C 1
ATOM 2780 O O . ASP A 1 372 ? 9.774 17.872 1.294 1.00 69.94 372 ASP A O 1
ATOM 2784 N N . ALA A 1 373 ? 7.718 17.347 2.019 1.00 60.56 373 ALA A N 1
ATOM 2785 C CA . ALA A 1 373 ? 7.700 16.028 1.384 1.00 60.56 373 ALA A CA 1
ATOM 2786 C C . ALA A 1 373 ? 7.698 16.106 -0.154 1.00 60.56 373 ALA A C 1
ATOM 2788 O O . ALA A 1 373 ? 8.333 15.281 -0.815 1.00 60.56 373 ALA A O 1
ATOM 2789 N N . VAL A 1 374 ? 6.999 17.085 -0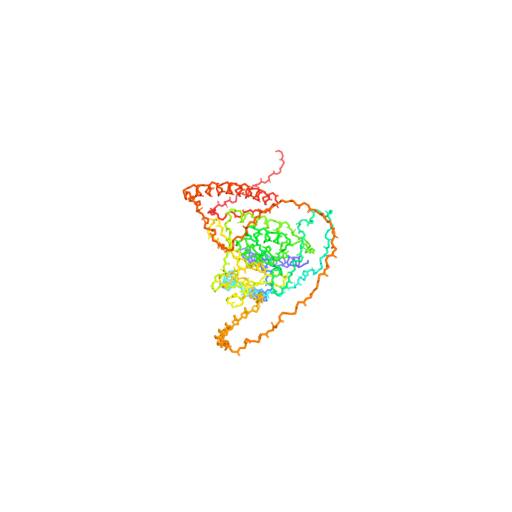.737 1.00 64.25 374 VAL A N 1
ATOM 2790 C CA . VAL A 1 374 ? 6.981 17.330 -2.189 1.00 64.25 374 VAL A CA 1
ATOM 2791 C C . VAL A 1 374 ? 8.345 17.821 -2.674 1.00 64.25 374 VAL A C 1
ATOM 2793 O O . VAL A 1 374 ? 8.833 17.352 -3.707 1.00 64.25 374 VAL A O 1
ATOM 279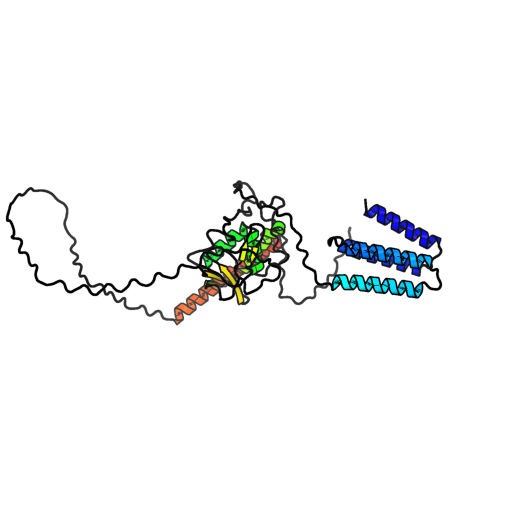6 N N . ASN A 1 375 ? 8.987 18.716 -1.925 1.00 69.38 375 ASN A N 1
ATOM 2797 C CA . ASN A 1 375 ? 10.325 19.212 -2.234 1.00 69.38 375 ASN A CA 1
ATOM 2798 C C . ASN A 1 375 ? 11.362 18.079 -2.156 1.00 69.38 375 ASN A C 1
ATOM 2800 O O . ASN A 1 375 ? 12.143 17.902 -3.088 1.00 69.38 375 ASN A O 1
ATOM 2804 N N . GLU A 1 376 ? 11.304 17.235 -1.122 1.00 66.06 376 GLU A N 1
ATOM 2805 C CA . GLU A 1 376 ? 12.193 16.076 -0.968 1.00 66.06 376 GLU A CA 1
ATOM 2806 C C . GLU A 1 376 ? 11.980 15.014 -2.070 1.00 66.06 376 GLU A C 1
ATOM 2808 O O . GLU A 1 376 ? 12.941 14.451 -2.607 1.00 66.06 376 GLU A O 1
ATOM 2813 N N . ALA A 1 377 ? 10.731 14.772 -2.487 1.00 55.22 377 ALA A N 1
ATOM 2814 C CA . ALA A 1 377 ? 10.420 13.892 -3.619 1.00 55.22 377 ALA A CA 1
ATOM 2815 C C . ALA A 1 377 ? 10.940 14.451 -4.959 1.00 55.22 377 ALA A C 1
ATOM 2817 O O . ALA A 1 377 ? 11.457 13.706 -5.797 1.00 55.22 377 ALA A O 1
ATOM 2818 N N . THR A 1 378 ? 10.852 15.769 -5.147 1.00 60.66 378 THR A N 1
ATOM 2819 C CA . THR A 1 378 ? 11.346 16.451 -6.350 1.00 60.66 378 THR A CA 1
ATOM 2820 C C . THR A 1 378 ? 12.873 16.401 -6.427 1.00 60.66 378 THR A C 1
ATOM 2822 O O . THR A 1 378 ? 13.422 16.059 -7.477 1.00 60.66 378 THR A O 1
ATOM 2825 N N . ASP A 1 379 ? 13.563 16.648 -5.311 1.00 63.41 379 ASP A N 1
ATOM 2826 C CA . ASP A 1 379 ? 15.029 16.613 -5.227 1.00 63.41 379 ASP A CA 1
ATOM 2827 C C . ASP A 1 379 ? 15.607 15.201 -5.425 1.00 63.41 379 ASP A C 1
ATOM 2829 O O . ASP A 1 379 ? 16.711 15.042 -5.951 1.00 63.41 379 ASP A O 1
ATOM 2833 N N . THR A 1 380 ? 14.847 14.157 -5.079 1.00 58.41 380 THR A N 1
ATOM 2834 C CA . THR A 1 380 ? 15.222 12.748 -5.314 1.00 58.41 380 THR A CA 1
ATOM 2835 C C . THR A 1 380 ? 14.882 12.244 -6.725 1.00 58.41 380 THR A C 1
ATOM 2837 O O . THR A 1 380 ? 15.152 11.089 -7.059 1.00 58.41 380 THR A O 1
ATOM 2840 N N . GLY A 1 381 ? 14.341 13.101 -7.601 1.00 43.41 381 GLY A N 1
ATOM 2841 C CA . GLY A 1 381 ? 14.009 12.762 -8.990 1.00 43.41 381 GLY A CA 1
ATOM 2842 C C . GLY A 1 381 ? 12.686 12.006 -9.165 1.00 43.41 381 GLY A C 1
ATOM 2843 O O . GLY A 1 381 ? 12.400 11.514 -10.260 1.00 43.41 381 GLY A O 1
ATOM 2844 N N . GLY A 1 382 ? 11.865 11.919 -8.115 1.00 44.44 382 GLY A N 1
ATOM 2845 C CA . GLY A 1 382 ? 10.512 11.374 -8.161 1.00 44.44 382 GLY A CA 1
ATOM 2846 C C . GLY A 1 382 ? 9.505 12.460 -8.529 1.00 44.44 382 GLY A C 1
ATOM 2847 O O . GLY A 1 382 ? 8.974 13.137 -7.657 1.00 44.44 382 GLY A O 1
ATOM 2848 N N . GLY A 1 383 ? 9.222 12.641 -9.821 1.00 38.53 383 GLY A N 1
ATOM 2849 C CA . GLY A 1 383 ? 8.191 13.588 -10.258 1.00 38.53 383 GLY A CA 1
ATOM 2850 C C . GLY A 1 383 ? 6.825 13.277 -9.630 1.00 38.53 383 GLY A C 1
ATOM 2851 O O . GLY A 1 383 ? 6.356 12.139 -9.685 1.00 38.53 383 GLY A O 1
ATOM 2852 N N . VAL A 1 384 ? 6.182 14.288 -9.045 1.00 41.78 384 VAL A N 1
ATOM 2853 C CA . VAL A 1 384 ? 4.789 14.222 -8.582 1.00 41.78 384 VAL A CA 1
ATOM 2854 C C . VAL A 1 384 ? 3.873 14.411 -9.793 1.00 41.78 384 VAL A C 1
ATOM 2856 O O . VAL A 1 384 ? 4.017 15.375 -10.544 1.00 41.78 384 VAL A O 1
ATOM 2859 N N . VAL A 1 385 ? 2.941 13.480 -10.007 1.00 41.06 385 VAL A N 1
ATOM 2860 C CA . VAL A 1 385 ? 1.872 13.640 -11.001 1.00 41.06 385 VAL A CA 1
ATOM 2861 C C . VAL A 1 385 ? 0.750 14.434 -10.339 1.00 41.06 385 VAL A C 1
ATOM 2863 O O . VAL A 1 385 ? 0.012 13.896 -9.518 1.00 41.06 385 VAL A O 1
ATOM 2866 N N . ASP A 1 386 ? 0.653 15.719 -10.668 1.00 38.88 386 ASP A N 1
ATOM 2867 C CA . ASP A 1 386 ? -0.495 16.553 -10.310 1.00 38.88 386 ASP A CA 1
ATOM 2868 C C . ASP A 1 386 ? -1.658 16.231 -11.267 1.00 38.88 386 ASP A C 1
ATOM 2870 O O . ASP A 1 386 ? -1.648 16.620 -12.435 1.00 38.88 386 ASP A O 1
ATOM 2874 N N . ASP A 1 387 ? -2.639 15.462 -10.788 1.00 42.91 387 ASP A N 1
ATOM 2875 C CA . ASP A 1 387 ? -3.801 14.994 -11.567 1.00 42.91 387 ASP A CA 1
ATOM 2876 C C . ASP A 1 387 ? -4.893 16.082 -11.720 1.00 42.91 387 ASP A C 1
ATOM 2878 O O . ASP A 1 387 ? -5.991 15.813 -12.205 1.00 42.91 387 ASP A O 1
ATOM 2882 N N . ASN A 1 388 ? -4.614 17.330 -11.311 1.00 40.25 388 ASN A N 1
ATOM 2883 C CA . ASN A 1 388 ? -5.551 18.456 -11.401 1.00 40.25 388 ASN A CA 1
ATOM 2884 C C . ASN A 1 388 ? -5.320 19.399 -12.596 1.00 40.25 388 ASN A C 1
ATOM 2886 O O . ASN A 1 388 ? -6.028 20.405 -12.709 1.00 40.25 388 ASN A O 1
ATOM 2890 N N . GLN A 1 389 ? -4.391 19.102 -13.514 1.00 38.09 389 GLN A N 1
ATOM 2891 C CA . GLN A 1 389 ? -4.188 19.927 -14.712 1.00 38.09 389 GLN A CA 1
ATOM 2892 C C . GLN A 1 389 ? -4.549 19.207 -16.014 1.00 38.09 389 GLN A C 1
ATOM 2894 O O . GLN A 1 389 ? -3.884 18.281 -16.473 1.00 38.09 389 GLN A O 1
ATOM 2899 N N . ASP A 1 390 ? -5.624 19.712 -16.618 1.00 32.75 390 ASP A N 1
ATOM 2900 C CA . ASP A 1 390 ? -6.096 19.446 -17.973 1.00 32.75 390 ASP A CA 1
ATOM 2901 C C . ASP A 1 390 ? -4.935 19.486 -18.989 1.00 32.75 390 ASP A C 1
ATOM 2903 O O . ASP A 1 390 ? -4.126 20.417 -19.035 1.00 32.75 390 ASP A O 1
ATOM 2907 N N . HIS A 1 391 ? -4.826 18.433 -19.794 1.00 41.88 391 HIS A N 1
ATOM 2908 C CA . HIS A 1 391 ? -3.695 18.190 -20.679 1.00 41.88 391 HIS A CA 1
ATOM 2909 C C . HIS A 1 391 ? -3.566 19.261 -21.772 1.00 41.88 391 HIS A C 1
ATOM 2911 O O . HIS A 1 391 ? -4.367 19.302 -22.699 1.00 41.88 391 HIS A O 1
ATOM 2917 N N . THR A 1 392 ? -2.474 20.028 -21.772 1.00 31.70 392 THR A N 1
ATOM 2918 C CA . THR A 1 392 ? -1.753 20.418 -23.004 1.00 31.70 392 THR A CA 1
ATOM 2919 C C . THR A 1 392 ? -0.325 20.862 -22.675 1.00 31.70 392 THR A C 1
ATOM 2921 O O . THR A 1 392 ? -0.037 22.046 -22.530 1.00 31.70 392 THR A O 1
ATOM 2924 N N . VAL A 1 393 ? 0.616 19.915 -22.619 1.00 33.09 393 VAL A N 1
ATOM 2925 C CA . VAL A 1 393 ? 2.045 20.246 -22.736 1.00 33.09 393 VAL A CA 1
ATOM 2926 C C . VAL A 1 393 ? 2.483 19.950 -24.164 1.00 33.09 393 VAL A C 1
ATOM 2928 O O . VAL A 1 393 ? 2.721 18.807 -24.551 1.00 33.09 393 VAL A O 1
ATOM 2931 N N . THR A 1 394 ? 2.562 21.011 -24.962 1.00 32.81 394 THR A N 1
ATOM 2932 C CA . THR A 1 394 ? 3.285 21.020 -26.234 1.00 32.81 394 THR A CA 1
ATOM 2933 C C . THR A 1 394 ? 4.773 20.932 -25.903 1.00 32.81 394 THR A C 1
ATOM 2935 O O . THR A 1 394 ? 5.348 21.890 -25.393 1.00 32.81 394 THR A O 1
ATOM 2938 N N . THR A 1 395 ? 5.409 19.787 -26.142 1.00 36.22 395 THR A N 1
ATOM 2939 C CA . THR A 1 395 ? 6.868 19.678 -26.029 1.00 36.22 395 THR A CA 1
ATOM 2940 C C . THR A 1 395 ? 7.513 20.331 -27.247 1.00 36.22 395 THR A C 1
ATOM 2942 O O . THR A 1 395 ? 7.490 19.755 -28.336 1.00 36.22 395 THR A O 1
ATOM 2945 N N . ASP A 1 396 ? 8.089 21.515 -27.062 1.00 30.38 396 ASP A N 1
ATOM 2946 C CA . ASP A 1 396 ? 9.066 22.083 -27.991 1.00 30.38 396 ASP A CA 1
ATOM 2947 C C . ASP A 1 396 ? 10.463 21.584 -27.564 1.00 30.38 396 ASP A C 1
ATOM 2949 O O . ASP A 1 396 ? 10.826 21.732 -26.391 1.00 30.38 396 ASP A O 1
ATOM 2953 N N . PRO A 1 397 ? 11.248 20.922 -28.433 1.00 43.75 397 PRO A N 1
ATOM 2954 C CA . PRO A 1 397 ? 12.555 20.411 -28.049 1.00 43.75 397 PRO A CA 1
ATOM 2955 C C . PRO A 1 397 ? 13.582 21.546 -28.051 1.00 43.75 397 PRO A C 1
ATOM 2957 O O . PRO A 1 397 ? 13.903 22.118 -29.094 1.00 43.75 397 PRO A O 1
ATOM 2960 N N . ALA A 1 398 ? 14.152 21.837 -26.881 1.00 32.66 398 ALA A N 1
ATOM 2961 C CA . ALA A 1 398 ? 15.327 22.687 -26.779 1.00 32.66 398 ALA A CA 1
ATOM 2962 C C . ALA A 1 398 ? 16.504 22.029 -27.518 1.00 32.66 398 ALA A C 1
ATOM 2964 O O . ALA A 1 398 ? 17.076 21.026 -27.090 1.00 32.66 398 ALA A O 1
ATOM 2965 N N . VAL A 1 399 ? 16.838 22.627 -28.658 1.00 34.03 399 VAL A N 1
ATOM 2966 C CA . VAL A 1 399 ? 18.063 22.415 -29.422 1.00 34.03 399 VAL A CA 1
ATOM 2967 C C . VAL A 1 399 ? 19.244 22.871 -28.568 1.00 34.03 399 VAL A C 1
ATOM 2969 O O . VAL A 1 399 ? 19.414 24.062 -28.319 1.00 34.03 399 VAL A O 1
ATOM 2972 N N . THR A 1 400 ? 20.093 21.936 -28.153 1.00 43.03 400 THR A N 1
ATOM 2973 C CA . THR A 1 400 ? 21.472 22.245 -27.777 1.00 43.03 400 THR A CA 1
ATOM 2974 C C . THR A 1 400 ? 22.287 22.373 -29.059 1.00 43.03 400 THR A C 1
ATOM 2976 O O . THR A 1 400 ? 22.520 21.395 -29.767 1.00 43.03 400 THR A O 1
ATOM 2979 N N . ASN A 1 401 ? 22.707 23.595 -29.382 1.00 33.00 401 ASN A N 1
ATOM 2980 C CA . ASN A 1 401 ? 23.778 23.809 -30.345 1.00 33.00 401 ASN A CA 1
ATOM 2981 C C . ASN A 1 401 ? 25.082 24.002 -29.557 1.00 33.00 401 ASN A C 1
ATOM 2983 O O . ASN A 1 401 ? 25.073 24.781 -28.600 1.00 33.00 401 ASN A O 1
ATOM 2987 N N . PRO A 1 402 ? 26.177 23.305 -29.900 1.00 45.88 402 PRO A N 1
ATOM 2988 C CA . PRO A 1 402 ? 27.450 23.515 -29.244 1.00 45.88 402 PRO A CA 1
ATOM 2989 C C . PRO A 1 402 ? 28.218 24.681 -29.880 1.00 45.88 402 PRO A C 1
ATOM 2991 O O . PRO A 1 402 ? 28.169 24.902 -31.090 1.00 45.88 402 PRO A O 1
ATOM 2994 N N . ASP A 1 403 ? 28.979 25.325 -29.002 1.00 40.91 403 ASP A N 1
ATOM 2995 C CA . ASP A 1 403 ? 30.159 26.160 -29.210 1.00 40.91 403 ASP A CA 1
ATOM 2996 C C . ASP A 1 403 ? 29.983 27.595 -29.754 1.00 40.91 403 ASP A C 1
ATOM 2998 O O .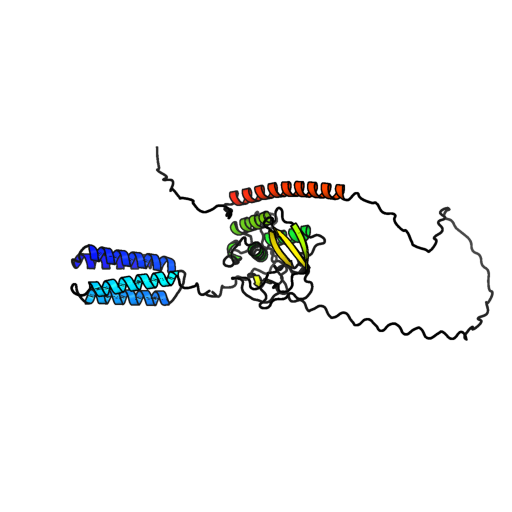 ASP A 1 403 ? 29.473 27.817 -30.853 1.00 40.91 403 ASP A O 1
ATOM 3002 N N . TRP A 1 404 ? 30.634 28.509 -29.007 1.00 40.34 404 TRP A N 1
ATOM 3003 C CA . TRP A 1 404 ? 30.848 29.966 -29.153 1.00 40.34 404 TRP A CA 1
ATOM 3004 C C . TRP A 1 404 ? 29.860 30.870 -28.411 1.00 40.34 404 TRP A C 1
ATOM 3006 O O . TRP A 1 404 ? 28.720 31.065 -28.885 1.00 40.34 404 TRP A O 1
#

Foldseek 3Di:
DVVVVVVVVVVVVLVVCVVVVPDVVVSVVVVVVVVVLCVLCVVCVVVVDVVNVVLVVVLVVLVVVLVPPDDPPNPVSVVVSVVVVVVVSVCVVVPPPPPPPDPDPQPPDDPDPPPDDPPPPQNQFFADPAPADQQFLHQQFLDDPDLVSSVVSLLSSLSRHLQSLLQLCVLLVVDDLVPQFSVVQADPVNTGGDLVSVLSSLVSVLQLQLKDKDKDFDDFFKWWKGDPSRHIATAPGGDAADGRIWIWIQTPVRDIWTARRNGRTTIGRPDDPNGHHDGHNHPPHPDPPDPPDDPDDPPDPDDPPDPPDDDDDDDDDDDDDDDDDDDDDDDDDDPDDDDPPDDDPDDVVVVVVVVVVVSVVSNVVSVVSSVVSQVVSVVSVNDDDPPPDDDDDDDDDDDDDDDD

Sequence (404 aa):
MLNIILTIILLLVVGVIVWRGYPLIWATFIILSIVLYYSVFNSLIQLQTPWLIGAGVLWLAGLALVIKRGRNKTGNTFMLLVVMTIALVAMSFFAPKAIQSSSSEQTTVPTSAESVSKDDPNAEWFQWSADRSDNRLISTGIDADTPEKALENKLALAKHDAVSLTAYAYQAKLIPADQTNINAYLTEDAKYLNEAGKALWYQLKGNYAGTTNTFAAAPNGTVNSGTNGSGFYTAETGGITGDTKTLVTTYPNGAKSETLTRCGNPVFTGATPGVPTGKTDNPPAPKPPSPPSPPDNPLEPKNPAESTLENPAVDDWKKDDISSGNEDGHTVSNENGAEVSNGYQADPVQDAADAADAAADAAAENEAAHEDAVNEATDTGGGVVDDNQDHTVTTDPAVTNPDW